Protein AF-A0A2J7ZSU5-F1 (afdb_monomer_lite)

Foldseek 3Di:
DFQAQLCLLVPPVSLVVLCPAFLHHPVLSVLLSVLCVVVVSADQALVCSPPVSVSADPVSCQRRQLRHAYDDDPPDVVRPPGDHQPCSLASDGPVCLVVLQVLLCVQQVDPDRRVSLVPLVSSVPDDVVVVCVVVVQPDPPVGDDPVSSVSSSVCSNPGPDDPDDPDDDDDPVRVVCVVLVHDCVGDPPPDDDDDDDPDDDDPPPVVPPDDDDPDDDDDPPDPDDDDHDPDPVDDDDDPDDDDDDDDDDDDDDDDDDDDDDDDDDPPPPPPQAEEEDADDPVVQQVVLFDPPHDFLRWYWHQDPPPDRQKIKIWGFAQDAADDSGTDIDIWIKGFDDQDDDPCSVVQPGGWIWTAPVVVVPGIDIGSDVVRCSVVPRVVVRVVRVVLCPDPQEDRHDPVVQVVVQVVVCVVPVVDRDDHDHDHPDPPDPPD

Secondary structure (DSSP, 8-state):
--EEHHHHHH-HHHHTTGGGSTT--HHHHHHHHHHHHHTTT----HHIIIIIS--S-HHHHHHHGGGEE----TT-GGGTT----GGGGSS--GGGHHHHHHHHHHHH--S-HHHHHH-HHHHHTS-HHHHHHHTT--SSTTS--HHHHHHHHHHHHSTT---SPPP-PPPHHHHHHHHHT--TTTS-TT--------SPPP--GGGGG-----S-PPP------PPP---TT---S---S----------------------------PPP-EEE----HHHHHHHHTSTTSPTT-EEEEE-SSS-TTEEEEEEEES--SSSSPPEEEEEEEEEPPPPPSTTTTT-SSPPEEEEEGGGT-EEEEESSHHHHIIIIIHHHHHHHHHHHTSTTB--S-HHHHHHHHHHHHHH-TTS----B-----------

Structure (mmCIF, N/CA/C/O backbone):
data_AF-A0A2J7ZSU5-F1
#
_entry.id   AF-A0A2J7ZSU5-F1
#
loop_
_atom_site.group_PDB
_atom_site.id
_atom_site.type_symbol
_atom_site.label_atom_id
_atom_site.label_alt_id
_atom_site.label_comp_id
_atom_site.label_asym_id
_atom_site.label_entity_id
_atom_site.label_seq_id
_atom_site.pdbx_PDB_ins_code
_atom_site.Cartn_x
_atom_site.Cartn_y
_atom_site.Cartn_z
_atom_site.occupancy
_atom_site.B_iso_or_equiv
_atom_site.auth_seq_id
_atom_site.auth_comp_id
_atom_site.auth_asym_id
_atom_site.auth_atom_id
_atom_site.pdbx_PDB_model_num
ATOM 1 N N . VAL A 1 1 ? 1.299 -4.659 -10.626 1.00 80.62 1 VAL A N 1
ATOM 2 C CA . VAL A 1 1 ? 0.592 -3.403 -10.990 1.00 80.62 1 VAL A CA 1
ATOM 3 C C . VAL A 1 1 ? 1.531 -2.199 -10.951 1.00 80.62 1 VAL A C 1
ATOM 5 O O . VAL A 1 1 ? 1.907 -1.733 -12.019 1.00 80.62 1 VAL A O 1
ATOM 8 N N . GLY A 1 2 ? 1.963 -1.721 -9.772 1.00 88.12 2 GLY A N 1
ATOM 9 C CA . GLY A 1 2 ? 2.806 -0.517 -9.654 1.00 88.12 2 GLY A CA 1
ATOM 10 C C . GLY A 1 2 ? 2.103 0.762 -10.137 1.00 88.12 2 GLY A C 1
ATOM 11 O O . GLY A 1 2 ? 1.136 0.704 -10.897 1.00 88.12 2 GLY A O 1
ATOM 12 N N . VAL A 1 3 ? 2.580 1.927 -9.708 1.00 94.00 3 VAL A N 1
ATOM 13 C CA . VAL A 1 3 ? 2.006 3.220 -10.099 1.00 94.00 3 VAL A CA 1
ATOM 14 C C . VAL A 1 3 ? 2.944 3.910 -11.074 1.00 94.00 3 VAL A C 1
ATOM 16 O O . VAL A 1 3 ? 4.122 4.103 -10.791 1.00 94.00 3 VAL A O 1
ATOM 19 N N . ASP A 1 4 ? 2.415 4.269 -12.238 1.00 94.56 4 ASP A N 1
ATOM 20 C CA . ASP A 1 4 ? 3.114 5.109 -13.204 1.00 94.56 4 ASP A CA 1
ATOM 21 C C . ASP A 1 4 ? 2.977 6.572 -12.781 1.00 94.56 4 ASP A C 1
ATOM 23 O O . ASP A 1 4 ? 1.875 7.125 -12.784 1.00 94.56 4 ASP A O 1
ATOM 27 N N . VAL A 1 5 ? 4.095 7.182 -12.393 1.00 95.50 5 VAL A N 1
ATOM 28 C CA . VAL A 1 5 ? 4.128 8.529 -11.814 1.00 95.50 5 VAL A CA 1
ATOM 29 C C . VAL A 1 5 ? 3.743 9.591 -12.840 1.00 95.50 5 VAL A C 1
ATOM 31 O O . VAL A 1 5 ? 3.007 10.518 -12.508 1.00 95.50 5 VAL A O 1
ATOM 34 N N . ASN A 1 6 ? 4.188 9.435 -14.089 1.00 95.44 6 ASN A N 1
ATOM 35 C CA . ASN A 1 6 ? 3.895 10.381 -15.163 1.00 95.44 6 ASN A CA 1
ATOM 36 C C . ASN A 1 6 ? 2.419 10.322 -15.567 1.00 95.44 6 ASN A C 1
ATOM 38 O O . ASN A 1 6 ? 1.806 11.354 -15.833 1.00 95.44 6 ASN A O 1
ATOM 42 N N . LEU A 1 7 ? 1.804 9.137 -15.542 1.00 94.94 7 LEU A N 1
ATOM 43 C CA . LEU A 1 7 ? 0.351 9.034 -15.694 1.00 94.94 7 LEU A CA 1
ATOM 44 C C . LEU A 1 7 ? -0.403 9.581 -14.480 1.00 94.94 7 LEU A C 1
ATOM 46 O O . LEU A 1 7 ? -1.417 10.249 -14.658 1.00 94.94 7 LEU A O 1
ATOM 50 N N . ALA A 1 8 ? 0.080 9.330 -13.265 1.00 95.00 8 ALA A N 1
ATOM 51 C CA . ALA A 1 8 ? -0.574 9.782 -12.041 1.00 95.00 8 ALA A CA 1
ATOM 52 C C . ALA A 1 8 ? -0.614 11.314 -11.907 1.00 95.00 8 ALA A C 1
ATOM 54 O O . ALA A 1 8 ? -1.587 11.838 -11.379 1.00 95.00 8 ALA A O 1
ATOM 55 N N . CYS A 1 9 ? 0.394 12.047 -12.393 1.00 94.44 9 CYS A N 1
ATOM 56 C CA . CYS A 1 9 ? 0.386 13.515 -12.340 1.00 94.44 9 CYS A CA 1
ATOM 57 C C . CYS A 1 9 ? -0.360 14.187 -13.505 1.00 94.44 9 CYS A C 1
ATOM 59 O O . CYS A 1 9 ? -0.729 15.352 -13.387 1.00 94.44 9 CYS A O 1
ATOM 61 N N . ASN A 1 10 ? -0.607 13.476 -14.612 1.00 94.44 10 ASN A N 1
ATOM 62 C CA . ASN A 1 10 ? -1.305 14.025 -15.783 1.00 94.44 10 ASN A CA 1
ATOM 63 C C . ASN A 1 10 ? -2.765 13.555 -15.908 1.00 94.44 10 ASN A C 1
ATOM 65 O O . ASN A 1 10 ? -3.542 14.169 -16.635 1.00 94.44 10 ASN A O 1
ATOM 69 N N . VAL A 1 11 ? -3.162 12.488 -15.206 1.00 93.62 11 VAL A N 1
ATOM 70 C CA . VAL A 1 11 ? -4.513 11.915 -15.259 1.00 93.62 11 VAL A CA 1
ATOM 71 C C . VAL A 1 11 ? -5.113 11.851 -13.856 1.00 93.62 11 VAL A C 1
ATOM 73 O O . VAL A 1 11 ? -4.690 11.044 -13.030 1.00 93.62 11 VAL A O 1
ATOM 76 N N . ALA A 1 12 ? -6.152 12.655 -13.610 1.00 90.69 12 ALA A N 1
ATOM 77 C CA . ALA A 1 12 ? -6.741 12.842 -12.280 1.00 90.69 12 ALA A CA 1
ATOM 78 C C . ALA A 1 12 ? -7.189 11.532 -11.608 1.00 90.69 12 ALA A C 1
ATOM 80 O O . ALA A 1 12 ? -6.857 11.274 -10.464 1.00 90.69 12 ALA A O 1
ATOM 81 N N . TRP A 1 13 ? -7.875 10.631 -12.312 1.00 92.81 13 TRP A N 1
ATOM 82 C CA . TRP A 1 13 ? -8.321 9.374 -11.692 1.00 92.81 13 TRP A CA 1
ATOM 83 C C . TRP A 1 13 ? -7.170 8.397 -11.384 1.00 92.81 13 TRP A C 1
ATOM 85 O O . TRP A 1 13 ? -7.351 7.458 -10.612 1.00 92.81 13 TRP A O 1
ATOM 95 N N . ARG A 1 14 ? -5.977 8.598 -11.964 1.00 93.19 14 ARG A N 1
ATOM 96 C CA . ARG A 1 14 ? -4.783 7.792 -11.665 1.00 93.19 14 ARG A CA 1
ATOM 97 C C . ARG A 1 14 ? -3.973 8.341 -10.495 1.00 93.19 14 ARG A C 1
ATOM 99 O O . ARG A 1 14 ? -3.196 7.578 -9.921 1.00 93.19 14 ARG A O 1
ATOM 106 N N . SER A 1 15 ? -4.146 9.612 -10.123 1.00 92.88 15 SER A N 1
ATOM 107 C CA . SER A 1 15 ? -3.423 10.219 -8.998 1.00 92.88 15 SER A CA 1
ATOM 108 C C . SER A 1 15 ? -3.761 9.544 -7.670 1.00 92.88 15 SER A C 1
ATOM 110 O O . SER A 1 15 ? -2.875 9.323 -6.845 1.00 92.88 15 SER A O 1
ATOM 112 N N . GLU A 1 16 ? -5.016 9.120 -7.510 1.00 92.81 16 GLU A N 1
ATOM 113 C CA . GLU A 1 16 ? -5.531 8.451 -6.309 1.00 92.81 16 GLU A CA 1
ATOM 114 C C . GLU A 1 16 ? -4.860 7.104 -6.015 1.00 92.81 16 GLU A C 1
ATOM 116 O O . GLU A 1 16 ? -4.910 6.614 -4.890 1.00 92.81 16 GLU A O 1
ATOM 121 N N . LEU A 1 17 ? -4.186 6.498 -6.998 1.00 93.88 17 LEU A N 1
ATOM 122 C CA . LEU A 1 17 ? -3.478 5.231 -6.808 1.00 93.88 17 LEU A CA 1
ATOM 123 C C . LEU A 1 17 ? -2.169 5.402 -6.022 1.00 93.88 17 LEU A C 1
ATOM 125 O O . LEU A 1 17 ? -1.712 4.454 -5.384 1.00 93.88 17 LEU A O 1
ATOM 129 N N . LEU A 1 18 ? -1.566 6.600 -6.033 1.00 94.31 18 LEU A N 1
ATOM 130 C CA . LEU A 1 18 ? -0.285 6.857 -5.360 1.00 94.31 18 LEU A CA 1
ATOM 131 C C . LEU A 1 18 ? -0.362 6.657 -3.846 1.00 94.31 18 LEU A C 1
ATOM 133 O O . LEU A 1 18 ? 0.626 6.248 -3.239 1.00 94.31 18 LEU A O 1
ATOM 137 N N . GLN A 1 19 ? -1.514 6.925 -3.228 1.00 95.38 19 GLN A N 1
ATOM 138 C CA . GLN A 1 19 ? -1.665 6.809 -1.775 1.00 95.38 19 GLN A CA 1
ATOM 139 C C . GLN A 1 19 ? -1.553 5.370 -1.262 1.00 95.38 19 GLN A C 1
ATOM 141 O O . GLN A 1 19 ? -1.309 5.178 -0.076 1.00 95.38 19 GLN A O 1
ATOM 146 N N . PHE A 1 20 ? -1.711 4.380 -2.143 1.00 95.56 20 PHE A N 1
ATOM 147 C CA . PHE A 1 20 ? -1.633 2.961 -1.802 1.00 95.56 20 PHE A CA 1
ATOM 148 C C . PHE A 1 20 ? -0.245 2.358 -2.053 1.00 95.56 20 PHE A C 1
ATOM 150 O O . PHE A 1 20 ? -0.030 1.179 -1.777 1.00 95.56 20 PHE A O 1
ATOM 157 N N . ALA A 1 21 ? 0.711 3.136 -2.573 1.00 94.31 21 ALA A N 1
ATOM 158 C CA . ALA A 1 21 ? 2.085 2.665 -2.697 1.00 94.31 21 ALA A CA 1
ATOM 159 C C . ALA A 1 21 ? 2.738 2.556 -1.302 1.00 94.31 21 ALA A C 1
ATOM 161 O O . ALA A 1 21 ? 2.590 3.475 -0.491 1.00 94.31 21 ALA A O 1
ATOM 162 N N . PRO A 1 22 ? 3.499 1.486 -1.006 1.00 94.56 22 PRO A N 1
ATOM 163 C CA . PRO A 1 22 ? 4.118 1.298 0.304 1.00 94.56 22 PRO A CA 1
ATOM 164 C C . PRO A 1 22 ? 4.960 2.497 0.750 1.00 94.56 22 PRO A C 1
ATOM 166 O O . PRO A 1 22 ? 5.841 2.965 0.037 1.00 94.56 22 PRO A O 1
ATOM 169 N N . GLY A 1 23 ? 4.690 3.009 1.951 1.00 92.94 23 GLY A N 1
ATOM 170 C CA . GLY A 1 23 ? 5.365 4.188 2.507 1.00 92.94 23 GLY A CA 1
ATOM 171 C C . GLY A 1 23 ? 4.744 5.532 2.109 1.00 92.94 23 GLY A C 1
ATOM 172 O O . GLY A 1 23 ? 5.005 6.536 2.790 1.00 92.94 23 GLY A O 1
ATOM 173 N N . LEU A 1 24 ? 3.892 5.554 1.080 1.00 94.75 24 LEU A N 1
ATOM 174 C CA . LEU A 1 24 ? 2.989 6.661 0.786 1.00 94.75 24 LEU A CA 1
ATOM 175 C C . LEU A 1 24 ? 1.657 6.468 1.524 1.00 94.75 24 LEU A C 1
ATOM 177 O O . LEU A 1 24 ? 1.330 5.407 2.039 1.00 94.75 24 LEU A O 1
ATOM 181 N N . GLY A 1 25 ? 0.932 7.568 1.639 1.00 95.44 25 GLY A N 1
ATOM 182 C CA . GLY A 1 25 ? -0.414 7.657 2.191 1.00 95.44 25 GLY A CA 1
ATOM 183 C C . GLY A 1 25 ? -1.038 8.955 1.680 1.00 95.44 25 GLY A C 1
ATOM 184 O O . GLY A 1 25 ? -0.329 9.719 1.015 1.00 95.44 25 GLY A O 1
ATOM 185 N N . PRO A 1 26 ? -2.300 9.272 2.012 1.00 96.19 26 PRO A N 1
ATOM 186 C CA . PRO A 1 26 ? -3.022 10.391 1.397 1.00 96.19 26 PRO A CA 1
ATOM 187 C C . PRO A 1 26 ? -2.248 11.717 1.466 1.00 96.19 26 PRO A C 1
ATOM 189 O O . PRO A 1 26 ? -2.059 12.404 0.465 1.00 96.19 26 PRO A O 1
ATOM 192 N N . ARG A 1 27 ? -1.674 12.022 2.640 1.00 94.94 27 ARG A N 1
ATOM 193 C CA . ARG A 1 27 ? -0.854 13.227 2.857 1.00 94.94 27 ARG A CA 1
ATOM 194 C C . ARG A 1 27 ? 0.425 13.234 2.011 1.00 94.94 27 ARG A C 1
ATOM 196 O O . ARG A 1 27 ? 0.695 14.206 1.316 1.00 94.94 27 ARG A O 1
ATOM 203 N N . LYS A 1 28 ? 1.205 12.148 2.045 1.00 95.25 28 LYS A N 1
ATOM 204 C CA . LYS A 1 28 ? 2.496 12.051 1.336 1.00 95.25 28 LYS A CA 1
ATOM 205 C C . LYS A 1 28 ? 2.319 12.007 -0.183 1.00 95.25 28 LYS A C 1
ATOM 207 O O . LYS A 1 28 ? 3.092 12.636 -0.898 1.00 95.25 28 LYS A O 1
ATOM 212 N N . ALA A 1 29 ? 1.299 11.298 -0.663 1.00 95.75 29 ALA A N 1
ATOM 213 C CA . ALA A 1 29 ? 0.937 11.253 -2.074 1.00 95.75 29 ALA A CA 1
ATOM 214 C C . ALA A 1 29 ? 0.492 12.636 -2.568 1.00 95.75 29 ALA A C 1
ATOM 216 O O . ALA A 1 29 ? 0.994 13.100 -3.588 1.00 95.75 29 ALA A O 1
ATOM 217 N N . GLY A 1 30 ? -0.347 13.339 -1.797 1.00 95.06 30 GLY A N 1
ATOM 218 C CA . GLY A 1 30 ? -0.732 14.720 -2.091 1.00 95.06 30 GLY A CA 1
ATOM 219 C C . GLY A 1 30 ? 0.467 15.674 -2.151 1.00 95.06 30 GLY A C 1
ATOM 220 O O . GLY A 1 30 ? 0.589 16.452 -3.094 1.00 95.06 30 GLY A O 1
ATOM 221 N N . SER A 1 31 ? 1.406 15.583 -1.201 1.00 95.19 31 SER A N 1
ATOM 222 C CA . SER A 1 31 ? 2.637 16.388 -1.234 1.00 95.19 31 SER A CA 1
ATOM 223 C C . SER A 1 31 ? 3.524 16.075 -2.443 1.00 95.19 31 SER A C 1
ATOM 225 O O . SER A 1 31 ? 4.082 16.995 -3.043 1.00 95.19 31 SER A O 1
ATOM 227 N N . LEU A 1 32 ? 3.647 14.798 -2.821 1.00 95.50 32 LEU A N 1
ATOM 228 C CA . LEU A 1 32 ? 4.405 14.377 -4.000 1.00 95.50 32 LEU A CA 1
ATOM 229 C C . LEU A 1 32 ? 3.771 14.917 -5.289 1.00 95.50 32 LEU A C 1
ATOM 231 O O . LEU A 1 32 ? 4.472 15.495 -6.117 1.00 95.50 32 LEU A O 1
ATOM 235 N N . LEU A 1 33 ? 2.450 14.790 -5.431 1.00 95.69 33 LEU A N 1
ATOM 236 C CA . LEU A 1 33 ? 1.694 15.328 -6.564 1.00 95.69 33 LEU A CA 1
ATOM 237 C C . LEU A 1 33 ? 1.818 16.850 -6.658 1.00 95.69 33 LEU A C 1
ATOM 239 O O . LEU A 1 33 ? 2.078 17.373 -7.737 1.00 95.69 33 LEU A O 1
ATOM 243 N N . ALA A 1 34 ? 1.720 17.564 -5.535 1.00 95.12 34 ALA A N 1
ATOM 244 C CA . ALA A 1 34 ? 1.905 19.013 -5.503 1.00 95.12 34 ALA A CA 1
ATOM 245 C C . ALA A 1 34 ? 3.321 19.431 -5.941 1.00 95.12 34 ALA A C 1
ATOM 247 O O . ALA A 1 34 ? 3.493 20.431 -6.639 1.00 95.12 34 ALA A O 1
ATOM 248 N N . ALA A 1 35 ? 4.352 18.667 -5.569 1.00 95.25 35 ALA A N 1
ATOM 249 C CA . ALA A 1 35 ? 5.712 18.932 -6.028 1.00 95.25 35 ALA A CA 1
ATOM 250 C C . ALA A 1 35 ? 5.911 18.616 -7.514 1.00 95.25 35 ALA A C 1
ATOM 252 O O . ALA A 1 35 ? 6.543 19.408 -8.211 1.00 95.25 35 ALA A O 1
ATOM 253 N N . LEU A 1 36 ? 5.322 17.528 -8.015 1.00 94.62 36 LEU A N 1
ATOM 254 C CA . LEU A 1 36 ? 5.309 17.213 -9.446 1.00 94.62 36 LEU A CA 1
ATOM 255 C C . LEU A 1 36 ? 4.573 18.288 -10.254 1.00 94.62 36 LEU A C 1
ATOM 257 O O . LEU A 1 36 ? 5.049 18.670 -11.319 1.00 94.62 36 LEU A O 1
ATOM 261 N N . ALA A 1 37 ? 3.485 18.845 -9.720 1.00 94.50 37 ALA A N 1
ATOM 262 C CA . ALA A 1 37 ? 2.763 19.957 -10.334 1.00 94.50 37 ALA A CA 1
ATOM 263 C C . ALA A 1 37 ? 3.623 21.219 -10.451 1.00 94.50 37 ALA A C 1
ATOM 265 O O . ALA A 1 37 ? 3.684 21.829 -11.520 1.00 94.50 37 ALA A O 1
ATOM 266 N N . ARG A 1 38 ? 4.379 21.567 -9.399 1.00 94.19 38 ARG A N 1
ATOM 267 C CA . ARG A 1 38 ? 5.383 22.648 -9.469 1.00 94.19 38 ARG A CA 1
ATOM 268 C C . ARG A 1 38 ? 6.484 22.351 -10.487 1.00 94.19 38 ARG A C 1
ATOM 270 O O . ARG A 1 38 ? 7.008 23.268 -11.110 1.00 94.19 38 ARG A O 1
ATOM 277 N N . ASN A 1 39 ? 6.790 21.075 -10.699 1.00 92.31 39 ASN A N 1
ATOM 278 C CA . ASN A 1 39 ? 7.756 20.599 -11.678 1.00 92.31 39 ASN A CA 1
ATOM 279 C C . ASN A 1 39 ? 7.122 20.249 -13.042 1.00 92.31 39 ASN A C 1
ATOM 281 O O . ASN A 1 39 ? 7.506 19.280 -13.695 1.00 92.31 39 ASN A O 1
ATOM 285 N N . ARG A 1 40 ? 6.133 21.036 -13.488 1.00 92.62 40 ARG A N 1
ATOM 286 C CA . ARG A 1 40 ? 5.493 20.911 -14.814 1.00 92.62 40 ARG A CA 1
ATOM 287 C C . ARG A 1 40 ? 4.891 19.524 -15.101 1.00 92.62 40 ARG A C 1
ATOM 289 O O . ARG A 1 40 ? 4.901 19.086 -16.246 1.00 92.62 40 ARG A O 1
ATOM 296 N N . ASN A 1 41 ? 4.383 18.829 -14.081 1.00 93.56 41 ASN A N 1
ATOM 297 C CA . ASN A 1 41 ? 3.769 17.499 -14.196 1.00 93.56 41 ASN A CA 1
ATOM 298 C C . ASN A 1 41 ? 4.648 16.477 -14.939 1.00 93.56 41 ASN A C 1
ATOM 300 O O . ASN A 1 41 ? 4.157 15.712 -15.776 1.00 93.56 41 ASN A O 1
ATOM 304 N N . LYS A 1 42 ? 5.951 16.462 -14.638 1.00 93.62 42 LYS A N 1
ATOM 305 C CA . LYS A 1 42 ? 6.887 15.452 -15.144 1.00 93.62 42 LYS A CA 1
ATOM 306 C C . LYS A 1 42 ? 7.796 14.893 -14.057 1.00 93.62 42 LYS A C 1
ATOM 308 O O . LYS A 1 42 ? 8.255 15.616 -13.172 1.00 93.62 42 LYS A O 1
ATOM 313 N N . ALA A 1 43 ? 8.082 13.605 -14.181 1.00 94.06 43 ALA A N 1
ATOM 314 C CA . ALA A 1 43 ? 9.162 12.910 -13.505 1.00 94.06 43 ALA A CA 1
ATOM 315 C C . ALA A 1 43 ? 10.105 12.335 -14.570 1.00 94.06 43 ALA A C 1
ATOM 317 O O . ALA A 1 43 ? 9.673 11.570 -15.430 1.00 94.06 43 ALA A O 1
ATOM 318 N N . GLU A 1 44 ? 11.381 12.718 -14.516 1.00 93.00 44 GLU A N 1
ATOM 319 C CA . GLU A 1 44 ? 12.408 12.290 -15.484 1.00 93.00 44 GLU A CA 1
ATOM 320 C C . GLU A 1 44 ? 13.105 10.998 -15.043 1.00 93.00 44 GLU A C 1
ATOM 322 O O . GLU A 1 44 ? 13.461 10.154 -15.857 1.00 93.00 44 GLU A O 1
ATOM 327 N N . SER A 1 45 ? 13.267 10.818 -13.732 1.00 94.12 45 SER A N 1
ATOM 328 C CA . SER A 1 45 ? 13.857 9.618 -13.142 1.00 94.12 45 SER A CA 1
ATOM 329 C C . SER A 1 45 ? 13.301 9.363 -11.747 1.00 94.12 45 SER A C 1
ATOM 331 O O . SER A 1 45 ? 12.775 10.267 -11.091 1.00 94.12 45 SER A O 1
ATOM 333 N N . ARG A 1 46 ? 13.486 8.149 -11.223 1.00 93.75 46 ARG A N 1
ATOM 334 C CA . ARG A 1 46 ? 13.194 7.870 -9.805 1.00 93.75 46 ARG A CA 1
ATOM 335 C C . ARG A 1 46 ? 14.072 8.678 -8.859 1.00 93.75 46 ARG A C 1
ATOM 337 O O . ARG A 1 46 ? 13.626 9.051 -7.777 1.00 93.75 46 ARG A O 1
ATOM 344 N N . SER A 1 47 ? 15.306 8.973 -9.271 1.00 91.88 47 SER A N 1
ATOM 345 C CA . SER A 1 47 ? 16.225 9.798 -8.481 1.00 91.88 47 SER A CA 1
ATOM 346 C C . SER A 1 47 ? 15.686 11.213 -8.286 1.00 91.88 47 SER A C 1
ATOM 348 O O . SER A 1 47 ? 15.829 11.746 -7.190 1.00 91.88 47 SER A O 1
ATOM 350 N N . MET A 1 48 ? 14.998 11.769 -9.289 1.00 93.19 48 MET A N 1
ATOM 351 C CA . MET A 1 48 ? 14.341 13.076 -9.201 1.00 93.19 48 MET A CA 1
ATOM 352 C C . MET A 1 48 ? 13.305 13.124 -8.072 1.00 93.19 48 MET A C 1
ATOM 354 O O . MET A 1 48 ? 13.242 14.094 -7.318 1.00 93.19 48 MET A O 1
ATOM 358 N N . LEU A 1 49 ? 12.524 12.050 -7.910 1.00 91.88 49 LEU A N 1
ATOM 359 C CA . LEU A 1 49 ? 11.481 11.961 -6.881 1.00 91.88 49 LEU A CA 1
ATOM 360 C C . LEU A 1 49 ? 12.050 12.044 -5.458 1.00 91.88 49 LEU A C 1
ATOM 362 O O . LEU A 1 49 ? 11.378 12.533 -4.550 1.00 91.88 49 LEU A O 1
ATOM 366 N N . TYR A 1 50 ? 13.280 11.561 -5.272 1.00 90.81 50 TYR A N 1
ATOM 367 C CA . TYR A 1 50 ? 13.974 11.557 -3.988 1.00 90.81 50 TYR A CA 1
ATOM 368 C C . TYR A 1 50 ? 14.851 12.796 -3.779 1.00 90.81 50 TYR A C 1
ATOM 370 O O . TYR A 1 50 ? 14.721 13.474 -2.763 1.00 90.81 50 TYR A O 1
ATOM 378 N N . LYS A 1 51 ? 15.751 13.087 -4.723 1.00 89.00 51 LYS A N 1
ATOM 379 C CA . LYS A 1 51 ? 16.799 14.105 -4.574 1.00 89.00 51 LYS A CA 1
ATOM 380 C C . LYS A 1 51 ? 16.319 15.505 -4.936 1.00 89.00 51 LYS A C 1
ATOM 382 O O . LYS A 1 51 ? 16.587 16.437 -4.187 1.00 89.00 51 LYS A O 1
ATOM 387 N N . ASP A 1 52 ? 15.597 15.637 -6.045 1.00 91.06 52 ASP A N 1
ATOM 388 C CA . ASP A 1 52 ? 15.345 16.949 -6.654 1.00 91.06 52 ASP A CA 1
ATOM 389 C C . ASP A 1 52 ? 14.048 17.570 -6.130 1.00 91.06 52 ASP A C 1
ATOM 391 O O . ASP A 1 52 ? 13.990 18.765 -5.854 1.00 91.06 52 ASP A O 1
ATOM 395 N N . LEU A 1 53 ? 13.002 16.757 -5.939 1.00 90.00 53 LEU A N 1
ATOM 396 C CA . LEU A 1 53 ? 11.732 17.243 -5.391 1.00 90.00 53 LEU A CA 1
ATOM 397 C C . LEU A 1 53 ? 11.801 17.512 -3.881 1.00 90.00 53 LEU A C 1
ATOM 399 O O . LEU A 1 53 ? 10.991 18.282 -3.367 1.00 90.00 53 LEU A O 1
ATOM 403 N N . GLY A 1 54 ? 12.715 16.853 -3.159 1.00 84.88 54 GLY A N 1
ATOM 404 C CA . GLY A 1 54 ? 12.906 17.029 -1.713 1.00 84.88 54 GLY A CA 1
ATOM 405 C C . GLY A 1 54 ? 11.700 16.648 -0.840 1.00 84.88 54 GLY A C 1
ATOM 406 O O . GLY A 1 54 ? 11.667 16.998 0.337 1.00 84.88 54 GLY A O 1
ATOM 407 N N . VAL A 1 55 ? 10.696 15.953 -1.393 1.00 89.31 55 VAL A N 1
ATOM 408 C CA . VAL A 1 55 ? 9.457 15.592 -0.671 1.00 89.31 55 VAL A CA 1
ATOM 409 C C . VAL A 1 55 ? 9.547 14.218 -0.012 1.00 89.31 55 VAL A C 1
ATOM 411 O O . VAL A 1 55 ? 8.953 13.986 1.041 1.00 89.31 55 VAL A O 1
ATOM 414 N N . LEU A 1 56 ? 10.265 13.279 -0.629 1.00 91.50 56 LEU A N 1
ATOM 415 C CA . LEU A 1 56 ? 10.366 11.911 -0.132 1.00 91.50 56 LEU A CA 1
ATOM 416 C C . LEU A 1 56 ? 11.612 11.757 0.742 1.00 91.50 56 LEU A C 1
ATOM 418 O O . LEU A 1 56 ? 12.735 11.929 0.282 1.00 91.50 56 LEU A O 1
ATOM 422 N N . GLY A 1 57 ? 11.423 11.378 2.006 1.00 91.25 57 GLY A N 1
ATOM 423 C CA . GLY A 1 57 ? 12.536 10.992 2.877 1.00 91.25 57 GLY A CA 1
ATOM 424 C C . GLY A 1 57 ? 13.154 9.649 2.467 1.00 91.25 57 GLY A C 1
ATOM 425 O O . GLY A 1 57 ? 12.490 8.821 1.843 1.00 91.25 57 GLY A O 1
ATOM 426 N N . LYS A 1 58 ? 14.402 9.386 2.885 1.00 92.50 58 LYS A N 1
ATOM 427 C CA . LYS A 1 58 ? 15.167 8.170 2.527 1.00 92.50 58 LYS A CA 1
ATOM 428 C C . LYS A 1 58 ? 14.388 6.871 2.759 1.00 92.50 58 LYS A C 1
ATOM 430 O O . LYS A 1 58 ? 14.328 6.022 1.879 1.00 92.50 58 LYS A O 1
ATOM 435 N N . VAL A 1 59 ? 13.767 6.727 3.931 1.00 92.69 59 VAL A N 1
ATOM 436 C CA . VAL A 1 59 ? 12.998 5.522 4.297 1.00 92.69 59 VAL A CA 1
ATOM 437 C C . VAL A 1 59 ? 11.741 5.382 3.438 1.00 92.69 59 VAL A C 1
ATOM 439 O O . VAL A 1 59 ? 11.416 4.288 2.988 1.00 92.69 59 VAL A O 1
ATOM 442 N N . VAL A 1 60 ? 11.058 6.498 3.167 1.00 94.31 60 VAL A N 1
ATOM 443 C CA . VAL A 1 60 ? 9.856 6.511 2.324 1.00 94.31 60 VAL A CA 1
ATOM 444 C C . VAL A 1 60 ? 10.215 6.119 0.897 1.00 94.31 60 VAL A C 1
ATOM 446 O O . VAL A 1 60 ? 9.546 5.271 0.321 1.00 94.31 60 VAL A O 1
ATOM 449 N N . PHE A 1 61 ? 11.290 6.683 0.349 1.00 94.75 61 PHE A N 1
ATOM 450 C CA . PHE A 1 61 ? 11.749 6.351 -0.993 1.00 94.75 61 PHE A CA 1
ATOM 451 C C . PHE A 1 61 ? 12.236 4.904 -1.104 1.00 94.75 61 PHE A C 1
ATOM 453 O O . PHE A 1 61 ? 11.925 4.248 -2.090 1.00 94.75 61 PHE A O 1
ATOM 460 N N . ARG A 1 62 ? 12.924 4.370 -0.088 1.00 93.62 62 ARG A N 1
ATOM 461 C CA . ARG A 1 62 ? 13.319 2.953 -0.059 1.00 93.62 62 ARG A CA 1
ATOM 462 C C . ARG A 1 62 ? 12.111 2.017 -0.155 1.00 93.62 62 ARG A C 1
ATOM 464 O O . ARG A 1 62 ? 12.161 1.034 -0.884 1.00 93.62 62 ARG A O 1
ATOM 471 N N . ASN A 1 63 ? 11.021 2.345 0.538 1.00 93.44 63 ASN A N 1
ATOM 472 C CA . ASN A 1 63 ? 9.807 1.527 0.538 1.00 93.44 63 ASN A CA 1
ATOM 473 C C . ASN A 1 63 ? 8.963 1.725 -0.736 1.00 93.44 63 ASN A C 1
ATOM 475 O O . ASN A 1 63 ? 8.455 0.755 -1.292 1.00 93.44 63 ASN A O 1
ATOM 479 N N . ALA A 1 64 ? 8.819 2.970 -1.203 1.00 94.88 64 ALA A N 1
ATOM 480 C CA . ALA A 1 64 ? 7.934 3.322 -2.315 1.00 94.88 64 ALA A CA 1
ATOM 481 C C . ALA A 1 64 ? 8.597 3.177 -3.691 1.00 94.88 64 ALA A C 1
ATOM 483 O O . ALA A 1 64 ? 7.927 2.844 -4.664 1.00 94.88 64 ALA A O 1
ATOM 484 N N . GLY A 1 65 ? 9.904 3.424 -3.787 1.00 93.56 65 GLY A N 1
ATOM 485 C CA . GLY A 1 65 ? 10.671 3.511 -5.033 1.00 93.56 65 GLY A CA 1
ATOM 486 C C . GLY A 1 65 ? 10.433 2.366 -6.024 1.00 93.56 65 GLY A C 1
ATOM 487 O O . GLY A 1 65 ? 10.134 2.667 -7.179 1.00 93.56 65 GLY A O 1
ATOM 488 N N . PRO A 1 66 ? 10.471 1.084 -5.602 1.00 93.25 66 PRO A N 1
ATOM 489 C CA . PRO A 1 66 ? 10.203 -0.057 -6.487 1.00 93.25 66 PRO A CA 1
ATOM 490 C C . PRO A 1 66 ? 8.807 -0.027 -7.138 1.00 93.25 66 PRO A C 1
ATOM 492 O O . PRO A 1 66 ? 8.602 -0.556 -8.228 1.00 93.25 66 PRO A O 1
ATOM 495 N N . TYR A 1 67 ? 7.834 0.609 -6.483 1.00 94.44 67 TYR A N 1
ATOM 496 C CA . TYR A 1 67 ? 6.441 0.683 -6.928 1.00 94.44 67 TYR A CA 1
ATOM 497 C C . TYR A 1 67 ? 6.143 1.926 -7.772 1.00 94.44 67 TYR A C 1
ATOM 499 O O . TYR A 1 67 ? 5.086 1.986 -8.400 1.00 94.44 67 TYR A O 1
ATOM 507 N N . LEU A 1 68 ? 7.053 2.905 -7.797 1.00 94.94 68 LEU A N 1
ATOM 508 C CA . LEU A 1 68 ? 6.927 4.155 -8.544 1.00 94.94 68 LEU A CA 1
ATOM 509 C C . LEU A 1 68 ? 7.645 4.019 -9.886 1.00 94.94 68 LEU A C 1
ATOM 511 O O . LEU A 1 68 ? 8.855 4.208 -9.987 1.00 94.94 68 LEU A O 1
ATOM 515 N N . ARG A 1 69 ? 6.910 3.663 -10.938 1.00 94.38 69 ARG A N 1
ATOM 516 C CA . ARG A 1 69 ? 7.465 3.544 -12.290 1.00 94.38 69 ARG A CA 1
ATOM 517 C C . ARG A 1 69 ? 7.538 4.909 -12.956 1.00 94.38 69 ARG A C 1
ATOM 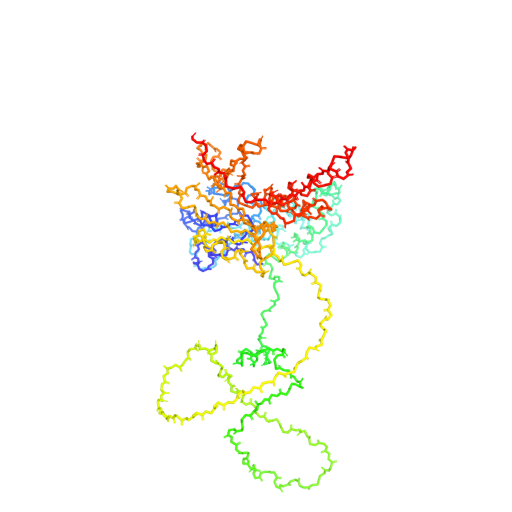519 O O . ARG A 1 69 ? 6.566 5.666 -12.937 1.00 94.38 69 ARG A O 1
ATOM 526 N N . VAL A 1 70 ? 8.685 5.200 -13.558 1.00 95.00 70 VAL A N 1
ATOM 527 C CA . VAL A 1 70 ? 8.918 6.419 -14.334 1.00 95.00 70 VAL A CA 1
ATOM 528 C C . VAL A 1 70 ? 9.274 5.990 -15.746 1.00 95.00 70 VAL A C 1
ATOM 530 O O . VAL A 1 70 ? 10.286 5.333 -15.969 1.00 95.00 70 VAL A O 1
ATOM 533 N N . ARG A 1 71 ? 8.396 6.309 -16.693 1.00 92.69 71 ARG A N 1
ATOM 534 C CA . ARG A 1 71 ? 8.531 5.908 -18.093 1.00 92.69 71 ARG A CA 1
ATOM 535 C C . ARG A 1 71 ? 7.943 6.961 -19.017 1.00 92.69 71 ARG A C 1
ATOM 537 O O . ARG A 1 71 ? 7.176 7.827 -18.581 1.00 92.69 71 ARG A O 1
ATOM 544 N N . HIS A 1 72 ? 8.243 6.810 -20.300 1.00 92.00 72 HIS A N 1
ATOM 545 C CA . HIS A 1 72 ? 7.566 7.540 -21.355 1.00 92.00 72 HIS A CA 1
ATOM 546 C C . HIS A 1 72 ? 6.084 7.141 -21.434 1.00 92.00 72 HIS A C 1
ATOM 548 O O . HIS A 1 72 ? 5.724 5.958 -21.370 1.00 92.00 72 HIS A O 1
ATOM 554 N N . VAL A 1 73 ? 5.224 8.144 -21.598 1.00 91.38 73 VAL A N 1
ATOM 555 C CA . VAL A 1 73 ? 3.779 7.982 -21.752 1.00 91.38 73 VAL A CA 1
ATOM 556 C C . VAL A 1 73 ? 3.376 8.639 -23.073 1.00 91.38 73 VAL A C 1
ATOM 558 O O . VAL A 1 73 ? 3.424 9.867 -23.167 1.00 91.38 73 VAL A O 1
ATOM 561 N N . PRO A 1 74 ? 2.975 7.851 -24.088 1.00 90.25 74 PRO A N 1
ATOM 562 C CA . PRO A 1 74 ? 2.549 8.396 -25.371 1.00 90.25 74 PRO A CA 1
ATOM 563 C C . PRO A 1 74 ? 1.392 9.391 -25.216 1.00 90.25 74 PRO A C 1
ATOM 565 O O . PRO A 1 74 ? 0.459 9.147 -24.449 1.00 90.25 74 PRO A O 1
ATOM 568 N N . GLY A 1 75 ? 1.446 10.498 -25.960 1.00 88.62 75 GLY A N 1
ATOM 569 C CA . GLY A 1 75 ? 0.397 11.525 -25.981 1.00 88.62 75 GLY A CA 1
ATOM 570 C C . GLY A 1 75 ? 0.571 12.664 -24.971 1.00 88.62 75 GLY A C 1
ATOM 571 O O . GLY A 1 75 ? -0.245 13.586 -24.957 1.00 88.62 75 GLY A O 1
ATOM 572 N N . ILE A 1 76 ? 1.625 12.648 -24.149 1.00 91.25 76 ILE A N 1
ATOM 573 C CA . ILE A 1 76 ? 1.946 13.734 -23.213 1.00 91.25 76 ILE A CA 1
ATOM 574 C C . ILE A 1 76 ? 3.133 14.547 -23.753 1.00 91.25 76 ILE A C 1
ATOM 576 O O . ILE A 1 76 ? 4.289 14.167 -23.585 1.00 91.25 76 ILE A O 1
ATOM 580 N N . ARG A 1 77 ? 2.841 15.707 -24.359 1.00 89.06 77 ARG A N 1
ATOM 581 C CA . ARG A 1 77 ? 3.809 16.531 -25.119 1.00 89.06 77 ARG A CA 1
ATOM 582 C C . ARG A 1 77 ? 5.091 16.876 -24.360 1.00 89.06 77 ARG A C 1
ATOM 584 O O . ARG A 1 77 ? 6.181 16.829 -24.913 1.00 89.06 77 ARG A O 1
ATOM 591 N N . HIS A 1 78 ? 4.988 17.243 -23.084 1.00 88.88 78 HIS A N 1
ATOM 592 C CA . HIS A 1 78 ? 6.149 17.664 -22.289 1.00 88.88 78 HIS A CA 1
ATOM 593 C C . HIS A 1 78 ? 7.032 16.502 -21.810 1.00 88.88 78 HIS A C 1
ATOM 595 O O . HIS A 1 78 ? 8.043 16.759 -21.155 1.00 88.88 78 HIS A O 1
ATOM 601 N N . LEU A 1 79 ? 6.670 15.253 -22.134 1.00 91.06 79 LEU A N 1
ATOM 602 C CA . LEU A 1 79 ? 7.478 14.059 -21.877 1.00 91.06 79 LEU A CA 1
ATOM 603 C C . LEU A 1 79 ? 8.190 13.516 -23.128 1.00 91.06 79 LEU A C 1
ATOM 605 O O . LEU A 1 79 ? 9.091 12.699 -22.974 1.00 91.06 79 LEU A O 1
ATOM 609 N N . GLU A 1 80 ? 7.822 13.959 -24.335 1.00 87.50 80 GLU A N 1
ATOM 610 C CA . GLU A 1 80 ? 8.320 13.392 -25.606 1.00 87.50 80 GLU A CA 1
ATOM 611 C C . GLU A 1 80 ? 9.836 13.559 -25.789 1.00 87.50 80 GLU A C 1
ATOM 613 O O . GLU A 1 80 ? 10.500 12.681 -26.326 1.00 87.50 80 GLU A O 1
ATOM 618 N N . ASN A 1 81 ? 10.400 14.660 -25.285 1.00 87.31 81 ASN A N 1
ATOM 619 C CA . ASN A 1 81 ? 11.829 14.971 -25.415 1.00 87.31 81 ASN A CA 1
ATOM 620 C C . ASN A 1 81 ? 12.684 14.439 -24.251 1.00 87.31 81 ASN A C 1
ATOM 622 O O . ASN A 1 81 ? 13.843 14.829 -24.114 1.00 87.31 81 ASN A O 1
ATOM 626 N N . LEU A 1 82 ? 12.115 13.621 -23.362 1.00 90.25 82 LEU A N 1
ATOM 627 C CA . LEU A 1 82 ? 12.826 13.090 -22.202 1.00 90.25 82 LEU A CA 1
ATOM 628 C C . LEU A 1 82 ? 13.350 11.683 -22.481 1.00 90.25 82 LEU A C 1
ATOM 630 O O . LEU A 1 82 ? 12.613 10.804 -22.923 1.00 90.25 82 LEU A O 1
ATOM 634 N N . SER A 1 83 ? 14.616 11.456 -22.141 1.00 89.00 83 SER A N 1
ATOM 635 C CA . SER A 1 83 ? 15.197 10.118 -22.066 1.00 89.00 83 SER A CA 1
ATOM 636 C C . SER A 1 83 ? 14.921 9.510 -20.694 1.00 89.00 83 SER A C 1
ATOM 638 O O . SER A 1 83 ? 15.245 10.117 -19.670 1.00 89.00 83 SER A O 1
ATOM 640 N N . PHE A 1 84 ? 14.376 8.299 -20.668 1.00 92.06 84 PHE A N 1
ATOM 641 C CA . PHE A 1 84 ? 14.095 7.566 -19.436 1.00 92.06 84 PHE A CA 1
ATOM 642 C C . PHE A 1 84 ? 15.082 6.415 -19.280 1.00 92.06 84 PHE A C 1
ATOM 644 O O . PHE A 1 84 ? 15.403 5.744 -20.255 1.00 92.06 84 PHE A O 1
ATOM 651 N N . ARG A 1 85 ? 15.534 6.162 -18.048 1.00 91.56 85 ARG A N 1
ATOM 652 C CA . ARG A 1 85 ? 16.347 4.977 -17.750 1.00 91.56 85 ARG A CA 1
ATOM 653 C C . ARG A 1 85 ? 15.510 3.714 -17.870 1.00 91.56 85 ARG A C 1
ATOM 655 O O . ARG A 1 85 ? 14.407 3.661 -17.323 1.00 91.56 85 ARG A O 1
ATOM 662 N N . THR A 1 86 ? 16.082 2.670 -18.458 1.00 91.69 86 THR A N 1
ATOM 663 C CA . THR A 1 86 ? 15.402 1.383 -18.656 1.00 91.69 86 THR A CA 1
ATOM 664 C C . THR A 1 86 ? 14.912 0.783 -17.331 1.00 91.69 86 THR A C 1
ATOM 666 O O . THR A 1 86 ? 13.753 0.382 -17.203 1.00 91.69 86 THR A O 1
ATOM 669 N N . LEU A 1 87 ? 15.750 0.831 -16.287 1.00 94.19 87 LEU A N 1
ATOM 670 C CA . LEU A 1 87 ? 15.434 0.276 -14.964 1.00 94.19 87 LEU A CA 1
ATOM 671 C C . LEU A 1 87 ? 14.310 1.014 -14.219 1.00 94.19 87 LEU A C 1
ATOM 673 O O . LEU A 1 87 ? 13.638 0.406 -13.385 1.00 94.19 87 LEU A O 1
ATOM 677 N N . ASP A 1 88 ? 14.056 2.292 -14.514 1.00 94.31 88 ASP A N 1
ATOM 678 C CA . ASP A 1 88 ? 13.025 3.075 -13.813 1.00 94.31 88 ASP A CA 1
ATOM 679 C C . ASP A 1 88 ? 11.591 2.649 -14.189 1.00 94.31 88 ASP A C 1
ATOM 681 O O . ASP A 1 88 ? 10.635 2.955 -13.465 1.00 94.31 88 ASP A O 1
ATOM 685 N N . ASN A 1 89 ? 11.443 1.873 -15.268 1.00 93.12 89 ASN A N 1
ATOM 686 C CA . ASN A 1 89 ? 10.193 1.226 -15.661 1.00 93.12 89 ASN A CA 1
ATOM 687 C C . ASN A 1 89 ? 10.007 -0.192 -15.064 1.00 93.12 89 ASN A C 1
ATOM 689 O O . ASN A 1 89 ? 8.967 -0.817 -15.270 1.00 93.12 89 ASN A O 1
ATOM 693 N N . SER A 1 90 ? 10.977 -0.705 -14.305 1.00 93.38 90 SER A N 1
ATOM 694 C CA . SER A 1 90 ? 10.913 -2.035 -13.674 1.00 93.38 90 SER A CA 1
ATOM 695 C C . SER A 1 90 ? 10.398 -1.973 -12.231 1.00 93.38 90 SER A C 1
ATOM 697 O O . SER A 1 90 ? 10.262 -0.898 -11.657 1.00 93.38 90 SER A O 1
ATOM 699 N N . ARG A 1 91 ? 10.150 -3.114 -11.588 1.00 92.62 91 ARG A N 1
ATOM 700 C CA . ARG A 1 91 ? 9.910 -3.211 -10.133 1.00 92.62 91 ARG A CA 1
ATOM 701 C C . ARG A 1 91 ? 11.189 -3.405 -9.316 1.00 92.62 91 ARG A C 1
ATOM 703 O O . ARG A 1 91 ? 11.118 -3.583 -8.103 1.00 92.62 91 ARG A O 1
ATOM 710 N N . ILE A 1 92 ? 12.357 -3.338 -9.952 1.00 94.56 92 ILE A N 1
ATOM 711 C CA . ILE A 1 92 ? 13.644 -3.472 -9.271 1.00 94.56 92 ILE A CA 1
ATOM 712 C C . ILE A 1 92 ? 13.843 -2.260 -8.358 1.00 94.56 92 ILE A C 1
ATOM 714 O O . ILE A 1 92 ? 13.586 -1.115 -8.742 1.00 94.56 92 ILE A O 1
ATOM 718 N N . SER A 1 93 ? 14.292 -2.504 -7.127 1.00 92.50 93 SER A N 1
ATOM 719 C CA . SER A 1 93 ? 14.599 -1.431 -6.180 1.00 92.50 93 SER A CA 1
ATOM 720 C C . SER A 1 93 ? 15.804 -0.604 -6.646 1.00 92.50 93 SER A C 1
ATOM 722 O O . SER A 1 93 ? 16.794 -1.197 -7.079 1.00 92.50 93 SER A O 1
ATOM 724 N N . PRO A 1 94 ? 15.803 0.737 -6.482 1.00 92.50 94 PRO A N 1
ATOM 725 C CA . PRO A 1 94 ? 16.969 1.575 -6.777 1.00 92.50 94 PRO A CA 1
ATOM 726 C C . PRO A 1 94 ? 18.259 1.142 -6.061 1.00 92.50 94 PRO A C 1
ATOM 728 O O . PRO A 1 94 ? 19.353 1.364 -6.574 1.00 92.50 94 PRO A O 1
ATOM 731 N N . GLU A 1 95 ? 18.148 0.505 -4.889 1.00 90.31 95 GLU A N 1
ATOM 732 C CA . GLU A 1 95 ? 19.298 -0.045 -4.153 1.00 90.31 95 GLU A CA 1
ATOM 733 C C . GLU A 1 95 ? 19.943 -1.235 -4.888 1.00 90.31 95 GLU A C 1
ATOM 735 O O . GLU A 1 95 ? 21.151 -1.440 -4.785 1.00 90.31 95 GLU A O 1
ATOM 740 N N . MET A 1 96 ? 19.159 -1.958 -5.696 1.00 92.44 96 MET A N 1
ATOM 741 C CA . MET A 1 96 ? 19.575 -3.144 -6.453 1.00 92.44 96 MET A CA 1
ATOM 742 C C . MET A 1 96 ? 19.971 -2.848 -7.903 1.00 92.44 96 MET A C 1
ATOM 744 O O . MET A 1 96 ? 20.372 -3.757 -8.624 1.00 92.44 96 MET A O 1
ATOM 748 N N . TYR A 1 97 ? 19.923 -1.589 -8.350 1.00 94.06 97 TYR A N 1
ATOM 749 C CA . TYR A 1 97 ? 20.284 -1.231 -9.729 1.00 94.06 97 TYR A CA 1
ATOM 750 C C . TYR A 1 97 ? 21.714 -1.615 -10.088 1.00 94.06 97 TYR A C 1
ATOM 752 O O . TYR A 1 97 ? 21.960 -2.090 -11.190 1.00 94.06 97 TYR A O 1
ATOM 760 N N . ARG A 1 98 ? 22.659 -1.441 -9.155 1.00 92.69 98 ARG A N 1
ATOM 761 C CA . ARG A 1 98 ? 24.057 -1.830 -9.391 1.00 92.69 98 ARG A CA 1
ATOM 762 C C . ARG A 1 98 ? 24.177 -3.319 -9.692 1.00 92.69 98 ARG A C 1
ATOM 764 O O . ARG A 1 98 ? 24.898 -3.682 -10.610 1.00 92.69 98 ARG A O 1
ATOM 771 N N . LEU A 1 99 ? 23.437 -4.140 -8.952 1.00 92.44 99 LEU A N 1
ATOM 772 C CA . LEU A 1 99 ? 23.454 -5.584 -9.119 1.00 92.44 99 LEU A CA 1
ATOM 773 C C . LEU A 1 99 ? 22.802 -6.008 -10.438 1.00 92.44 99 LEU A C 1
ATOM 775 O O . LEU A 1 99 ? 23.365 -6.820 -11.161 1.00 92.44 99 LEU A O 1
ATOM 779 N N . ALA A 1 100 ? 21.657 -5.411 -10.780 1.00 94.62 100 ALA A N 1
ATOM 780 C CA . ALA A 1 100 ? 20.970 -5.674 -12.044 1.00 94.62 100 ALA A CA 1
ATOM 781 C C . ALA A 1 100 ? 21.838 -5.311 -13.262 1.00 94.62 100 ALA A C 1
ATOM 783 O O . ALA A 1 100 ? 21.898 -6.075 -14.220 1.00 94.62 100 ALA A O 1
ATOM 784 N N . ILE A 1 101 ? 22.552 -4.179 -13.204 1.00 94.62 101 ILE A N 1
ATOM 785 C CA . ILE A 1 101 ? 23.487 -3.769 -14.262 1.00 94.62 101 ILE A CA 1
ATOM 786 C C . ILE A 1 101 ? 24.646 -4.762 -14.364 1.00 94.62 101 ILE A C 1
ATOM 788 O O . ILE A 1 101 ? 24.958 -5.200 -15.460 1.00 94.62 101 ILE A O 1
ATOM 792 N N . GLN A 1 102 ? 25.258 -5.150 -13.241 1.00 92.94 102 GLN A N 1
ATOM 793 C CA . GLN A 1 102 ? 26.350 -6.131 -13.241 1.00 92.94 102 GLN A CA 1
ATOM 794 C C . GLN A 1 102 ? 25.926 -7.465 -13.861 1.00 92.94 102 GLN A C 1
ATOM 796 O O . GLN A 1 102 ? 26.660 -8.004 -14.686 1.00 92.94 102 GLN A O 1
ATOM 801 N N . LEU A 1 103 ? 24.736 -7.958 -13.507 1.00 93.31 103 LEU A N 1
ATOM 802 C CA . LEU A 1 103 ? 24.166 -9.176 -14.078 1.00 93.31 103 LEU A CA 1
ATOM 803 C C . LEU A 1 103 ? 23.969 -9.039 -15.592 1.00 93.31 103 LEU A C 1
ATOM 805 O O . LEU A 1 103 ? 24.427 -9.893 -16.344 1.00 93.31 103 LEU A O 1
ATOM 809 N N . ALA A 1 104 ? 23.356 -7.944 -16.048 1.00 95.06 104 ALA A N 1
ATOM 810 C CA . ALA A 1 104 ? 23.128 -7.702 -17.471 1.00 95.06 104 ALA A CA 1
ATOM 811 C C . ALA A 1 104 ? 24.440 -7.563 -18.264 1.00 95.06 104 ALA A C 1
ATOM 813 O O . ALA A 1 104 ? 24.584 -8.135 -19.343 1.00 95.06 104 ALA A O 1
ATOM 814 N N . THR A 1 105 ? 25.428 -6.841 -17.731 1.00 94.56 105 THR A N 1
ATOM 815 C CA . THR A 1 105 ? 26.762 -6.671 -18.333 1.00 94.56 105 THR A CA 1
ATOM 816 C C . THR A 1 105 ? 27.486 -8.011 -18.470 1.00 94.56 105 THR A C 1
ATOM 818 O O . THR A 1 105 ? 28.048 -8.293 -19.524 1.00 94.56 105 THR A O 1
ATOM 821 N N . GLN A 1 106 ? 27.449 -8.865 -17.443 1.00 92.88 106 GLN A N 1
ATOM 822 C CA . GLN A 1 106 ? 28.080 -10.186 -17.509 1.00 92.88 106 GLN A CA 1
ATOM 823 C C . GLN A 1 106 ? 27.352 -11.135 -18.466 1.00 92.88 106 GLN A C 1
ATOM 825 O O . GLN A 1 106 ? 28.007 -11.797 -19.266 1.00 92.88 106 GLN A O 1
ATOM 830 N N . ALA A 1 107 ? 26.017 -11.148 -18.445 1.00 93.75 107 ALA A N 1
ATOM 831 C CA . ALA A 1 107 ? 25.218 -11.983 -19.338 1.00 93.75 107 ALA A CA 1
ATOM 832 C C . ALA A 1 107 ? 25.366 -11.578 -20.817 1.00 93.75 107 ALA A C 1
ATOM 834 O O . ALA A 1 107 ? 25.454 -12.429 -21.699 1.00 93.75 107 ALA A O 1
ATOM 835 N N . SER A 1 108 ? 25.409 -10.274 -21.104 1.00 92.44 108 SER A N 1
ATOM 836 C CA . SER A 1 108 ? 25.533 -9.753 -22.473 1.00 92.44 108 SER A CA 1
ATOM 837 C C . SER A 1 108 ? 26.968 -9.759 -23.009 1.00 92.44 108 SER A C 1
ATOM 839 O O . SER A 1 108 ? 27.158 -9.774 -24.228 1.00 92.44 108 SER A O 1
ATOM 841 N N . GLY A 1 109 ? 27.970 -9.713 -22.122 1.00 90.50 109 GLY A N 1
ATOM 842 C CA . GLY A 1 109 ? 29.378 -9.498 -22.468 1.00 90.50 109 GLY A CA 1
ATOM 843 C C . GLY A 1 109 ? 29.696 -8.067 -22.926 1.00 90.50 109 GLY A C 1
ATOM 844 O O . GLY A 1 109 ? 30.812 -7.799 -23.372 1.00 90.50 109 GLY A O 1
ATOM 845 N N . LEU A 1 110 ? 28.731 -7.145 -22.839 1.00 88.50 110 LEU A N 1
ATOM 846 C CA . LEU A 1 110 ? 28.880 -5.753 -23.258 1.00 88.50 110 LEU A CA 1
ATOM 847 C C . LEU A 1 110 ? 29.349 -4.885 -22.089 1.00 88.50 110 LEU A C 1
ATOM 849 O O . LEU A 1 110 ? 28.853 -5.009 -20.975 1.00 88.50 110 LEU A O 1
ATOM 853 N N . GLY A 1 111 ? 30.266 -3.949 -22.351 1.00 85.00 111 GLY A N 1
ATOM 854 C CA . GLY A 1 111 ? 30.725 -2.980 -21.345 1.00 85.00 111 GLY A CA 1
ATOM 855 C C . GLY A 1 111 ? 29.752 -1.820 -21.090 1.00 85.00 111 GLY A C 1
ATOM 856 O O . GLY A 1 111 ? 29.889 -1.111 -20.094 1.00 85.00 111 GLY A O 1
ATOM 857 N N . GLU A 1 112 ? 28.776 -1.610 -21.975 1.00 91.94 112 GLU A N 1
ATOM 858 C CA . GLU A 1 112 ? 27.799 -0.524 -21.879 1.00 91.94 112 GLU A CA 1
ATOM 859 C C . GLU A 1 112 ? 26.504 -0.994 -21.200 1.00 91.94 112 GLU A C 1
ATOM 861 O O . GLU A 1 112 ? 25.855 -1.932 -21.655 1.00 91.94 112 GLU A O 1
ATOM 866 N N . ALA A 1 113 ? 26.115 -0.324 -20.110 1.00 90.31 113 ALA A N 1
ATOM 867 C CA . ALA A 1 113 ? 25.028 -0.770 -19.237 1.00 90.31 113 ALA A CA 1
ATOM 868 C C . ALA A 1 113 ? 23.635 -0.751 -19.893 1.00 90.31 113 ALA A C 1
ATOM 870 O O . ALA A 1 113 ? 22.881 -1.698 -19.709 1.00 90.31 113 ALA A O 1
ATOM 871 N N . GLU A 1 114 ? 23.271 0.306 -20.628 1.00 90.25 114 GLU A N 1
ATOM 872 C CA . GLU A 1 114 ? 21.939 0.387 -21.257 1.00 90.25 114 GLU A CA 1
ATOM 873 C C . GLU A 1 114 ? 21.816 -0.616 -22.413 1.00 90.25 114 GLU A C 1
ATOM 875 O O . GLU A 1 114 ? 20.824 -1.332 -22.474 1.00 90.25 114 GLU A O 1
ATOM 880 N N . ALA A 1 115 ? 22.859 -0.776 -23.238 1.00 91.62 115 ALA A N 1
ATOM 881 C CA . ALA A 1 115 ? 22.892 -1.803 -24.284 1.00 91.62 115 ALA A CA 1
ATOM 882 C C . ALA A 1 115 ? 22.809 -3.225 -23.698 1.00 91.62 115 ALA A C 1
ATOM 884 O O . ALA A 1 115 ? 22.068 -4.070 -24.193 1.00 91.62 115 ALA A O 1
ATOM 885 N N . ALA A 1 116 ? 23.513 -3.486 -22.592 1.00 92.94 116 ALA A N 1
ATOM 886 C CA . ALA A 1 116 ? 23.445 -4.766 -21.892 1.00 92.94 116 ALA A CA 1
ATOM 887 C C . ALA A 1 116 ? 22.033 -5.094 -21.373 1.00 92.94 116 ALA A C 1
ATOM 889 O O . ALA A 1 116 ? 21.633 -6.254 -21.380 1.00 92.94 116 ALA A O 1
ATOM 890 N N . LEU A 1 117 ? 21.273 -4.088 -20.928 1.00 93.19 117 LEU A N 1
ATOM 891 C CA . LEU A 1 117 ? 19.904 -4.251 -20.424 1.00 93.19 117 LEU A CA 1
ATOM 892 C C . LEU A 1 117 ? 18.878 -4.546 -21.534 1.00 93.19 117 LEU A C 1
ATOM 894 O O . LEU A 1 117 ? 17.783 -5.022 -21.232 1.00 93.19 117 LEU A O 1
ATOM 898 N N . GLU A 1 118 ? 19.211 -4.280 -22.798 1.00 91.69 118 GLU A N 1
ATOM 899 C CA . GLU A 1 118 ? 18.355 -4.594 -23.949 1.00 91.69 118 GLU A CA 1
ATOM 900 C C . GLU A 1 118 ? 18.461 -6.067 -24.387 1.00 91.69 118 GLU A C 1
ATOM 902 O O . GLU A 1 118 ? 17.521 -6.605 -24.976 1.00 91.69 118 GLU A O 1
ATOM 907 N N . GLU A 1 119 ? 19.551 -6.753 -24.031 1.00 92.75 119 GLU A N 1
ATOM 908 C CA . GLU A 1 119 ? 19.862 -8.145 -24.396 1.00 92.75 119 GLU A CA 1
ATOM 909 C C . GLU A 1 119 ? 19.097 -9.174 -23.533 1.00 92.75 119 GLU A C 1
ATOM 911 O O . GLU A 1 119 ? 19.674 -9.979 -22.797 1.00 92.75 119 GLU A O 1
ATOM 916 N N . ARG A 1 120 ? 17.763 -9.156 -23.624 1.00 92.88 120 ARG A N 1
ATOM 917 C CA . ARG A 1 120 ? 16.852 -9.942 -22.765 1.00 92.88 120 ARG A CA 1
ATOM 918 C C . ARG A 1 120 ? 17.064 -11.454 -22.846 1.00 92.88 120 ARG A C 1
ATOM 920 O O . ARG A 1 120 ? 17.044 -12.112 -21.813 1.00 92.88 120 ARG A O 1
ATOM 927 N N . GLU A 1 121 ? 17.290 -11.991 -24.043 1.00 93.19 121 GLU A N 1
ATOM 928 C CA . GLU A 1 121 ? 17.469 -13.436 -24.263 1.00 93.19 121 GLU A CA 1
ATOM 929 C C . GLU A 1 121 ? 18.710 -13.967 -23.534 1.00 93.19 121 GLU A C 1
ATOM 931 O O . GLU A 1 121 ? 18.673 -15.005 -22.872 1.00 93.19 121 GLU A O 1
ATOM 936 N N . LYS A 1 122 ? 19.812 -13.208 -23.593 1.00 93.62 122 LYS A N 1
ATOM 937 C CA . LYS A 1 122 ? 21.055 -13.564 -22.902 1.00 93.62 122 LYS A CA 1
ATOM 938 C C . LYS A 1 122 ? 20.874 -13.520 -21.391 1.00 93.62 122 LYS A C 1
ATOM 940 O O . LYS A 1 122 ? 21.331 -14.432 -20.712 1.00 93.62 122 LYS A O 1
ATOM 945 N N . ILE A 1 123 ? 20.168 -12.508 -20.881 1.00 93.31 123 ILE A N 1
ATOM 946 C CA . ILE A 1 123 ? 19.855 -12.369 -19.451 1.00 93.31 123 ILE A CA 1
ATOM 947 C C . ILE A 1 123 ? 18.999 -13.542 -18.949 1.00 93.31 123 ILE A C 1
ATOM 949 O O . ILE A 1 123 ? 19.275 -14.068 -17.876 1.00 93.31 123 ILE A O 1
ATOM 953 N N . GLU A 1 124 ? 17.988 -13.966 -19.712 1.00 93.88 124 GLU A N 1
ATOM 954 C CA . GLU A 1 124 ? 17.108 -15.087 -19.348 1.00 93.88 124 GLU A CA 1
ATOM 955 C C . GLU A 1 124 ? 17.860 -16.424 -19.288 1.00 93.88 124 GLU A C 1
ATOM 957 O O . GLU A 1 124 ? 17.632 -17.228 -18.387 1.00 93.88 124 GLU A O 1
ATOM 962 N N . SER A 1 125 ? 18.781 -16.647 -20.228 1.00 93.44 125 SER A N 1
ATOM 963 C CA . SER A 1 125 ? 19.569 -17.884 -20.312 1.00 93.44 125 SER A CA 1
ATOM 964 C C . SER A 1 125 ? 20.776 -17.948 -19.364 1.00 93.44 125 SER A C 1
ATOM 966 O O . SER A 1 125 ? 21.462 -18.971 -19.321 1.00 93.44 125 SER A O 1
ATOM 968 N N . TYR A 1 126 ? 21.072 -16.870 -18.632 1.00 93.88 126 TYR A N 1
ATOM 969 C CA . TYR A 1 126 ? 22.288 -16.764 -17.831 1.00 93.88 126 TYR A CA 1
ATOM 970 C C . TYR A 1 126 ? 22.223 -17.592 -16.541 1.00 93.88 126 TYR A C 1
ATOM 972 O O . TYR A 1 126 ? 21.217 -17.602 -15.831 1.00 93.88 126 TYR A O 1
ATOM 980 N N . ASP A 1 127 ? 23.331 -18.253 -16.202 1.00 93.00 127 ASP A N 1
ATOM 981 C CA . ASP A 1 127 ? 23.431 -19.065 -14.991 1.00 93.00 127 ASP A CA 1
ATOM 982 C C . ASP A 1 127 ? 23.590 -18.181 -13.739 1.00 93.00 127 ASP A C 1
ATOM 984 O O . ASP A 1 127 ? 24.640 -17.584 -13.471 1.00 93.00 127 ASP A O 1
ATOM 988 N N . LEU A 1 128 ? 22.520 -18.117 -12.946 1.00 90.38 128 LEU A N 1
ATOM 989 C CA . LEU A 1 128 ? 22.458 -17.314 -11.727 1.00 90.38 128 LEU A CA 1
ATOM 990 C C . LEU A 1 128 ? 23.318 -17.864 -10.588 1.00 90.38 128 LEU A C 1
ATOM 992 O O . LEU A 1 128 ? 23.765 -17.085 -9.745 1.00 90.38 128 LEU A O 1
ATOM 996 N N . GLU A 1 129 ? 23.580 -19.169 -10.539 1.00 87.69 129 GLU A N 1
ATOM 997 C CA . GLU A 1 129 ? 24.427 -19.747 -9.493 1.00 87.69 129 GLU A CA 1
ATOM 998 C C . GLU A 1 129 ? 25.894 -19.369 -9.718 1.00 87.69 129 GLU A C 1
ATOM 1000 O O . GLU A 1 129 ? 26.606 -19.004 -8.773 1.00 87.69 129 GLU A O 1
ATOM 1005 N N . VAL A 1 130 ? 26.328 -19.367 -10.984 1.00 89.06 130 VAL A N 1
ATOM 1006 C CA . VAL A 1 130 ? 27.653 -18.869 -11.382 1.00 89.06 130 VAL A CA 1
ATOM 1007 C C . VAL A 1 130 ? 27.789 -17.393 -11.020 1.00 89.06 130 VAL A C 1
ATOM 1009 O O . VAL A 1 130 ? 28.757 -17.021 -10.349 1.00 89.06 130 VAL A O 1
ATOM 1012 N N . PHE A 1 131 ? 26.782 -16.580 -11.355 1.00 89.94 131 PHE A N 1
ATOM 1013 C CA . PHE A 1 131 ? 26.744 -15.163 -10.993 1.00 89.94 131 PHE A CA 1
ATOM 1014 C C . PHE A 1 131 ? 26.884 -14.934 -9.485 1.00 89.94 131 PHE A C 1
ATOM 1016 O O . PHE A 1 131 ? 27.693 -14.117 -9.047 1.00 89.94 131 PHE A O 1
ATOM 1023 N N . MET A 1 132 ? 26.116 -15.664 -8.671 1.00 88.12 132 MET A N 1
ATOM 1024 C CA . MET A 1 132 ? 26.139 -15.520 -7.212 1.00 88.12 132 MET A CA 1
ATOM 1025 C C . MET A 1 132 ? 27.523 -15.780 -6.621 1.00 88.12 132 MET A C 1
ATOM 1027 O O . MET A 1 132 ? 27.950 -15.069 -5.704 1.00 88.12 132 MET A O 1
ATOM 1031 N N . ARG A 1 133 ? 28.224 -16.791 -7.147 1.00 85.56 133 ARG A N 1
ATOM 1032 C CA . ARG A 1 133 ? 29.577 -17.146 -6.716 1.00 85.56 133 ARG A CA 1
ATOM 1033 C C . ARG A 1 133 ? 30.588 -16.063 -7.091 1.00 85.56 133 ARG A C 1
ATOM 1035 O O . ARG A 1 133 ? 31.414 -15.703 -6.257 1.00 85.56 133 ARG A O 1
ATOM 1042 N N . GLU A 1 134 ? 30.516 -15.535 -8.309 1.00 84.75 134 GLU A N 1
ATOM 1043 C CA . GLU A 1 134 ? 31.452 -14.519 -8.812 1.00 84.75 134 GLU A CA 1
ATOM 1044 C C . GLU A 1 134 ? 31.226 -13.137 -8.194 1.00 84.75 134 GLU A C 1
ATOM 1046 O O . GLU A 1 134 ? 32.182 -12.442 -7.853 1.00 84.75 134 GLU A O 1
ATOM 1051 N N . ALA A 1 135 ? 29.967 -12.755 -7.980 1.00 81.31 135 ALA A N 1
ATOM 1052 C CA . ALA A 1 135 ? 29.600 -11.492 -7.349 1.00 81.31 135 ALA A CA 1
ATOM 1053 C C . ALA A 1 135 ? 29.857 -11.474 -5.827 1.00 81.31 135 ALA A C 1
ATOM 1055 O O . ALA A 1 135 ? 29.633 -10.450 -5.178 1.00 81.31 135 ALA A O 1
ATOM 1056 N N . GLY A 1 136 ? 30.311 -12.589 -5.238 1.00 74.38 136 GLY A N 1
ATOM 1057 C CA . GLY A 1 136 ? 30.573 -12.693 -3.801 1.00 74.38 136 GLY A CA 1
ATOM 1058 C C . GLY A 1 136 ? 29.308 -12.556 -2.947 1.00 74.38 136 GLY A C 1
ATOM 1059 O O . GLY A 1 136 ? 29.382 -12.114 -1.802 1.00 74.38 136 GLY A O 1
ATOM 1060 N N . LEU A 1 137 ? 28.143 -12.921 -3.496 1.00 70.38 137 LEU A N 1
ATOM 1061 C CA . LEU A 1 137 ? 26.846 -12.844 -2.811 1.00 70.38 137 LEU A CA 1
ATOM 1062 C C . LEU A 1 137 ? 26.607 -14.007 -1.839 1.00 70.38 137 LEU A C 1
ATOM 1064 O O . LEU A 1 137 ? 25.609 -14.017 -1.124 1.00 70.38 137 LEU A O 1
ATOM 1068 N N . ALA A 1 138 ? 27.524 -14.975 -1.781 1.00 57.81 138 ALA A N 1
ATOM 1069 C CA . ALA A 1 138 ? 27.550 -16.029 -0.772 1.00 57.81 138 ALA A CA 1
ATOM 1070 C C . ALA A 1 138 ? 28.014 -15.460 0.587 1.00 57.81 138 ALA A C 1
ATOM 1072 O O . ALA A 1 138 ? 29.132 -15.703 1.038 1.00 57.81 138 ALA A O 1
ATOM 1073 N N . GLY A 1 139 ? 27.167 -14.643 1.217 1.00 57.91 139 GLY A N 1
ATOM 1074 C CA . GLY A 1 139 ? 27.427 -13.982 2.497 1.00 57.91 139 GLY A CA 1
ATOM 1075 C C . GLY A 1 139 ? 26.260 -14.107 3.492 1.00 57.91 139 GLY A C 1
ATOM 1076 O O . GLY A 1 139 ? 25.258 -14.753 3.194 1.00 57.91 139 GLY A O 1
ATOM 1077 N N . PRO A 1 140 ? 26.368 -13.507 4.697 1.00 54.44 140 PRO A N 1
ATOM 1078 C CA . PRO A 1 140 ? 25.320 -13.529 5.730 1.00 54.44 140 PRO A CA 1
ATOM 1079 C C . PRO A 1 140 ? 23.950 -13.024 5.213 1.00 54.44 140 PRO A C 1
ATOM 1081 O O . PRO A 1 140 ? 23.902 -12.344 4.184 1.00 54.44 140 PRO A O 1
ATOM 1084 N N . PRO A 1 141 ? 22.832 -13.273 5.938 1.00 57.03 141 PRO A N 1
ATOM 1085 C CA . PRO A 1 141 ? 21.441 -13.137 5.452 1.00 57.03 141 PRO A CA 1
ATOM 1086 C C . PRO A 1 141 ? 21.000 -11.738 4.974 1.00 57.03 141 PRO A C 1
ATOM 1088 O O . PRO A 1 141 ? 19.866 -11.569 4.539 1.00 57.03 141 PRO A O 1
ATOM 1091 N N . ALA A 1 142 ? 21.869 -10.728 5.053 1.00 59.41 142 ALA A N 1
ATOM 1092 C CA . ALA A 1 142 ? 21.633 -9.382 4.535 1.00 59.41 142 ALA A CA 1
ATOM 1093 C C . ALA A 1 142 ? 21.973 -9.220 3.037 1.00 59.41 142 ALA A C 1
ATOM 1095 O O . ALA A 1 142 ? 21.737 -8.151 2.474 1.00 59.41 142 ALA A O 1
ATOM 1096 N N . THR A 1 143 ? 22.546 -10.243 2.396 1.00 69.81 143 THR A N 1
ATOM 1097 C CA . THR A 1 143 ? 22.845 -10.241 0.956 1.00 69.81 143 THR A CA 1
ATOM 1098 C C . THR A 1 143 ? 21.655 -10.761 0.137 1.00 69.81 143 THR A C 1
ATOM 1100 O O . THR A 1 143 ? 20.908 -11.616 0.615 1.00 69.81 143 THR A O 1
ATOM 1103 N N . PRO A 1 144 ? 21.417 -10.231 -1.079 1.00 76.62 144 PRO A N 1
ATOM 1104 C CA . PRO A 1 144 ? 20.355 -10.728 -1.947 1.00 76.62 144 PRO A CA 1
ATOM 1105 C C . PRO A 1 144 ? 20.624 -12.183 -2.340 1.00 76.62 144 PRO A C 1
ATOM 1107 O O . PRO A 1 144 ? 21.650 -12.487 -2.943 1.00 76.62 144 PRO A O 1
ATOM 1110 N N . GLY A 1 145 ? 19.695 -13.072 -1.986 1.00 84.56 145 GLY A N 1
ATOM 1111 C CA . GLY A 1 145 ? 19.754 -14.485 -2.353 1.00 84.56 145 GLY A CA 1
ATOM 1112 C C . GLY A 1 145 ? 19.259 -14.759 -3.777 1.00 84.56 145 GLY A C 1
ATOM 1113 O O . GLY A 1 145 ? 18.834 -13.853 -4.496 1.00 84.56 145 GLY A O 1
ATOM 1114 N N . LEU A 1 146 ? 19.249 -16.042 -4.150 1.00 87.50 146 LEU A N 1
ATOM 1115 C CA . LEU A 1 146 ? 18.834 -16.514 -5.476 1.00 87.50 146 LEU A CA 1
ATOM 1116 C C . LEU A 1 146 ? 17.414 -16.066 -5.858 1.00 87.50 146 LEU A C 1
ATOM 1118 O O . LEU A 1 146 ? 17.193 -15.636 -6.984 1.00 87.50 146 LEU A O 1
ATOM 1122 N N . ALA A 1 147 ? 16.467 -16.091 -4.914 1.00 89.31 147 ALA A N 1
ATOM 1123 C CA . ALA A 1 147 ? 15.089 -15.652 -5.155 1.00 89.31 147 ALA A CA 1
ATOM 1124 C C . ALA A 1 147 ? 15.018 -14.198 -5.656 1.00 89.31 147 ALA A C 1
ATOM 1126 O O . ALA A 1 147 ? 14.337 -13.906 -6.633 1.00 89.31 147 ALA A O 1
ATOM 1127 N N . THR A 1 148 ? 15.793 -13.298 -5.046 1.00 90.38 148 THR A N 1
ATOM 1128 C CA . THR A 1 148 ? 15.855 -11.892 -5.462 1.00 90.38 148 THR A CA 1
ATOM 1129 C C . THR A 1 148 ? 16.448 -11.741 -6.862 1.00 90.38 148 THR A C 1
ATOM 1131 O O . THR A 1 148 ? 16.020 -10.871 -7.613 1.00 90.38 148 THR A O 1
ATOM 1134 N N . LEU A 1 149 ? 17.433 -12.568 -7.226 1.00 92.00 149 LEU A N 1
ATOM 1135 C CA . LEU A 1 149 ? 18.019 -12.555 -8.568 1.00 92.00 149 LEU A CA 1
ATOM 1136 C C . LEU A 1 149 ? 17.035 -13.056 -9.625 1.00 92.00 149 LEU A C 1
ATOM 1138 O O . LEU A 1 149 ? 16.950 -12.448 -10.687 1.00 92.00 149 LEU A O 1
ATOM 1142 N N . ILE A 1 150 ? 16.254 -14.094 -9.314 1.00 93.44 150 ILE A N 1
ATOM 1143 C CA . ILE A 1 150 ? 15.172 -14.579 -10.182 1.00 93.44 150 ILE A CA 1
ATOM 1144 C C . ILE A 1 150 ? 14.158 -13.458 -10.432 1.00 93.44 150 ILE A C 1
ATOM 1146 O O . ILE A 1 150 ? 13.815 -13.187 -11.582 1.00 93.44 150 ILE A O 1
ATOM 1150 N N . ASP A 1 151 ? 13.736 -12.750 -9.380 1.00 93.31 151 ASP A N 1
ATOM 1151 C CA . ASP A 1 151 ? 12.814 -11.617 -9.510 1.00 93.31 151 ASP A CA 1
ATOM 1152 C C . ASP A 1 151 ? 13.417 -10.466 -10.334 1.00 93.31 151 ASP A C 1
ATOM 1154 O O . ASP A 1 151 ? 12.721 -9.837 -11.136 1.00 93.31 151 ASP A O 1
ATOM 1158 N N . ILE A 1 152 ? 14.716 -10.188 -10.165 1.00 94.44 152 ILE A N 1
ATOM 1159 C CA . ILE A 1 152 ? 15.436 -9.188 -10.966 1.00 94.44 152 ILE A CA 1
ATOM 1160 C C . ILE A 1 152 ? 15.448 -9.598 -12.441 1.00 94.44 152 ILE A C 1
ATOM 1162 O O . ILE A 1 152 ? 15.102 -8.774 -13.283 1.00 94.44 152 ILE A O 1
ATOM 1166 N N . VAL A 1 153 ? 15.796 -10.845 -12.764 1.00 94.75 153 VAL A N 1
ATOM 1167 C CA . VAL A 1 153 ? 15.798 -11.347 -14.147 1.00 94.75 153 VAL A CA 1
ATOM 1168 C C . VAL A 1 153 ? 14.404 -11.276 -14.756 1.00 94.75 153 VAL A C 1
ATOM 1170 O O . VAL A 1 153 ? 14.252 -10.736 -15.850 1.00 94.75 153 VAL A O 1
ATOM 1173 N N . ALA A 1 154 ? 13.375 -11.725 -14.033 1.00 93.94 154 ALA A N 1
ATOM 1174 C CA . ALA A 1 154 ? 11.993 -11.656 -14.498 1.00 93.94 154 ALA A CA 1
ATOM 1175 C C . ALA A 1 154 ? 11.578 -10.215 -14.855 1.00 93.94 154 ALA A C 1
ATOM 1177 O O . ALA A 1 154 ? 10.920 -9.986 -15.872 1.00 93.94 154 ALA A O 1
ATOM 1178 N N . GLU A 1 155 ? 12.005 -9.231 -14.059 1.00 94.31 155 GLU A N 1
ATOM 1179 C CA . GLU A 1 155 ? 11.768 -7.813 -14.339 1.00 94.31 155 GLU A CA 1
ATOM 1180 C C . GLU A 1 155 ? 12.611 -7.237 -15.478 1.00 94.31 155 GLU A C 1
ATOM 1182 O O . GLU A 1 155 ? 12.133 -6.340 -16.170 1.00 94.31 155 GLU A O 1
ATOM 1187 N N . LEU A 1 156 ? 13.845 -7.704 -15.678 1.00 94.62 156 LEU A N 1
ATOM 1188 C CA . LEU A 1 156 ? 14.684 -7.278 -16.802 1.00 94.62 156 LEU A CA 1
ATOM 1189 C C . LEU A 1 156 ? 14.125 -7.791 -18.135 1.00 94.62 156 LEU A C 1
ATOM 1191 O O . LEU A 1 156 ? 14.043 -7.036 -19.104 1.00 94.62 156 LEU A O 1
ATOM 1195 N N . VAL A 1 157 ? 13.677 -9.048 -18.167 1.00 93.75 157 VAL A N 1
ATOM 1196 C CA . VAL A 1 157 ? 13.088 -9.677 -19.357 1.00 93.75 157 VAL A CA 1
ATOM 1197 C C . VAL A 1 157 ? 11.719 -9.066 -19.672 1.00 93.75 157 VAL A C 1
ATOM 1199 O O . VAL A 1 157 ? 11.462 -8.659 -20.809 1.00 93.75 157 VAL A O 1
ATOM 1202 N N . CYS A 1 158 ? 10.854 -8.923 -18.661 1.00 91.38 158 CYS A N 1
ATOM 1203 C CA . CYS A 1 158 ? 9.484 -8.421 -18.808 1.00 91.38 158 CYS A CA 1
ATOM 1204 C C . CYS A 1 158 ? 9.158 -7.303 -17.792 1.00 91.38 158 CYS A C 1
ATOM 1206 O O . CYS A 1 158 ? 8.442 -7.544 -16.812 1.00 91.38 158 CYS A O 1
ATOM 1208 N N . PRO A 1 159 ? 9.605 -6.052 -18.035 1.00 90.81 159 PRO A N 1
ATOM 1209 C CA . PRO A 1 159 ? 9.409 -4.952 -17.094 1.00 90.81 159 PRO A CA 1
ATOM 1210 C C . PRO A 1 159 ? 7.937 -4.686 -16.775 1.00 90.81 159 PRO A C 1
ATOM 1212 O O . PRO A 1 159 ? 7.133 -4.372 -17.658 1.00 90.81 159 PRO A O 1
ATOM 1215 N N . GLY A 1 160 ? 7.582 -4.755 -15.489 1.00 86.00 160 GLY A N 1
ATOM 1216 C CA . GLY A 1 160 ? 6.233 -4.434 -15.026 1.00 86.00 160 GLY A CA 1
ATOM 1217 C C . GLY A 1 160 ? 5.144 -5.389 -15.524 1.00 86.00 160 GLY A C 1
ATOM 1218 O O . GLY A 1 160 ? 4.003 -4.943 -15.688 1.00 86.00 160 GLY A O 1
ATOM 1219 N N . LEU A 1 161 ? 5.490 -6.664 -15.739 1.00 90.38 161 LEU A N 1
ATOM 1220 C CA . LEU A 1 161 ? 4.566 -7.735 -16.117 1.00 90.38 161 LEU A CA 1
ATOM 1221 C C . LEU A 1 161 ? 3.279 -7.721 -15.267 1.00 90.38 161 LEU A C 1
ATOM 1223 O O . LEU A 1 161 ? 3.306 -7.523 -14.044 1.00 90.38 161 LEU A O 1
ATOM 1227 N N . GLU A 1 162 ? 2.134 -7.940 -15.920 1.00 89.69 162 GLU A N 1
ATOM 1228 C CA . GLU A 1 162 ? 0.846 -8.066 -15.240 1.00 89.69 162 GLU A CA 1
ATOM 1229 C C . GLU A 1 162 ? 0.778 -9.406 -14.504 1.00 89.69 162 GLU A C 1
ATOM 1231 O O . GLU A 1 162 ? 0.719 -10.462 -15.121 1.00 89.69 162 GLU A O 1
ATOM 1236 N N . LEU A 1 163 ? 0.803 -9.348 -13.170 1.00 88.56 163 LEU A N 1
ATOM 1237 C CA . LEU A 1 163 ? 0.729 -10.535 -12.314 1.00 88.56 163 LEU A CA 1
ATOM 1238 C C . LEU A 1 163 ? -0.705 -10.905 -11.921 1.00 88.56 163 LEU A C 1
ATOM 1240 O O . LEU A 1 163 ? -0.920 -11.951 -11.315 1.00 88.56 163 LEU A O 1
ATOM 1244 N N . ARG A 1 164 ? -1.686 -10.030 -12.176 1.00 91.75 164 ARG A N 1
ATOM 1245 C CA . ARG A 1 164 ? -3.087 -10.338 -11.872 1.00 91.75 164 ARG A CA 1
ATOM 1246 C C . ARG A 1 164 ? -3.619 -11.375 -12.862 1.00 91.75 164 ARG A C 1
ATOM 1248 O O . ARG A 1 164 ? -3.196 -11.371 -14.018 1.00 91.75 164 ARG A O 1
ATOM 1255 N N . PRO A 1 165 ? -4.578 -12.216 -12.440 1.00 91.00 165 PRO A N 1
ATOM 1256 C CA . PRO A 1 165 ? -5.287 -13.066 -13.382 1.00 91.00 165 PRO A CA 1
ATOM 1257 C C . PRO A 1 165 ? -5.949 -12.204 -14.468 1.00 91.00 165 PRO A C 1
ATOM 1259 O O . PRO A 1 165 ? -6.325 -11.053 -14.195 1.00 91.00 165 PRO A O 1
ATOM 1262 N N . PRO A 1 166 ? -6.096 -12.738 -15.692 1.00 91.56 166 PRO A N 1
ATOM 1263 C CA . PRO A 1 166 ? -6.824 -12.044 -16.740 1.00 91.56 166 PRO A CA 1
ATOM 1264 C C . PRO A 1 166 ? -8.247 -11.741 -16.270 1.00 91.56 166 PRO A C 1
ATOM 1266 O O . PRO A 1 166 ? -8.810 -12.444 -15.427 1.00 91.56 166 PRO A O 1
ATOM 1269 N N . TRP A 1 167 ? -8.826 -10.679 -16.823 1.00 93.31 167 TRP A N 1
ATOM 1270 C CA . TRP A 1 167 ? -10.222 -10.355 -16.570 1.00 93.31 167 TRP A CA 1
ATOM 1271 C C . TRP A 1 167 ? -11.108 -11.555 -16.924 1.00 93.31 167 TRP A C 1
ATOM 1273 O O . TRP A 1 167 ? -11.021 -12.083 -18.033 1.00 93.31 167 TRP A O 1
ATOM 1283 N N . ALA A 1 168 ? -11.946 -11.972 -15.977 1.00 93.44 168 ALA A N 1
ATOM 1284 C CA . ALA A 1 168 ? -12.896 -13.056 -16.154 1.00 93.44 168 ALA A CA 1
ATOM 1285 C C . ALA A 1 168 ? -14.311 -12.478 -16.189 1.00 93.44 168 ALA A C 1
ATOM 1287 O O . ALA A 1 168 ? -14.707 -11.736 -15.287 1.00 93.44 168 ALA A O 1
ATOM 1288 N N . GLU A 1 169 ? -15.069 -12.813 -17.231 1.00 94.06 169 GLU A N 1
ATOM 1289 C CA . GLU A 1 169 ? -16.485 -12.461 -17.293 1.00 94.06 169 GLU A CA 1
ATOM 1290 C C . GLU A 1 169 ? -17.286 -13.240 -16.246 1.00 94.06 169 GLU A C 1
ATOM 1292 O O . GLU A 1 169 ? -16.954 -14.373 -15.886 1.00 94.06 169 GLU A O 1
ATOM 1297 N N . LEU A 1 170 ? -18.358 -12.617 -15.753 1.00 94.62 170 LEU A N 1
ATOM 1298 C CA . LEU A 1 170 ? -19.264 -13.261 -14.812 1.00 94.62 170 LEU A CA 1
ATOM 1299 C C . LEU A 1 170 ? -19.954 -14.446 -15.487 1.00 94.62 170 LEU A C 1
ATOM 1301 O O . LEU A 1 170 ? -20.483 -14.336 -16.593 1.00 94.62 170 LEU A O 1
ATOM 1305 N N . THR A 1 171 ? -19.996 -15.576 -14.790 1.00 93.81 171 THR A N 1
ATOM 1306 C CA . THR A 1 171 ? -20.721 -16.755 -15.274 1.00 93.81 171 THR A CA 1
ATOM 1307 C C . THR A 1 171 ? -22.232 -16.484 -15.315 1.00 93.81 171 THR A C 1
ATOM 1309 O O . THR A 1 171 ? -22.731 -15.695 -14.506 1.00 93.81 171 THR A O 1
ATOM 1312 N N . PRO A 1 172 ? -23.010 -17.167 -16.180 1.00 93.69 172 PRO A N 1
ATOM 1313 C CA . PRO A 1 172 ? -24.466 -16.998 -16.226 1.00 93.69 172 PRO A CA 1
ATOM 1314 C C . PRO A 1 172 ? -25.149 -17.199 -14.868 1.00 93.69 172 PRO A C 1
ATOM 1316 O O . PRO A 1 172 ? -26.105 -16.496 -14.546 1.00 93.69 172 PRO A O 1
ATOM 1319 N N . LEU A 1 173 ? -24.625 -18.116 -14.046 1.00 88.62 173 LEU A N 1
ATOM 1320 C CA . LEU A 1 173 ? -25.099 -18.327 -12.682 1.00 88.62 173 LEU A CA 1
ATOM 1321 C C . LEU A 1 173 ? -24.833 -17.099 -11.805 1.00 88.62 173 LEU A C 1
ATOM 1323 O O . LEU A 1 173 ? -25.753 -16.607 -11.168 1.00 88.62 173 LEU A O 1
ATOM 1327 N N . GLN A 1 174 ? -23.614 -16.556 -11.802 1.00 90.75 174 GLN A N 1
ATOM 1328 C CA . GLN A 1 174 ? -23.295 -15.345 -11.036 1.00 90.75 174 GLN A CA 1
ATOM 1329 C C . GLN A 1 174 ? -24.147 -14.150 -11.473 1.00 90.75 174 GLN A C 1
ATOM 1331 O O . GLN A 1 174 ? -24.630 -13.410 -10.621 1.00 90.75 174 GLN A O 1
ATOM 1336 N N . VAL A 1 175 ? -24.381 -13.986 -12.780 1.00 93.56 175 VAL A N 1
ATOM 1337 C CA . VAL A 1 175 ? -25.283 -12.950 -13.306 1.00 93.56 175 VAL A CA 1
ATOM 1338 C C . VAL A 1 175 ? -26.698 -13.154 -12.774 1.00 93.56 175 VAL A C 1
ATOM 1340 O O . VAL A 1 175 ? -27.293 -12.217 -12.252 1.00 93.56 175 VAL A O 1
ATOM 1343 N N . PHE A 1 176 ? -27.224 -14.377 -12.849 1.00 88.62 176 PHE A N 1
ATOM 1344 C CA . PHE A 1 176 ? -28.546 -14.708 -12.323 1.00 88.62 176 PHE A CA 1
ATOM 1345 C C . PHE A 1 176 ? -28.665 -14.400 -10.824 1.00 88.62 176 PHE A C 1
ATOM 1347 O O . PHE A 1 176 ? -29.621 -13.742 -10.413 1.00 88.62 176 PHE A O 1
ATOM 1354 N N . MET A 1 177 ? -27.678 -14.812 -10.028 1.00 90.19 177 MET A N 1
ATOM 1355 C CA . MET A 1 177 ? -27.643 -14.587 -8.583 1.00 90.19 177 MET A CA 1
ATOM 1356 C C . MET A 1 177 ? -27.582 -13.093 -8.241 1.00 90.19 177 MET A C 1
ATOM 1358 O O . MET A 1 177 ? -28.372 -12.620 -7.426 1.00 90.19 177 MET A O 1
ATOM 1362 N N . LEU A 1 178 ? -26.745 -12.317 -8.939 1.00 90.75 178 LEU A N 1
ATOM 1363 C CA . LEU A 1 178 ? -26.671 -10.859 -8.785 1.00 90.75 178 LEU A CA 1
ATOM 1364 C C . LEU A 1 178 ? -27.979 -10.162 -9.187 1.00 90.75 178 LEU A C 1
ATOM 1366 O O . LEU A 1 178 ? -28.452 -9.287 -8.467 1.00 90.75 178 LEU A O 1
ATOM 1370 N N . CYS A 1 179 ? -28.589 -10.555 -10.310 1.00 92.81 179 CYS A N 1
ATOM 1371 C CA . CYS A 1 179 ? -29.851 -9.978 -10.780 1.00 92.81 179 CYS A CA 1
ATOM 1372 C C . CYS A 1 179 ? -31.032 -10.308 -9.860 1.00 92.81 179 CYS A C 1
ATOM 1374 O O . CYS A 1 179 ? -31.943 -9.492 -9.718 1.00 92.81 179 CYS A O 1
ATOM 1376 N N . CYS A 1 180 ? -31.028 -11.491 -9.245 1.00 87.88 180 CYS A N 1
ATOM 1377 C CA . CYS A 1 180 ? -32.056 -11.900 -8.290 1.00 87.88 180 CYS A CA 1
ATOM 1378 C C . CYS A 1 180 ? -31.759 -11.422 -6.861 1.00 87.88 180 CYS A C 1
ATOM 1380 O O . CYS A 1 180 ? -32.642 -11.505 -6.011 1.00 87.88 180 CYS A O 1
ATOM 1382 N N . ASN A 1 181 ? -30.551 -10.896 -6.612 1.00 89.12 181 ASN A N 1
ATOM 1383 C CA . ASN A 1 181 ? -30.019 -10.602 -5.283 1.00 89.12 181 ASN A CA 1
ATOM 1384 C C . ASN A 1 181 ? -30.123 -11.819 -4.338 1.00 89.12 181 ASN A C 1
ATOM 1386 O O . ASN A 1 181 ? -30.497 -11.693 -3.172 1.00 89.12 181 ASN A O 1
ATOM 1390 N N . GLU A 1 182 ? -29.824 -13.000 -4.880 1.00 88.94 182 GLU A N 1
ATOM 1391 C CA . GLU A 1 182 ? -29.823 -14.281 -4.176 1.00 88.94 182 GLU A CA 1
ATOM 1392 C C . GLU A 1 182 ? -28.391 -14.803 -4.037 1.00 88.94 182 GLU A C 1
ATOM 1394 O O . GLU A 1 182 ? -27.535 -14.519 -4.873 1.00 88.94 182 GLU A O 1
ATOM 1399 N N . ASN A 1 183 ? -28.142 -15.615 -3.008 1.00 89.12 183 ASN A N 1
ATOM 1400 C CA . ASN A 1 183 ? -26.848 -16.260 -2.758 1.00 89.12 183 ASN A CA 1
ATOM 1401 C C . ASN A 1 183 ? -26.984 -17.788 -2.815 1.00 89.12 183 ASN A C 1
ATOM 1403 O O . ASN A 1 183 ? -28.091 -18.316 -2.715 1.00 89.12 183 ASN A O 1
ATOM 1407 N N . GLU A 1 184 ? -25.871 -18.516 -2.949 1.00 85.25 184 GLU A N 1
ATOM 1408 C CA . GLU A 1 184 ? -25.882 -19.990 -3.041 1.00 85.25 184 GLU A CA 1
ATOM 1409 C C . GLU A 1 184 ? -26.512 -20.671 -1.811 1.00 85.25 184 GLU A C 1
ATOM 1411 O O . GLU A 1 184 ? -27.046 -21.779 -1.896 1.00 85.25 184 GLU A O 1
ATOM 1416 N N . ASP A 1 185 ? -26.502 -20.004 -0.659 1.00 83.75 185 ASP A N 1
ATOM 1417 C CA . ASP A 1 185 ? -27.173 -20.490 0.546 1.00 83.75 185 ASP A CA 1
ATOM 1418 C C . ASP A 1 185 ? -28.701 -20.429 0.431 1.00 83.75 185 ASP A C 1
ATOM 1420 O O . ASP A 1 185 ? -29.397 -21.354 0.884 1.00 83.75 185 ASP A O 1
ATOM 1424 N N . SER A 1 186 ? -29.202 -19.362 -0.197 1.00 84.12 186 SER A N 1
ATOM 1425 C CA . SER A 1 186 ? -30.620 -19.073 -0.414 1.00 84.12 186 SER A CA 1
ATOM 1426 C C . SER A 1 186 ? -31.187 -19.904 -1.563 1.00 84.12 186 SER A C 1
ATOM 1428 O O . SER A 1 186 ? -32.195 -20.596 -1.404 1.00 84.12 186 SER A O 1
ATOM 1430 N N . LEU A 1 187 ? -30.506 -19.884 -2.711 1.00 82.75 187 LEU A N 1
ATOM 1431 C CA . LEU A 1 187 ? -30.978 -20.452 -3.964 1.00 82.75 187 LEU A CA 1
ATOM 1432 C C . LEU A 1 187 ? -29.894 -21.337 -4.580 1.00 82.75 187 LEU A C 1
ATOM 1434 O O . LEU A 1 187 ? -28.933 -20.871 -5.186 1.00 82.75 187 LEU A O 1
ATOM 1438 N N . ARG A 1 188 ? -30.085 -22.648 -4.430 1.00 83.62 188 ARG A N 1
ATOM 1439 C CA . ARG A 1 188 ? -29.240 -23.691 -5.021 1.00 83.62 188 ARG A CA 1
ATOM 1440 C C . ARG A 1 188 ? -30.076 -24.891 -5.455 1.00 83.62 188 ARG A C 1
ATOM 1442 O O . ARG A 1 188 ? -31.188 -25.068 -4.941 1.00 83.62 188 ARG A O 1
ATOM 1449 N N . PRO A 1 189 ? -29.560 -25.746 -6.354 1.00 83.19 189 PRO A N 1
ATOM 1450 C CA . PRO A 1 189 ? -30.238 -26.978 -6.736 1.00 83.19 189 PRO A CA 1
ATOM 1451 C C . PRO A 1 189 ? -30.680 -27.787 -5.506 1.00 83.19 189 PRO A C 1
ATOM 1453 O O . PRO A 1 189 ? -29.902 -28.011 -4.581 1.00 83.19 189 PRO A O 1
ATOM 1456 N N . GLY A 1 190 ? -31.952 -28.192 -5.482 1.00 84.75 190 GLY A N 1
ATOM 1457 C CA . GLY A 1 190 ? -32.546 -28.954 -4.377 1.00 84.75 190 GLY A CA 1
ATOM 1458 C C . GLY A 1 190 ? -33.183 -28.123 -3.255 1.00 84.75 190 GLY A C 1
ATOM 1459 O O . GLY A 1 190 ? -33.809 -28.706 -2.372 1.00 84.75 190 GLY A O 1
ATOM 1460 N N . ARG A 1 191 ? -33.089 -26.785 -3.276 1.00 80.88 191 ARG A N 1
ATOM 1461 C CA . ARG A 1 191 ? -33.879 -25.925 -2.376 1.00 80.88 191 ARG A CA 1
ATOM 1462 C C . ARG A 1 191 ? -35.347 -25.883 -2.807 1.00 80.88 191 ARG A C 1
ATOM 1464 O O . ARG A 1 191 ? -35.654 -25.780 -3.992 1.00 80.88 191 ARG A O 1
ATOM 1471 N N . VAL A 1 192 ? -36.247 -25.940 -1.827 1.00 85.44 192 VAL A N 1
ATOM 1472 C CA . VAL A 1 192 ? -37.685 -25.730 -2.033 1.00 85.44 192 VAL A CA 1
ATOM 1473 C C . VAL A 1 192 ? -37.954 -24.230 -1.992 1.00 85.44 192 VAL A C 1
ATOM 1475 O O . VAL A 1 192 ? -37.518 -23.559 -1.059 1.00 85.44 192 VAL A O 1
ATOM 1478 N N . VAL A 1 193 ? -38.646 -23.715 -3.006 1.00 80.00 193 VAL A N 1
ATOM 1479 C CA . VAL A 1 193 ? -38.998 -22.296 -3.128 1.00 80.00 193 VAL A CA 1
ATOM 1480 C C . VAL A 1 193 ? -40.481 -22.149 -3.438 1.00 80.00 193 VAL A C 1
ATOM 1482 O O . VAL A 1 193 ? -41.030 -22.898 -4.250 1.00 80.00 193 VAL A O 1
ATOM 1485 N N . ASP A 1 194 ? -41.117 -21.161 -2.816 1.00 79.06 194 ASP A N 1
ATOM 1486 C CA . ASP A 1 194 ? -42.508 -20.824 -3.098 1.00 79.06 194 ASP A CA 1
ATOM 1487 C C . ASP A 1 194 ? -42.607 -20.028 -4.401 1.00 79.06 194 ASP A C 1
ATOM 1489 O O . ASP A 1 194 ? -41.887 -19.055 -4.634 1.00 79.06 194 ASP A O 1
ATOM 1493 N N . ARG A 1 195 ? -43.525 -20.445 -5.276 1.00 66.75 195 ARG A N 1
ATOM 1494 C CA . ARG A 1 195 ? -43.713 -19.863 -6.607 1.00 66.75 195 ARG A CA 1
ATOM 1495 C C . ARG A 1 195 ? -45.177 -19.526 -6.848 1.00 66.75 195 ARG A C 1
ATOM 1497 O O . ARG A 1 195 ? -46.045 -20.389 -6.764 1.00 66.75 195 ARG A O 1
ATOM 1504 N N . TRP A 1 196 ? -45.417 -18.305 -7.317 1.00 70.38 196 TRP A N 1
ATOM 1505 C CA . TRP A 1 196 ? -46.702 -17.899 -7.881 1.00 70.38 196 TRP A CA 1
ATOM 1506 C C . TRP A 1 196 ? -46.716 -18.152 -9.392 1.00 70.38 196 TRP A C 1
ATOM 1508 O O . TRP A 1 196 ? -45.842 -17.684 -10.123 1.00 70.38 196 TRP A O 1
ATOM 1518 N N . MET A 1 197 ? -47.697 -18.911 -9.881 1.00 71.69 197 MET A N 1
ATOM 1519 C CA . MET A 1 197 ? -47.899 -19.109 -11.318 1.00 71.69 197 MET A CA 1
ATOM 1520 C C . MET A 1 197 ? -48.575 -17.874 -11.923 1.00 71.69 197 MET A C 1
ATOM 1522 O O . MET A 1 197 ? -49.714 -17.567 -11.590 1.00 71.69 197 MET A O 1
ATOM 1526 N N . SER A 1 198 ? -47.876 -17.168 -12.815 1.00 63.75 198 SER A N 1
ATOM 1527 C CA . SER A 1 198 ? -48.397 -15.968 -13.486 1.00 63.75 198 SER A CA 1
ATOM 1528 C C . SER A 1 198 ? -49.263 -16.274 -14.709 1.00 63.75 198 SER A C 1
ATOM 1530 O O . SER A 1 198 ? -50.211 -15.544 -14.975 1.00 63.75 198 SER A O 1
ATOM 1532 N N . PHE A 1 199 ? -48.965 -17.350 -15.440 1.00 65.06 199 PHE A N 1
ATOM 1533 C CA . PHE A 1 199 ? -49.746 -17.786 -16.595 1.00 65.06 199 PHE A CA 1
ATOM 1534 C C . PHE A 1 199 ? -49.907 -19.309 -16.582 1.00 65.06 199 PHE A C 1
ATOM 1536 O O . PHE A 1 199 ? -48.917 -20.015 -16.356 1.00 65.06 199 PHE A O 1
ATOM 1543 N N . PRO A 1 200 ? -51.118 -19.837 -16.840 1.00 67.44 200 PRO A N 1
ATOM 1544 C CA . PRO A 1 200 ? -51.284 -21.257 -17.089 1.00 67.44 200 PRO A CA 1
ATOM 1545 C C . PRO A 1 200 ? -50.555 -21.613 -18.395 1.00 67.44 200 PRO A C 1
ATOM 1547 O O . PRO A 1 200 ? -50.647 -20.856 -19.369 1.00 67.44 200 PRO A O 1
ATOM 1550 N N . PRO A 1 201 ? -49.808 -22.728 -18.444 1.00 58.75 201 PRO A N 1
ATOM 1551 C CA . PRO A 1 201 ? -49.182 -23.164 -19.681 1.00 58.75 201 PRO A CA 1
ATOM 1552 C C . PRO A 1 201 ? -50.281 -23.408 -20.720 1.00 58.75 201 PRO A C 1
ATOM 1554 O O . PRO A 1 201 ? -51.147 -24.256 -20.527 1.00 58.75 201 PRO A O 1
ATOM 1557 N N . ARG A 1 202 ? -50.270 -22.645 -21.819 1.00 57.50 202 ARG A N 1
ATOM 1558 C CA . ARG A 1 202 ? -51.020 -23.036 -23.015 1.00 57.50 202 ARG A CA 1
ATOM 1559 C C . ARG A 1 202 ? -50.297 -24.232 -23.612 1.00 57.50 202 ARG A C 1
ATOM 1561 O O . ARG A 1 202 ? -49.099 -24.134 -23.885 1.00 57.50 202 ARG A O 1
ATOM 1568 N N . ASP A 1 203 ? -51.019 -25.330 -23.802 1.00 50.88 203 ASP A N 1
ATOM 1569 C CA . ASP A 1 203 ? -50.533 -26.473 -24.565 1.00 50.88 203 ASP A CA 1
ATOM 1570 C C . ASP A 1 203 ? -50.027 -25.963 -25.916 1.00 50.88 203 ASP A C 1
ATOM 1572 O O . ASP A 1 203 ? -50.795 -25.452 -26.734 1.00 50.88 203 ASP A O 1
ATOM 1576 N N . ARG A 1 204 ? -48.711 -26.040 -26.145 1.00 43.25 204 ARG A N 1
ATOM 1577 C CA . ARG A 1 204 ? -48.194 -25.854 -27.499 1.00 43.25 204 ARG A CA 1
ATOM 1578 C C . ARG A 1 204 ? -48.774 -26.996 -28.342 1.00 43.25 204 ARG A C 1
ATOM 1580 O O . ARG A 1 204 ? -48.604 -28.155 -27.952 1.00 43.25 204 ARG A O 1
ATOM 1587 N N . PRO A 1 205 ? -49.425 -26.708 -29.481 1.00 46.53 205 PRO A N 1
ATOM 1588 C CA . PRO A 1 205 ? -50.081 -27.732 -30.295 1.00 46.53 205 PRO A CA 1
ATOM 1589 C C . PRO A 1 205 ? -49.105 -28.770 -30.880 1.00 46.53 205 PRO A C 1
ATOM 1591 O O . PRO A 1 205 ? -49.532 -29.842 -31.298 1.00 46.53 205 PRO A O 1
ATOM 1594 N N . ASP A 1 206 ? -47.793 -28.532 -30.812 1.00 43.81 206 ASP A N 1
ATOM 1595 C CA . ASP A 1 206 ? -46.774 -29.475 -31.290 1.00 43.81 206 ASP A CA 1
ATOM 1596 C C . ASP A 1 206 ? -46.576 -30.697 -30.367 1.00 43.81 206 ASP A C 1
ATOM 1598 O O . ASP A 1 206 ? -45.873 -31.645 -30.720 1.00 43.81 206 ASP A O 1
ATOM 1602 N N . ALA A 1 207 ? -47.209 -30.723 -29.187 1.00 44.97 207 ALA A N 1
ATOM 1603 C CA . ALA A 1 207 ? -47.117 -31.845 -28.248 1.00 44.97 207 ALA A CA 1
ATOM 1604 C C . ALA A 1 207 ? -48.024 -33.043 -28.606 1.00 44.97 207 ALA A C 1
ATOM 1606 O O . ALA A 1 207 ? -47.870 -34.119 -28.025 1.00 44.97 207 ALA A O 1
ATOM 1607 N N . ALA A 1 208 ? -48.951 -32.894 -29.560 1.00 41.19 208 ALA A N 1
ATOM 1608 C CA . ALA A 1 208 ? -49.930 -33.934 -29.889 1.00 41.19 208 ALA A CA 1
ATOM 1609 C C . ALA A 1 208 ? -49.417 -35.023 -30.860 1.00 41.19 208 ALA A C 1
ATOM 1611 O O . ALA A 1 208 ? -50.077 -36.049 -31.018 1.00 41.19 208 ALA A O 1
ATOM 1612 N N . ALA A 1 209 ? -48.244 -34.852 -31.486 1.00 42.28 209 ALA A N 1
ATOM 1613 C CA . ALA A 1 209 ? -47.795 -35.723 -32.583 1.00 42.28 209 ALA A CA 1
ATOM 1614 C C . ALA A 1 209 ? -46.742 -36.792 -32.221 1.00 42.28 209 ALA A C 1
ATOM 1616 O O . ALA A 1 209 ? -46.296 -37.524 -33.102 1.00 42.28 209 ALA A O 1
ATOM 1617 N N . ARG A 1 210 ? -46.331 -36.944 -30.955 1.00 42.25 210 ARG A N 1
ATOM 1618 C CA . ARG A 1 210 ? -45.355 -37.983 -30.561 1.00 42.25 210 ARG A CA 1
ATOM 1619 C C . ARG A 1 210 ? -45.893 -38.859 -29.433 1.00 42.25 210 ARG A C 1
ATOM 1621 O O . ARG A 1 210 ? -45.505 -38.732 -28.277 1.00 42.25 210 ARG A O 1
ATOM 1628 N N . LYS A 1 211 ? -46.814 -39.760 -29.788 1.00 45.31 211 LYS A N 1
ATOM 1629 C CA . LYS A 1 211 ? -47.154 -40.937 -28.976 1.00 45.31 211 LYS A CA 1
ATOM 1630 C C . LYS A 1 211 ? -46.256 -42.105 -29.390 1.00 45.31 211 LYS A C 1
ATOM 1632 O O . LYS A 1 211 ? -46.248 -42.460 -30.564 1.00 45.31 211 LYS A O 1
ATOM 1637 N N . ARG A 1 212 ? -45.658 -42.738 -28.373 1.00 39.31 212 ARG A N 1
ATOM 1638 C CA . ARG A 1 212 ? -44.864 -43.984 -28.357 1.00 39.31 212 ARG A CA 1
ATOM 1639 C C . ARG A 1 212 ? -43.358 -43.822 -28.573 1.00 39.31 212 ARG A C 1
ATOM 1641 O O . ARG A 1 212 ? -42.880 -43.990 -29.682 1.00 39.31 212 ARG A O 1
ATOM 1648 N N . THR A 1 213 ? -42.657 -43.601 -27.464 1.00 32.38 213 THR A N 1
ATOM 1649 C CA . THR A 1 213 ? -41.558 -44.454 -26.975 1.00 32.38 213 THR A CA 1
ATOM 1650 C C . THR A 1 213 ? -41.359 -44.153 -25.485 1.00 32.38 213 THR A C 1
ATOM 1652 O O . THR A 1 213 ? -41.280 -42.990 -25.090 1.00 32.38 213 THR A O 1
ATOM 1655 N N . ASP A 1 214 ? -41.362 -45.198 -24.657 1.00 36.94 214 ASP A N 1
ATOM 1656 C CA . ASP A 1 214 ? -41.029 -45.143 -23.231 1.00 36.94 214 ASP A CA 1
ATOM 1657 C C . ASP A 1 214 ? -39.517 -44.954 -23.075 1.00 36.94 214 ASP A C 1
ATOM 1659 O O . ASP A 1 214 ? -38.782 -45.910 -22.866 1.00 36.94 214 ASP A O 1
ATOM 1663 N N . GLU A 1 215 ? -39.040 -43.719 -23.189 1.00 35.75 215 GLU A N 1
ATOM 1664 C CA . GLU A 1 215 ? -37.706 -43.340 -22.722 1.00 35.75 215 GLU A CA 1
ATOM 1665 C C . GLU A 1 215 ? -37.786 -41.994 -21.998 1.00 35.75 215 GLU A C 1
ATOM 1667 O O . GLU A 1 215 ? -38.544 -41.094 -22.370 1.00 35.75 215 GLU A O 1
ATOM 1672 N N . ALA A 1 216 ? -37.047 -41.905 -20.892 1.00 37.97 216 ALA A N 1
ATOM 1673 C CA . ALA A 1 216 ? -37.065 -40.828 -19.914 1.00 37.97 216 ALA A CA 1
ATOM 1674 C C . ALA A 1 216 ? -37.133 -39.428 -20.555 1.00 37.97 216 ALA A C 1
ATOM 1676 O O . ALA A 1 216 ? -36.173 -38.932 -21.141 1.00 37.97 216 ALA A O 1
ATOM 1677 N N . ARG A 1 217 ? -38.281 -38.760 -20.387 1.00 32.53 217 ARG A N 1
ATOM 1678 C CA . ARG A 1 217 ? -38.468 -37.342 -20.724 1.00 32.53 217 ARG A CA 1
ATOM 1679 C C . ARG A 1 217 ? -37.395 -36.504 -20.007 1.00 32.53 217 ARG A C 1
ATOM 1681 O O . ARG A 1 217 ? -37.388 -36.516 -18.772 1.00 32.53 217 ARG A O 1
ATOM 1688 N N . PRO A 1 218 ? -36.570 -35.692 -20.695 1.00 34.47 218 PRO A N 1
ATOM 1689 C CA . PRO A 1 218 ? -35.918 -34.581 -20.020 1.00 34.47 218 PRO A CA 1
ATOM 1690 C C . PRO A 1 218 ? -37.034 -33.629 -19.576 1.00 34.47 218 PRO A C 1
ATOM 1692 O O . PRO A 1 218 ? -37.918 -33.270 -20.362 1.00 34.47 218 PRO A O 1
ATOM 1695 N N . LYS A 1 219 ? -37.068 -33.288 -18.283 1.00 35.72 219 LYS A N 1
ATOM 1696 C CA . LYS A 1 219 ? -38.021 -32.302 -17.760 1.00 35.72 219 LYS A CA 1
ATOM 1697 C C . LYS A 1 219 ? -37.830 -31.022 -18.567 1.00 35.72 219 LYS A C 1
ATOM 1699 O O . LYS A 1 219 ? -36.728 -30.489 -18.594 1.00 35.72 219 LYS A O 1
ATOM 1704 N N . ALA A 1 220 ? -38.895 -30.586 -19.241 1.00 38.34 220 ALA A N 1
ATOM 1705 C CA . ALA A 1 220 ? -38.907 -29.360 -20.024 1.00 38.34 220 ALA A CA 1
ATOM 1706 C C . ALA A 1 220 ? -38.251 -28.233 -19.217 1.00 38.34 220 ALA A C 1
ATOM 1708 O O . ALA A 1 220 ? -38.668 -27.993 -18.080 1.00 38.34 220 ALA A O 1
ATOM 1709 N N . GLU A 1 221 ? -37.236 -27.579 -19.789 1.00 36.78 221 GLU A N 1
ATOM 1710 C CA . GLU A 1 221 ? -36.656 -26.357 -19.237 1.00 36.78 221 GLU A CA 1
ATOM 1711 C C . GLU A 1 221 ? -37.780 -25.331 -19.096 1.00 36.78 221 GLU A C 1
ATOM 1713 O O . GLU A 1 221 ? -38.210 -24.676 -20.048 1.00 36.78 221 GLU A O 1
ATOM 1718 N N . GLN A 1 222 ? -38.335 -25.247 -17.889 1.00 42.81 222 GLN A N 1
ATOM 1719 C CA . GLN A 1 222 ? -39.210 -24.155 -17.528 1.00 42.81 222 GLN A CA 1
ATOM 1720 C C . GLN A 1 222 ? -38.331 -22.918 -17.459 1.00 42.81 222 GLN A C 1
ATOM 1722 O O . GLN A 1 222 ? -37.455 -22.825 -16.605 1.00 42.81 222 GLN A O 1
ATOM 1727 N N . VAL A 1 223 ? -38.582 -21.959 -18.344 1.00 35.34 223 VAL A N 1
ATOM 1728 C CA . VAL A 1 223 ? -38.035 -20.612 -18.207 1.00 35.34 223 VAL A CA 1
ATOM 1729 C C . VAL A 1 223 ? -38.647 -20.016 -16.938 1.00 35.34 223 VAL A C 1
ATOM 1731 O O . VAL A 1 223 ? -39.812 -19.611 -16.917 1.00 35.34 223 VAL A O 1
ATOM 1734 N N . VAL A 1 224 ? -37.890 -20.057 -15.841 1.00 42.94 224 VAL A N 1
ATOM 1735 C CA . VAL A 1 224 ? -38.301 -19.517 -14.545 1.00 42.94 224 VAL A CA 1
ATOM 1736 C C . VAL A 1 224 ? -37.913 -18.045 -14.505 1.00 42.94 224 VAL A C 1
ATOM 1738 O O . VAL A 1 224 ? -36.750 -17.703 -14.331 1.00 42.94 224 VAL A O 1
ATOM 1741 N N . MET A 1 225 ? -38.900 -17.162 -14.639 1.00 35.25 225 MET A N 1
ATOM 1742 C CA . MET A 1 225 ? -38.735 -15.756 -14.270 1.00 35.25 225 MET A CA 1
ATOM 1743 C C . MET A 1 225 ? -38.961 -15.632 -12.762 1.00 35.25 225 MET A C 1
ATOM 1745 O O . MET A 1 225 ? -40.106 -15.613 -12.303 1.00 35.25 225 MET A O 1
ATOM 1749 N N . VAL A 1 226 ? -37.876 -15.586 -11.989 1.00 42.41 226 VAL A N 1
ATOM 1750 C CA . VAL A 1 226 ? -37.935 -15.291 -10.551 1.00 42.41 226 VAL A CA 1
ATOM 1751 C C . VAL A 1 226 ? -38.285 -13.812 -10.397 1.00 42.41 226 VAL A C 1
ATOM 1753 O O . VAL A 1 226 ? -37.591 -12.942 -10.919 1.00 42.41 226 VAL A O 1
ATOM 1756 N N . ARG A 1 227 ? -39.406 -13.506 -9.734 1.00 37.38 227 ARG A N 1
ATOM 1757 C CA . ARG A 1 227 ? -39.738 -12.120 -9.379 1.00 37.38 227 ARG A CA 1
ATOM 1758 C C . ARG A 1 227 ? -38.995 -11.742 -8.094 1.00 37.38 227 ARG A C 1
ATOM 1760 O O . ARG A 1 227 ? -39.001 -12.550 -7.169 1.00 37.38 227 ARG A O 1
ATOM 1767 N N . PRO A 1 228 ? -38.421 -10.529 -8.004 1.00 39.91 228 PRO A N 1
ATOM 1768 C CA . PRO A 1 228 ? -37.730 -10.088 -6.799 1.00 39.91 228 PRO A CA 1
ATOM 1769 C C . PRO A 1 228 ? -38.682 -10.064 -5.597 1.00 39.91 228 PRO A C 1
ATOM 1771 O O . PRO A 1 228 ? -39.831 -9.615 -5.696 1.00 39.91 228 PRO A O 1
ATOM 1774 N N . ILE A 1 229 ? -38.191 -10.560 -4.460 1.00 44.75 229 ILE A N 1
ATOM 1775 C CA . ILE A 1 229 ? -38.922 -10.645 -3.195 1.00 44.75 229 ILE A CA 1
ATOM 1776 C C . ILE A 1 229 ? -39.201 -9.223 -2.689 1.00 44.75 229 ILE A C 1
ATOM 1778 O O . ILE A 1 229 ? -38.294 -8.486 -2.308 1.00 44.75 229 ILE A O 1
ATOM 1782 N N . ARG A 1 230 ? -40.476 -8.818 -2.659 1.00 40.44 230 ARG A N 1
ATOM 1783 C CA . ARG A 1 230 ? -40.900 -7.538 -2.070 1.00 40.44 230 ARG A CA 1
ATOM 1784 C C . ARG A 1 230 ? -41.097 -7.708 -0.561 1.00 40.44 230 ARG A C 1
ATOM 1786 O O . ARG A 1 230 ? -42.215 -7.920 -0.106 1.00 40.44 230 ARG A O 1
ATOM 1793 N N . HIS A 1 231 ? -40.015 -7.639 0.213 1.00 42.59 231 HIS A N 1
ATOM 1794 C CA . HIS A 1 231 ? -40.068 -7.671 1.679 1.00 42.59 231 HIS A CA 1
ATOM 1795 C C . HIS A 1 231 ? -39.986 -6.241 2.263 1.00 42.59 231 HIS A C 1
ATOM 1797 O O . HIS A 1 231 ? -39.179 -5.439 1.791 1.00 42.59 231 HIS A O 1
ATOM 1803 N N . PRO A 1 232 ? -40.782 -5.878 3.291 1.00 43.75 232 PRO A N 1
ATOM 1804 C CA . PRO A 1 232 ? -40.899 -4.498 3.788 1.00 43.75 232 PRO A CA 1
ATOM 1805 C C . PRO A 1 232 ? -39.623 -3.902 4.410 1.00 43.75 232 PRO A C 1
ATOM 1807 O O . PRO A 1 232 ? -39.537 -2.681 4.523 1.00 43.75 232 PRO A O 1
ATOM 1810 N N . MET A 1 233 ? -38.619 -4.718 4.761 1.00 41.09 233 MET A N 1
ATOM 1811 C CA . MET A 1 233 ? -37.279 -4.224 5.143 1.00 41.09 233 MET A CA 1
ATOM 1812 C C . MET A 1 233 ? -36.389 -3.825 3.952 1.00 41.09 233 MET A C 1
ATOM 1814 O O . MET A 1 233 ? -35.353 -3.205 4.155 1.00 41.09 233 MET A O 1
ATOM 1818 N N . PHE A 1 234 ? -36.799 -4.121 2.717 1.00 46.44 234 PHE A N 1
ATOM 1819 C CA . PHE A 1 234 ? -36.090 -3.754 1.491 1.00 46.44 234 PHE A CA 1
ATOM 1820 C C . PHE A 1 234 ? -36.905 -2.717 0.713 1.00 46.44 234 PHE A C 1
ATOM 1822 O O . PHE A 1 234 ? -37.356 -2.940 -0.408 1.00 46.44 234 PHE A O 1
ATOM 1829 N N . LYS A 1 235 ? -37.133 -1.553 1.328 1.00 41.59 235 LYS A N 1
ATOM 1830 C CA . LYS A 1 235 ? -37.537 -0.360 0.581 1.00 41.59 235 LYS A CA 1
ATOM 1831 C C . LYS A 1 235 ? -36.276 0.314 0.065 1.00 41.59 235 LYS A C 1
ATOM 1833 O O . LYS A 1 235 ? -35.630 1.016 0.826 1.00 41.59 235 LYS A O 1
ATOM 1838 N N . ASN A 1 236 ? -35.973 0.141 -1.217 1.00 38.97 236 ASN A N 1
ATOM 1839 C CA . ASN A 1 236 ? -35.394 1.219 -2.008 1.00 38.97 236 ASN A CA 1
ATOM 1840 C C . ASN A 1 236 ? -35.840 1.112 -3.470 1.00 38.97 236 ASN A C 1
ATOM 1842 O O . ASN A 1 236 ? -35.659 0.094 -4.127 1.00 38.97 236 ASN A O 1
ATOM 1846 N N . MET A 1 237 ? -36.427 2.224 -3.921 1.00 36.16 237 MET A N 1
ATOM 1847 C CA . MET A 1 237 ? -36.762 2.607 -5.294 1.00 36.16 237 MET A CA 1
ATOM 1848 C C . MET A 1 237 ? -37.844 1.811 -6.038 1.00 36.16 237 MET A C 1
ATOM 1850 O O . MET A 1 237 ? -37.576 0.995 -6.910 1.00 36.16 237 MET A O 1
ATOM 1854 N N . SER A 1 238 ? -39.104 2.144 -5.753 1.00 35.94 238 SER A N 1
ATOM 1855 C CA . SER A 1 238 ? -40.149 2.396 -6.770 1.00 35.94 238 SER A CA 1
ATOM 1856 C C . SER A 1 238 ? -41.470 2.701 -6.061 1.00 35.94 238 SER A C 1
ATOM 1858 O O . SER A 1 238 ? -42.353 1.861 -5.934 1.00 35.94 238 SER A O 1
ATOM 1860 N N . GLN A 1 239 ? -41.587 3.921 -5.533 1.00 34.75 239 GLN A N 1
ATOM 1861 C CA . GLN A 1 239 ? -42.894 4.510 -5.254 1.00 34.75 239 GLN A CA 1
ATOM 1862 C C . GLN A 1 239 ? -43.219 5.465 -6.396 1.00 34.75 239 GLN A C 1
ATOM 1864 O O . GLN A 1 239 ? -42.927 6.653 -6.329 1.00 34.75 239 GLN A O 1
ATOM 1869 N N . ALA A 1 240 ? -43.790 4.907 -7.452 1.00 33.69 240 ALA A N 1
ATOM 1870 C CA . ALA A 1 240 ? -44.720 5.614 -8.303 1.00 33.69 240 ALA A CA 1
ATOM 1871 C C . ALA A 1 240 ? -45.790 4.595 -8.694 1.00 33.69 240 ALA A C 1
ATOM 1873 O O . ALA A 1 240 ? -45.477 3.487 -9.125 1.00 33.69 240 ALA A O 1
ATOM 1874 N N . ASP A 1 241 ? -47.020 5.020 -8.466 1.00 30.83 241 ASP A N 1
ATOM 1875 C CA . ASP A 1 241 ? -48.255 4.507 -9.031 1.00 30.83 241 ASP A CA 1
ATOM 1876 C C . ASP A 1 241 ? -49.036 3.420 -8.271 1.00 30.83 241 ASP A C 1
ATOM 1878 O O . ASP A 1 241 ? -48.609 2.297 -8.001 1.00 30.83 241 ASP A O 1
ATOM 1882 N N . ASP A 1 242 ? -50.260 3.868 -7.992 1.00 30.88 242 ASP A N 1
ATOM 1883 C CA . ASP A 1 242 ? -51.514 3.143 -7.879 1.00 30.88 242 ASP A CA 1
ATOM 1884 C C . ASP A 1 242 ? -52.019 2.728 -6.494 1.00 30.88 242 ASP A C 1
ATOM 1886 O O . ASP A 1 242 ? -51.955 1.600 -6.008 1.00 30.88 242 ASP A O 1
ATOM 1890 N N . ALA A 1 243 ? -52.652 3.743 -5.905 1.00 32.19 243 ALA A N 1
ATOM 1891 C CA . ALA A 1 243 ? -53.729 3.682 -4.940 1.00 32.19 243 ALA A CA 1
ATOM 1892 C C . ALA A 1 243 ? -54.904 2.775 -5.369 1.00 32.19 243 ALA A C 1
ATOM 1894 O O . ALA A 1 243 ? -55.405 2.896 -6.484 1.00 32.19 243 ALA A O 1
ATOM 1895 N N . ARG A 1 244 ? -55.434 1.990 -4.414 1.00 30.88 244 ARG A N 1
ATOM 1896 C CA . ARG A 1 244 ? -56.866 1.910 -4.013 1.00 30.88 244 ARG A CA 1
ATOM 1897 C C . ARG A 1 244 ? -57.094 0.790 -2.970 1.00 30.88 244 ARG A C 1
ATOM 1899 O O . ARG A 1 244 ? -57.036 -0.379 -3.309 1.00 30.88 244 ARG A O 1
ATOM 1906 N N . ALA A 1 245 ? -57.289 1.219 -1.712 1.00 28.31 245 ALA A N 1
ATOM 1907 C CA . ALA A 1 245 ? -58.259 0.836 -0.650 1.00 28.31 245 ALA A CA 1
ATOM 1908 C C . ALA A 1 245 ? -58.928 -0.583 -0.589 1.00 28.31 245 ALA A C 1
ATOM 1910 O O . ALA A 1 245 ? -59.104 -1.209 -1.623 1.00 28.31 245 ALA A O 1
ATOM 1911 N N . PRO A 1 246 ? -59.600 -0.980 0.528 1.00 39.88 246 PRO A N 1
ATOM 1912 C CA . PRO A 1 246 ? -59.172 -1.017 1.940 1.00 39.88 246 PRO A CA 1
ATOM 1913 C C . PRO A 1 246 ? -59.702 -2.263 2.746 1.00 39.88 246 PRO A C 1
ATOM 1915 O O . PRO A 1 246 ? -60.463 -3.068 2.229 1.00 39.88 246 PRO A O 1
ATOM 1918 N N . VAL A 1 247 ? -59.329 -2.342 4.040 1.00 28.77 247 VAL A N 1
ATOM 1919 C CA . VAL A 1 247 ? -59.952 -3.024 5.221 1.00 28.77 247 VAL A CA 1
ATOM 1920 C C . VAL A 1 247 ? -60.309 -4.530 5.152 1.00 28.77 247 VAL A C 1
ATOM 1922 O O . VAL A 1 247 ? -61.202 -4.926 4.418 1.00 28.77 247 VAL A O 1
ATOM 1925 N N . LEU A 1 248 ? -59.740 -5.351 6.055 1.00 23.70 248 LEU A N 1
ATOM 1926 C CA . LEU A 1 248 ? -60.482 -6.021 7.148 1.00 23.70 248 LEU A CA 1
ATOM 1927 C C . LEU A 1 248 ? -59.573 -6.823 8.096 1.00 23.70 248 LEU A C 1
ATOM 1929 O O . LEU A 1 248 ? -58.575 -7.429 7.727 1.00 23.70 248 LEU A O 1
ATOM 1933 N N . SER A 1 249 ? -59.968 -6.724 9.358 1.00 27.83 249 SER A N 1
ATOM 1934 C CA . SER A 1 249 ? -59.407 -7.206 10.615 1.00 27.83 249 SER A CA 1
ATOM 1935 C C . SER A 1 249 ? -59.396 -8.725 10.788 1.00 27.83 249 SER A C 1
ATOM 1937 O O . SER A 1 249 ? -60.288 -9.409 10.296 1.00 27.83 249 SER A O 1
ATOM 1939 N N . GLY A 1 250 ? -58.508 -9.217 11.655 1.00 24.52 250 GLY A N 1
ATOM 1940 C CA . GLY A 1 250 ? -58.634 -10.545 12.256 1.00 24.52 250 GLY A CA 1
ATOM 1941 C C . GLY A 1 250 ? -57.478 -10.865 13.194 1.00 24.52 250 GLY A C 1
ATOM 1942 O O . GLY A 1 250 ? -56.421 -11.298 12.752 1.00 24.52 250 GLY A O 1
ATOM 1943 N N . SER A 1 251 ? -57.674 -10.618 14.488 1.00 32.19 251 SER A N 1
ATOM 1944 C CA . SER A 1 251 ? -56.819 -11.112 15.569 1.00 32.19 251 SER A CA 1
ATOM 1945 C C . SER A 1 251 ? -56.912 -12.637 15.672 1.00 32.19 251 SER A C 1
ATOM 1947 O O . SER A 1 251 ? -57.973 -13.182 15.394 1.00 32.19 251 SER A O 1
ATOM 1949 N N . CYS A 1 252 ? -55.836 -13.300 16.115 1.00 22.56 252 CYS A N 1
ATOM 1950 C CA . CYS A 1 252 ? -55.853 -14.495 16.976 1.00 22.56 252 CYS A CA 1
ATOM 1951 C C . CYS A 1 252 ? -54.411 -14.891 17.355 1.00 22.56 252 CYS A C 1
ATOM 1953 O O . CYS A 1 252 ? -53.651 -15.410 16.547 1.00 22.56 252 CYS A O 1
ATOM 1955 N N . ASN A 1 253 ? -54.064 -14.646 18.613 1.00 27.89 253 ASN A N 1
ATOM 1956 C CA . ASN A 1 253 ? -53.096 -15.399 19.427 1.00 27.89 253 ASN A CA 1
ATOM 1957 C C . ASN A 1 253 ? -53.960 -16.100 20.514 1.00 27.89 253 ASN A C 1
ATOM 1959 O O . ASN A 1 253 ? -55.060 -15.576 20.735 1.00 27.89 253 ASN A O 1
ATOM 1963 N N . PRO A 1 254 ? -53.551 -17.158 21.268 1.00 40.72 254 PRO A N 1
ATOM 1964 C CA . PRO A 1 254 ? -52.179 -17.419 21.747 1.00 40.72 254 PRO A CA 1
ATOM 1965 C C . PRO A 1 254 ? -51.798 -18.914 22.032 1.00 40.72 254 PRO A C 1
ATOM 1967 O O . PRO A 1 254 ? -52.587 -19.830 21.824 1.00 40.72 254 PRO A O 1
ATOM 1970 N N . ARG A 1 255 ? -50.622 -19.077 22.683 1.00 26.09 255 ARG A N 1
ATOM 1971 C CA . ARG A 1 255 ? -50.105 -20.164 23.576 1.00 26.09 255 ARG A CA 1
ATOM 1972 C C . ARG A 1 255 ? -49.158 -21.181 22.923 1.00 26.09 255 ARG A C 1
ATOM 1974 O O . ARG A 1 255 ? -49.552 -21.899 22.022 1.00 26.09 255 ARG A O 1
ATOM 1981 N N . VAL A 1 256 ? -47.851 -21.169 23.224 1.00 30.20 256 VAL A N 1
ATOM 1982 C CA . VAL A 1 256 ? -47.097 -21.485 24.474 1.00 30.20 256 VAL A CA 1
ATOM 1983 C C . VAL A 1 256 ? -47.143 -22.969 24.856 1.00 30.20 256 VAL A C 1
ATOM 1985 O O . VAL A 1 256 ? -48.081 -23.407 25.509 1.00 30.20 256 VAL A O 1
ATOM 1988 N N . LEU A 1 257 ? -46.055 -23.664 24.512 1.00 26.86 257 LEU A N 1
ATOM 1989 C CA . LEU A 1 257 ? -45.405 -24.840 25.121 1.00 26.86 257 LEU A CA 1
ATOM 1990 C C . LEU A 1 257 ? -43.934 -24.694 24.663 1.00 26.86 257 LEU A C 1
ATOM 1992 O O . LEU A 1 257 ? -43.719 -24.366 23.503 1.00 26.86 257 LEU A O 1
ATOM 1996 N N . GLY A 1 258 ? -42.858 -24.806 25.431 1.00 26.34 258 GLY A N 1
ATOM 1997 C CA . GLY A 1 258 ? -42.559 -25.488 26.683 1.00 26.34 258 GLY A CA 1
ATOM 1998 C C . GLY A 1 258 ? -41.114 -25.998 26.517 1.00 26.34 258 GLY A C 1
ATOM 1999 O O . GLY A 1 258 ? -40.815 -26.642 25.519 1.00 26.34 258 GLY A O 1
ATOM 2000 N N . ASN A 1 259 ? -40.224 -25.619 27.436 1.00 29.52 259 ASN A N 1
ATOM 2001 C CA . ASN A 1 259 ? -38.759 -25.743 27.378 1.00 29.52 259 ASN A CA 1
ATOM 2002 C C . ASN A 1 259 ? -38.195 -27.134 27.021 1.00 29.52 259 ASN A C 1
ATOM 2004 O O . ASN A 1 259 ? -38.642 -28.143 27.564 1.00 29.52 259 ASN A O 1
ATOM 2008 N N . SER A 1 260 ? -37.070 -27.152 26.294 1.00 28.55 260 SER A N 1
ATOM 2009 C CA . SER A 1 260 ? -36.054 -28.209 26.396 1.00 28.55 260 SER A CA 1
ATOM 2010 C C . SER A 1 260 ? -34.647 -27.660 26.115 1.00 28.55 260 SER A C 1
ATOM 2012 O O . SER A 1 260 ? -34.382 -27.170 25.024 1.00 28.55 260 SER A O 1
ATOM 2014 N N . MET A 1 261 ? -33.804 -27.748 27.150 1.00 26.62 261 MET A N 1
ATOM 2015 C CA . MET A 1 261 ? -32.335 -27.675 27.219 1.00 26.62 261 MET A CA 1
ATOM 2016 C C . MET A 1 261 ? -31.560 -27.327 25.935 1.00 26.62 261 MET A C 1
ATOM 2018 O O . MET A 1 261 ? -31.401 -28.162 25.047 1.00 26.62 261 MET A O 1
ATOM 2022 N N . GLU A 1 262 ? -30.954 -26.137 25.924 1.00 28.48 262 GLU A N 1
ATOM 2023 C CA . GLU A 1 262 ? -29.834 -25.818 25.037 1.00 28.48 262 GLU A CA 1
ATOM 2024 C C . GLU A 1 262 ? -28.523 -26.414 25.591 1.00 28.48 262 GLU A C 1
ATOM 2026 O O . GLU A 1 262 ? -28.245 -26.277 26.788 1.00 28.48 262 GLU A O 1
ATOM 2031 N N . PRO A 1 263 ? -27.694 -27.072 24.762 1.00 30.23 263 PRO A N 1
ATOM 2032 C CA . PRO A 1 263 ? -26.337 -27.435 25.142 1.00 30.23 263 PRO A CA 1
ATOM 2033 C C . PRO A 1 263 ? -25.441 -26.189 25.195 1.00 30.23 263 PRO A C 1
ATOM 2035 O O . PRO A 1 263 ? -25.590 -25.259 24.403 1.00 30.23 263 PRO A O 1
ATOM 2038 N N . ALA A 1 264 ? -24.498 -26.198 26.138 1.00 31.75 264 ALA A N 1
ATOM 2039 C CA . ALA A 1 264 ? -23.552 -25.122 26.411 1.00 31.75 264 ALA A CA 1
ATOM 2040 C C . ALA A 1 264 ? -22.867 -24.603 25.135 1.00 31.75 264 ALA A C 1
ATOM 2042 O O . ALA A 1 264 ? -22.088 -25.314 24.495 1.00 31.75 264 ALA A O 1
ATOM 2043 N N . GLN A 1 265 ? -23.148 -23.346 24.791 1.00 27.03 265 GLN A N 1
ATOM 2044 C CA . GLN A 1 265 ? -22.439 -22.637 23.735 1.00 27.03 265 GLN A CA 1
ATOM 2045 C C . GLN A 1 265 ? -21.018 -22.281 24.207 1.00 27.03 265 GLN A C 1
ATOM 2047 O O . GLN A 1 265 ? -20.833 -21.877 25.359 1.00 27.03 265 GLN A O 1
ATOM 2052 N N . PRO A 1 266 ? -19.999 -22.416 23.342 1.00 27.58 266 PRO A N 1
ATOM 2053 C CA . PRO A 1 266 ? -18.647 -21.983 23.656 1.00 27.58 266 PRO A CA 1
ATOM 2054 C C . PRO A 1 266 ? -18.621 -20.459 23.818 1.00 27.58 266 PRO A C 1
ATOM 2056 O O . PRO A 1 266 ? -19.201 -19.725 23.019 1.00 27.58 266 PRO A O 1
ATOM 2059 N N . VAL A 1 267 ? -17.935 -19.980 24.857 1.00 32.62 267 VAL A N 1
ATOM 2060 C CA . VAL A 1 267 ? -17.762 -18.552 25.142 1.00 32.62 267 VAL A CA 1
ATOM 2061 C C . VAL A 1 267 ? -16.945 -17.925 24.009 1.00 32.62 267 VAL A C 1
ATOM 2063 O O . VAL A 1 267 ? -15.712 -17.978 23.996 1.00 32.62 267 VAL A O 1
ATOM 2066 N N . HIS A 1 268 ? -17.637 -17.351 23.025 1.00 31.09 268 HIS A N 1
ATOM 2067 C CA . HIS A 1 268 ? -17.030 -16.507 22.009 1.00 31.09 268 HIS A CA 1
ATOM 2068 C C . HIS A 1 268 ? -16.317 -15.348 22.712 1.00 31.09 268 HIS A C 1
ATOM 2070 O O . HIS A 1 268 ? -16.953 -14.494 23.327 1.00 31.09 268 HIS A O 1
ATOM 2076 N N . HIS A 1 269 ? -14.988 -15.302 22.615 1.00 38.25 269 HIS A N 1
ATOM 2077 C CA . HIS A 1 269 ? -14.238 -14.080 22.887 1.00 38.25 269 HIS A CA 1
ATOM 2078 C C . HIS A 1 269 ? -14.602 -13.087 21.778 1.00 38.25 269 HIS A C 1
ATOM 2080 O O . HIS A 1 269 ? -13.988 -13.079 20.712 1.00 38.25 269 HIS A O 1
ATOM 2086 N N . GLY A 1 270 ? -15.677 -12.324 21.985 1.00 45.28 270 GLY A N 1
ATOM 2087 C CA . GLY A 1 270 ? -16.084 -11.259 21.077 1.00 45.28 270 GLY A CA 1
ATOM 2088 C C . GLY A 1 270 ? -14.928 -10.279 20.893 1.00 45.28 270 GLY A C 1
ATOM 2089 O O . GLY A 1 270 ? -14.284 -9.893 21.868 1.00 45.28 270 GLY A O 1
ATOM 2090 N N . ALA A 1 271 ? -14.636 -9.910 19.646 1.00 57.72 271 ALA A N 1
ATOM 2091 C CA . ALA A 1 271 ? -13.594 -8.939 19.339 1.00 57.72 271 ALA A CA 1
ATOM 2092 C C . ALA A 1 271 ? -13.817 -7.652 20.154 1.00 57.72 271 ALA A C 1
ATOM 2094 O O . ALA A 1 271 ? -14.921 -7.105 20.159 1.00 57.72 271 ALA A O 1
ATOM 2095 N N . LEU A 1 272 ? -12.776 -7.179 20.849 1.00 68.38 272 LEU A N 1
ATOM 2096 C CA . LEU A 1 272 ? -12.825 -5.928 21.607 1.00 68.38 272 LEU A CA 1
ATOM 2097 C C . LEU A 1 272 ? -13.227 -4.785 20.672 1.00 68.38 272 LEU A C 1
ATOM 2099 O O . LEU A 1 272 ? -12.542 -4.507 19.685 1.00 68.38 272 LEU A O 1
ATOM 2103 N N . VAL A 1 273 ? -14.337 -4.111 20.974 1.00 75.19 273 VAL A N 1
ATOM 2104 C CA . VAL A 1 273 ? -14.825 -3.022 20.126 1.00 75.19 273 VAL A CA 1
ATOM 2105 C C . VAL A 1 273 ? -14.140 -1.726 20.538 1.00 75.19 273 VAL A C 1
ATOM 2107 O O . VAL A 1 273 ? -14.355 -1.218 21.639 1.00 75.19 273 VAL A O 1
ATOM 2110 N N . ARG A 1 274 ? -13.335 -1.176 19.625 1.00 82.31 274 ARG A N 1
ATOM 2111 C CA . ARG A 1 274 ? -12.716 0.151 19.732 1.00 82.31 274 ARG A CA 1
ATOM 2112 C C . ARG A 1 274 ? -13.544 1.129 18.903 1.00 82.31 274 ARG A C 1
ATOM 2114 O O . ARG A 1 274 ? -13.630 0.977 17.685 1.00 82.31 274 ARG A O 1
ATOM 2121 N N . ARG A 1 275 ? -14.194 2.110 19.538 1.00 83.56 275 ARG A N 1
ATOM 2122 C CA . ARG A 1 275 ? -15.092 3.046 18.839 1.00 83.56 275 ARG A CA 1
ATOM 2123 C C . ARG A 1 275 ? -14.686 4.499 19.045 1.00 83.56 275 ARG A C 1
ATOM 212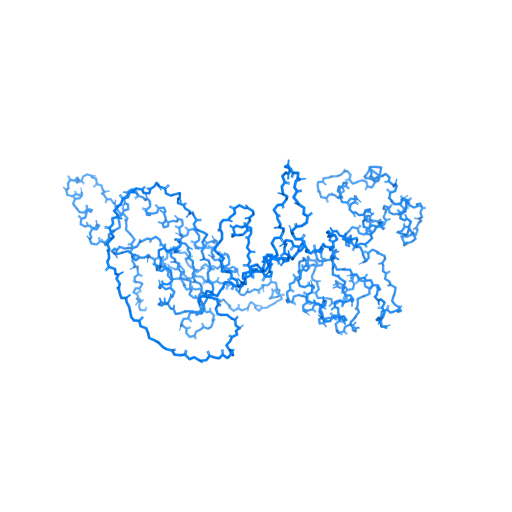5 O O . ARG A 1 275 ? -14.634 4.983 20.169 1.00 83.56 275 ARG A O 1
ATOM 2132 N N . PHE A 1 276 ? -14.513 5.210 17.936 1.00 85.38 276 PHE A N 1
ATOM 2133 C CA . PHE A 1 276 ? -14.400 6.665 17.904 1.00 85.38 276 PHE A CA 1
ATOM 2134 C C . PHE A 1 276 ? -15.756 7.260 17.552 1.00 85.38 276 PHE A C 1
ATOM 2136 O O . PHE A 1 276 ? -16.319 6.940 16.503 1.00 85.38 276 PHE A O 1
ATOM 2143 N N . ALA A 1 277 ? -16.315 8.085 18.434 1.00 84.12 277 ALA A N 1
ATOM 2144 C CA . ALA A 1 277 ? -17.616 8.689 18.185 1.00 84.12 277 ALA A CA 1
ATOM 2145 C C . ALA A 1 277 ? -17.818 9.989 18.959 1.00 84.12 277 ALA A C 1
ATOM 2147 O O . ALA A 1 277 ? -17.498 10.094 20.142 1.00 84.12 277 ALA A O 1
ATOM 2148 N N . THR A 1 278 ? -18.456 10.952 18.302 1.00 84.00 278 THR A N 1
ATOM 2149 C CA . THR A 1 278 ? -18.993 12.146 18.953 1.00 84.00 278 THR A CA 1
ATOM 2150 C C . THR A 1 278 ? -20.314 11.781 19.624 1.00 84.00 278 THR A C 1
ATOM 2152 O O . THR A 1 278 ? -21.363 11.781 18.986 1.00 84.00 278 THR A O 1
ATOM 2155 N N . MET A 1 279 ? -20.254 11.402 20.899 1.00 85.62 279 MET A N 1
ATOM 2156 C CA . MET A 1 279 ? -21.420 11.031 21.705 1.00 85.62 279 MET A CA 1
ATOM 2157 C C . MET A 1 279 ? -21.282 11.547 23.137 1.00 85.62 279 MET A C 1
ATOM 2159 O O . MET A 1 279 ? -20.169 11.800 23.605 1.00 85.62 279 MET A O 1
ATOM 2163 N N . THR A 1 280 ? -22.406 11.721 23.834 1.00 87.38 280 THR A N 1
ATOM 2164 C CA . THR A 1 280 ? -22.392 12.197 25.223 1.00 87.38 280 THR A CA 1
ATOM 2165 C C . THR A 1 280 ? -21.885 11.111 26.178 1.00 87.38 280 THR A C 1
ATOM 2167 O O . THR A 1 280 ? -21.845 9.926 25.841 1.00 87.38 280 THR A O 1
ATOM 2170 N N . LEU A 1 281 ? -21.514 11.501 27.405 1.00 84.94 281 LEU A N 1
ATOM 2171 C CA . LEU A 1 281 ? -21.162 10.551 28.468 1.00 84.94 281 LEU A CA 1
ATOM 2172 C C . LEU A 1 281 ? -22.285 9.524 28.687 1.00 84.94 281 LEU A C 1
ATOM 2174 O O . LEU A 1 281 ? -22.002 8.336 28.812 1.00 84.94 281 LEU A O 1
ATOM 2178 N N . VAL A 1 282 ? -23.540 9.981 28.704 1.00 88.38 282 VAL A N 1
ATOM 2179 C CA . VAL A 1 282 ? -24.723 9.144 28.951 1.00 88.38 282 VAL A CA 1
ATOM 2180 C C . VAL A 1 282 ? -24.906 8.120 27.832 1.00 88.38 282 VAL A C 1
ATOM 2182 O O . VAL A 1 282 ? -25.087 6.938 28.115 1.00 88.38 282 VAL A O 1
ATOM 2185 N N . ASP A 1 283 ? -24.763 8.541 26.575 1.00 88.50 283 ASP A N 1
ATOM 2186 C CA . ASP A 1 283 ? -24.884 7.644 25.420 1.00 88.50 283 ASP A CA 1
ATOM 2187 C C . ASP A 1 283 ? -23.756 6.608 25.385 1.00 88.50 283 ASP A C 1
ATOM 2189 O O . ASP A 1 283 ? -23.994 5.430 25.115 1.00 88.50 283 ASP A O 1
ATOM 2193 N N . ALA A 1 284 ? -22.527 7.024 25.712 1.00 86.94 284 ALA A N 1
ATOM 2194 C CA . ALA A 1 284 ? -21.389 6.115 25.820 1.00 86.94 284 ALA A CA 1
ATOM 2195 C C . ALA A 1 284 ? -21.605 5.072 26.929 1.00 86.94 284 ALA A C 1
ATOM 2197 O O . ALA A 1 284 ? -21.295 3.895 26.735 1.00 86.94 284 ALA A O 1
ATOM 2198 N N . HIS A 1 285 ? -22.191 5.480 28.061 1.00 87.38 285 HIS A N 1
ATOM 2199 C CA . HIS A 1 285 ? -22.556 4.567 29.144 1.00 87.38 285 HIS A CA 1
ATOM 2200 C C . HIS A 1 285 ? -23.663 3.599 28.728 1.00 87.38 285 HIS A C 1
ATOM 2202 O O . HIS A 1 285 ? -23.564 2.411 29.015 1.00 87.38 285 HIS A O 1
ATOM 2208 N N . ALA A 1 286 ? -24.684 4.077 28.016 1.00 87.62 286 ALA A N 1
ATOM 2209 C CA . ALA A 1 286 ? -25.761 3.235 27.508 1.00 87.62 286 ALA A CA 1
ATOM 2210 C C . ALA A 1 286 ? -25.262 2.223 26.464 1.00 87.62 286 ALA A C 1
ATOM 2212 O O . ALA A 1 286 ? -25.735 1.091 26.433 1.00 87.62 286 ALA A O 1
ATOM 2213 N N . TYR A 1 287 ? -24.296 2.608 25.623 1.00 87.62 287 TYR A N 1
ATOM 2214 C CA . TYR A 1 287 ? -23.689 1.725 24.627 1.00 87.62 287 TYR A CA 1
ATOM 2215 C C . TYR A 1 287 ? -22.823 0.636 25.268 1.00 87.62 287 TYR A C 1
ATOM 2217 O O . TYR A 1 287 ? -23.061 -0.546 25.036 1.00 87.62 287 TYR A O 1
ATOM 2225 N N . LEU A 1 288 ? -21.850 1.017 26.103 1.00 87.38 288 LEU A N 1
ATOM 2226 C CA . LEU A 1 288 ? -20.995 0.061 26.822 1.00 87.38 288 LEU A CA 1
ATOM 2227 C C . LEU A 1 288 ? -21.795 -0.766 27.847 1.00 87.38 288 LEU A C 1
ATOM 2229 O O . LEU A 1 288 ? -21.407 -1.880 28.195 1.00 87.38 288 LEU A O 1
ATOM 2233 N N . GLY A 1 289 ? -22.932 -0.226 28.287 1.00 83.38 289 GLY A N 1
ATOM 2234 C CA . GLY A 1 289 ? -23.913 -0.825 29.185 1.00 83.38 289 GLY A CA 1
ATOM 2235 C C . GLY A 1 289 ? -24.523 -2.138 28.703 1.00 83.38 289 GLY A C 1
ATOM 2236 O O . GLY A 1 289 ? -24.956 -2.943 29.521 1.00 83.38 289 GLY A O 1
ATOM 2237 N N . ARG A 1 290 ? -24.566 -2.357 27.387 1.00 83.69 290 ARG A N 1
ATOM 2238 C CA . ARG A 1 290 ? -25.271 -3.491 26.786 1.00 83.69 290 ARG A CA 1
ATOM 2239 C C . ARG A 1 290 ? -24.539 -4.815 27.011 1.00 83.69 290 ARG A C 1
ATOM 2241 O O . ARG A 1 290 ? -23.310 -4.845 27.075 1.00 83.69 290 ARG A O 1
ATOM 2248 N N . GLU A 1 291 ? -25.291 -5.909 27.117 1.00 77.44 291 GLU A N 1
ATOM 2249 C CA . GLU A 1 291 ? -24.749 -7.256 27.361 1.00 77.44 291 GLU A CA 1
ATOM 2250 C C . GLU A 1 291 ? -23.954 -7.815 26.168 1.00 77.44 291 GLU A C 1
ATOM 2252 O O . GLU A 1 291 ? -23.013 -8.576 26.368 1.00 77.44 291 GLU A O 1
ATOM 2257 N N . ASP A 1 292 ? -24.267 -7.381 24.944 1.00 80.31 292 ASP A N 1
ATOM 2258 C CA . ASP A 1 292 ? -23.585 -7.774 23.701 1.00 80.31 292 ASP A CA 1
ATOM 2259 C C . ASP A 1 292 ? -22.157 -7.210 23.576 1.00 80.31 292 ASP A C 1
ATOM 2261 O O . ASP A 1 292 ? -21.353 -7.703 22.783 1.00 80.31 292 ASP A O 1
ATOM 2265 N N . VAL A 1 293 ? -21.812 -6.184 24.359 1.00 83.12 293 VAL A N 1
ATOM 2266 C CA . VAL A 1 293 ? -20.491 -5.549 24.320 1.00 83.12 293 VAL A CA 1
ATOM 2267 C C . VAL A 1 293 ? -19.521 -6.267 25.262 1.00 83.12 293 VAL A C 1
ATOM 2269 O O . VAL A 1 293 ? -19.723 -6.291 26.476 1.00 83.12 293 VAL A O 1
ATOM 2272 N N . ALA A 1 294 ? -18.413 -6.785 24.731 1.00 83.94 294 ALA A N 1
ATOM 2273 C CA . ALA A 1 294 ? -17.388 -7.460 25.528 1.00 83.94 294 ALA A CA 1
ATOM 2274 C C . ALA A 1 294 ? -16.684 -6.514 26.524 1.00 83.94 294 ALA A C 1
ATOM 2276 O O . ALA A 1 294 ? -16.460 -5.331 26.235 1.00 83.94 294 ALA A O 1
ATOM 2277 N N . VAL A 1 295 ? -16.294 -7.044 27.688 1.00 83.62 295 VAL A N 1
ATOM 2278 C CA . VAL A 1 295 ? -15.447 -6.337 28.665 1.00 83.62 295 VAL A CA 1
ATOM 2279 C C . VAL A 1 295 ? -14.111 -5.971 28.017 1.00 83.62 295 VAL A C 1
ATOM 2281 O O . VAL A 1 295 ? -13.530 -6.773 27.295 1.00 83.62 295 VAL A O 1
ATOM 2284 N N . GLY A 1 296 ? -13.636 -4.754 28.271 1.00 84.38 296 GLY A N 1
ATOM 2285 C CA . GLY A 1 296 ? -12.455 -4.168 27.641 1.00 84.38 296 GLY A CA 1
ATOM 2286 C C . GLY A 1 296 ? -12.746 -3.381 26.367 1.00 84.38 296 GLY A C 1
ATOM 2287 O O . GLY A 1 296 ? -11.862 -2.689 25.867 1.00 84.38 296 GLY A O 1
ATOM 2288 N N . SER A 1 297 ? -13.984 -3.417 25.863 1.00 89.31 297 SER A N 1
ATOM 2289 C CA . SER A 1 297 ? -14.407 -2.500 24.803 1.00 89.31 297 SER A CA 1
ATOM 2290 C C . SER A 1 297 ? -14.332 -1.054 25.293 1.00 89.31 297 SER A C 1
ATOM 2292 O O . SER A 1 297 ? -14.677 -0.749 26.443 1.00 89.31 297 SER A O 1
ATOM 2294 N N . CYS A 1 298 ? -13.899 -0.155 24.413 1.00 91.69 298 CYS A N 1
ATOM 2295 C CA . CYS A 1 298 ? -13.659 1.239 24.752 1.00 91.69 298 CYS A CA 1
ATOM 2296 C C . CYS A 1 298 ? -14.268 2.200 23.724 1.00 91.69 298 CYS A C 1
ATOM 2298 O O . CYS A 1 298 ? -14.339 1.928 22.521 1.00 91.69 298 CYS A O 1
ATOM 2300 N N . VAL A 1 299 ? -14.726 3.348 24.222 1.00 92.31 299 VAL A N 1
ATOM 2301 C CA . VAL A 1 299 ? -15.246 4.461 23.426 1.00 92.31 299 VAL A CA 1
ATOM 2302 C C . VAL A 1 299 ? -14.381 5.683 23.690 1.00 92.31 299 VAL A C 1
ATOM 2304 O O . VAL A 1 299 ? -14.276 6.133 24.832 1.00 92.31 299 VAL A O 1
ATOM 2307 N N . ILE A 1 300 ? -13.802 6.235 22.629 1.00 91.50 300 ILE A N 1
ATOM 2308 C CA . ILE A 1 300 ? -13.071 7.502 22.660 1.00 91.50 300 ILE A CA 1
ATOM 2309 C C . ILE A 1 300 ? -13.991 8.581 22.099 1.00 91.50 300 ILE A C 1
ATOM 2311 O O . ILE A 1 300 ? -14.479 8.479 20.967 1.00 91.50 300 ILE A O 1
ATOM 2315 N N . ARG A 1 301 ? -14.237 9.611 22.909 1.00 89.31 301 ARG A N 1
ATOM 2316 C CA . ARG A 1 301 ? -15.121 10.733 22.578 1.00 89.31 301 ARG A CA 1
ATOM 2317 C C . ARG A 1 301 ? -14.455 12.067 22.923 1.00 89.31 301 ARG A C 1
ATOM 2319 O O . ARG A 1 301 ? -13.666 12.113 23.867 1.00 89.31 301 ARG A O 1
ATOM 2326 N N . PRO A 1 302 ? -14.779 13.162 22.216 1.00 88.62 302 PRO A N 1
ATOM 2327 C CA . PRO A 1 302 ? -14.401 14.500 22.655 1.00 88.62 302 PRO A CA 1
ATOM 2328 C C . PRO A 1 302 ? -14.887 14.756 24.085 1.00 88.62 302 PRO A C 1
ATOM 2330 O O . PRO A 1 302 ? -15.999 14.354 24.451 1.00 88.62 302 PRO A O 1
ATOM 2333 N N . SER A 1 303 ? -14.054 15.395 24.906 1.00 84.31 303 SER A N 1
ATOM 2334 C CA . SER A 1 303 ? -14.467 15.777 26.253 1.00 84.31 303 SER A CA 1
ATOM 2335 C C . SER A 1 303 ? -15.491 16.911 26.194 1.00 84.31 303 SER A C 1
ATOM 2337 O O . SER A 1 303 ? -15.443 17.773 25.321 1.00 84.31 303 SER A O 1
ATOM 2339 N N . ALA A 1 304 ? -16.424 16.926 27.148 1.00 75.62 304 ALA A N 1
ATOM 2340 C CA . ALA A 1 304 ? -17.364 18.038 27.317 1.00 75.62 304 ALA A CA 1
ATOM 2341 C C . ALA A 1 304 ? -16.720 19.247 28.020 1.00 75.62 304 ALA A C 1
ATOM 2343 O O . ALA A 1 304 ? -17.324 20.315 28.118 1.00 75.62 304 ALA A O 1
ATOM 2344 N N . ARG A 1 305 ? -15.495 19.081 28.536 1.00 73.81 305 ARG A N 1
ATOM 2345 C CA . ARG A 1 305 ? -14.679 20.180 29.052 1.00 73.81 305 ARG A CA 1
ATOM 2346 C C . ARG A 1 305 ? -14.351 21.077 27.861 1.00 73.81 305 ARG A C 1
ATOM 2348 O O . ARG A 1 305 ? -13.963 20.562 26.822 1.00 73.81 305 ARG A O 1
ATOM 2355 N N . ASN A 1 306 ? -14.529 22.390 27.995 1.00 64.75 306 ASN A N 1
ATOM 2356 C CA . ASN A 1 306 ? -14.431 23.388 26.918 1.00 64.75 306 ASN A CA 1
ATOM 2357 C C . ASN A 1 306 ? -12.981 23.594 26.402 1.00 64.75 306 ASN A C 1
ATOM 2359 O O . ASN A 1 306 ? -12.486 24.715 26.322 1.00 64.75 306 ASN A O 1
ATOM 2363 N N . ASN A 1 307 ? -12.270 22.500 26.128 1.00 75.88 307 ASN A N 1
ATOM 2364 C CA . ASN A 1 307 ? -10.900 22.424 25.660 1.00 75.88 307 ASN A CA 1
ATOM 2365 C C . ASN A 1 307 ? -10.841 21.375 24.532 1.00 75.88 307 ASN A C 1
ATOM 2367 O O . ASN A 1 307 ? -11.081 20.195 24.792 1.00 75.88 307 ASN A O 1
ATOM 2371 N N . PRO A 1 308 ? -10.512 21.778 23.292 1.00 75.81 308 PRO A N 1
ATOM 2372 C CA . PRO A 1 308 ? -10.490 20.873 22.143 1.00 75.81 308 PRO A CA 1
ATOM 2373 C C . PRO A 1 308 ? -9.388 19.807 22.224 1.00 75.81 308 PRO A C 1
ATOM 2375 O O . PRO A 1 308 ? -9.465 18.814 21.510 1.00 75.81 308 PRO A O 1
ATOM 2378 N N . ASN A 1 309 ? -8.395 19.984 23.100 1.00 84.12 309 ASN A N 1
ATOM 2379 C CA . ASN A 1 309 ? -7.258 19.073 23.251 1.00 84.12 309 ASN A CA 1
ATOM 2380 C C . ASN A 1 309 ? -7.511 17.992 24.315 1.00 84.12 309 ASN A C 1
ATOM 2382 O O . ASN A 1 309 ? -6.564 17.461 24.892 1.00 84.12 309 ASN A O 1
ATOM 2386 N N . VAL A 1 310 ? -8.771 17.721 24.661 1.00 87.44 310 VAL A N 1
ATOM 2387 C CA . VAL A 1 310 ? -9.132 16.754 25.702 1.00 87.44 310 VAL A CA 1
ATOM 2388 C C . VAL A 1 310 ? -10.113 15.740 25.146 1.00 87.44 310 VAL A C 1
ATOM 2390 O O . VAL A 1 310 ? -11.178 16.090 24.632 1.00 87.44 310 VAL A O 1
ATOM 2393 N N . LEU A 1 311 ? -9.766 14.467 25.292 1.00 90.06 311 LEU A N 1
ATOM 2394 C CA . LEU A 1 311 ? -10.616 13.339 24.945 1.00 90.06 311 LEU A CA 1
ATOM 2395 C C . LEU A 1 311 ? -10.974 12.575 26.216 1.00 90.06 311 LEU A C 1
ATOM 2397 O O . LEU A 1 311 ? -10.158 12.425 27.121 1.00 90.06 311 LEU A O 1
ATOM 2401 N N . ASP A 1 312 ? -12.188 12.047 26.266 1.00 89.94 312 ASP A N 1
ATOM 2402 C CA . ASP A 1 312 ? -12.597 11.135 27.322 1.00 89.94 312 ASP A CA 1
ATOM 2403 C C . ASP A 1 312 ? -12.590 9.703 26.772 1.00 89.94 312 ASP A C 1
ATOM 2405 O O . ASP A 1 312 ? -13.259 9.385 25.781 1.00 89.94 312 ASP A O 1
ATOM 2409 N N . LEU A 1 313 ? -11.862 8.826 27.453 1.00 91.19 313 LEU A N 1
ATOM 2410 C CA . LEU A 1 313 ? -11.768 7.401 27.170 1.00 91.19 313 LEU A CA 1
ATOM 2411 C C . LEU A 1 313 ? -12.670 6.644 28.146 1.00 91.19 313 LEU A C 1
ATOM 2413 O O . LEU A 1 313 ? -12.378 6.560 29.336 1.00 91.19 313 LEU A O 1
ATOM 2417 N N . SER A 1 314 ? -13.786 6.112 27.649 1.00 90.75 314 SER A N 1
ATOM 2418 C CA . SER A 1 314 ? -14.727 5.307 28.437 1.00 90.75 314 SER A CA 1
ATOM 2419 C C . SER A 1 314 ? -14.451 3.823 28.198 1.00 90.75 314 SER A C 1
ATOM 2421 O O . SER A 1 314 ? -14.509 3.371 27.057 1.00 90.75 314 SER A O 1
ATOM 2423 N N . ILE A 1 315 ? -14.141 3.069 29.249 1.00 90.50 315 ILE A N 1
ATOM 2424 C CA . ILE A 1 315 ? -13.713 1.666 29.191 1.00 90.50 315 ILE A CA 1
ATOM 2425 C C . ILE A 1 315 ? -14.724 0.822 29.956 1.00 90.50 315 ILE A C 1
ATOM 2427 O O . ILE A 1 315 ? -15.001 1.096 31.125 1.00 90.50 315 ILE A O 1
ATOM 2431 N N . LYS A 1 316 ? -15.254 -0.222 29.315 1.00 88.50 316 LYS A N 1
ATOM 2432 C CA . LYS A 1 316 ? -16.075 -1.226 29.996 1.00 88.50 316 LYS A CA 1
ATOM 2433 C C . LYS A 1 316 ? -15.172 -2.134 30.826 1.00 88.50 316 LYS A C 1
ATOM 2435 O O . LYS A 1 316 ? -14.413 -2.924 30.269 1.00 88.50 316 LYS A O 1
ATOM 2440 N N . THR A 1 317 ? -15.253 -2.029 32.143 1.00 84.19 317 THR A N 1
ATOM 2441 C CA . THR A 1 317 ? -14.551 -2.899 33.088 1.00 84.19 317 THR A CA 1
ATOM 2442 C C . THR A 1 317 ? -15.458 -4.040 33.548 1.00 84.19 317 THR A C 1
ATOM 2444 O O . THR A 1 317 ? -16.638 -4.116 33.196 1.00 84.19 317 THR A O 1
ATOM 2447 N N . VAL A 1 318 ? -14.901 -4.948 34.348 1.00 71.44 318 VAL A N 1
ATOM 2448 C CA . VAL A 1 318 ? -15.676 -6.001 35.017 1.00 71.44 318 VAL A CA 1
ATOM 2449 C C . VAL A 1 318 ? -16.554 -5.379 36.122 1.00 71.44 318 VAL A C 1
ATOM 2451 O O . VAL A 1 318 ? -16.235 -4.298 36.622 1.00 71.44 318 VAL A O 1
ATOM 2454 N N . HIS A 1 319 ? -17.686 -6.028 36.417 1.00 67.69 319 HIS A N 1
ATOM 2455 C CA . HIS A 1 319 ? -18.810 -5.590 37.257 1.00 67.69 319 HIS A CA 1
ATOM 2456 C C . HIS A 1 319 ? -18.450 -4.825 38.548 1.00 67.69 319 HIS A C 1
ATOM 2458 O O . HIS A 1 319 ? -17.455 -5.103 39.216 1.00 67.69 319 HIS A O 1
ATOM 2464 N N . GLY A 1 320 ? -19.303 -3.847 38.876 1.00 52.50 320 GLY A N 1
ATOM 2465 C CA . GLY A 1 320 ? -19.341 -3.148 40.161 1.00 52.50 320 GLY A CA 1
ATOM 2466 C C . GLY A 1 320 ? -20.635 -3.476 40.923 1.00 52.50 320 GLY A C 1
ATOM 2467 O O . GLY A 1 320 ? -21.560 -4.038 40.339 1.00 52.50 320 GLY A O 1
ATOM 2468 N N . PRO A 1 321 ? -20.727 -3.098 42.206 1.00 48.06 321 PRO A N 1
ATOM 2469 C CA . PRO A 1 321 ? -21.576 -3.760 43.173 1.00 48.06 321 PRO A CA 1
ATOM 2470 C C . PRO A 1 321 ? -23.019 -3.281 43.041 1.00 48.06 321 PRO A C 1
ATOM 2472 O O . PRO A 1 321 ? -23.290 -2.083 43.103 1.00 48.06 321 PRO A O 1
ATOM 2475 N N . GLN A 1 322 ? -23.931 -4.250 42.963 1.00 48.56 322 GLN A N 1
ATOM 2476 C CA . GLN A 1 322 ? -25.388 -4.114 42.854 1.00 48.56 322 GLN A CA 1
ATOM 2477 C C . GLN A 1 322 ? -25.916 -3.748 41.456 1.00 48.56 322 GLN A C 1
ATOM 2479 O O . GLN A 1 322 ? -25.737 -2.644 40.948 1.00 48.56 322 GLN A O 1
ATOM 2484 N N . SER A 1 323 ? -26.721 -4.675 40.927 1.00 50.97 323 SER A N 1
ATOM 2485 C CA . SER A 1 323 ? -27.444 -4.655 39.650 1.00 50.97 323 SER A CA 1
ATOM 2486 C C . SER A 1 323 ? -26.601 -5.016 38.427 1.00 50.97 323 SER A C 1
ATOM 2488 O O . SER A 1 323 ? -25.404 -4.770 38.379 1.00 50.97 323 SER A O 1
ATOM 2490 N N . HIS A 1 324 ? -27.260 -5.611 37.434 1.00 56.22 324 HIS A N 1
ATOM 2491 C CA . HIS A 1 324 ? -26.771 -6.049 36.121 1.00 56.22 324 HIS A CA 1
ATOM 2492 C C . HIS A 1 324 ? -26.093 -4.947 35.266 1.00 56.22 324 HIS A C 1
ATOM 2494 O O . HIS A 1 324 ? -25.997 -5.059 34.048 1.00 56.22 324 HIS A O 1
ATOM 2500 N N . THR A 1 325 ? -25.636 -3.853 35.871 1.00 59.94 325 THR A N 1
ATOM 2501 C CA . THR A 1 325 ? -24.943 -2.746 35.225 1.00 59.94 325 THR A CA 1
ATOM 2502 C C . THR A 1 325 ? -23.434 -2.993 35.161 1.00 59.94 325 THR A C 1
ATOM 2504 O O . THR A 1 325 ? -22.804 -3.246 36.191 1.00 59.94 325 THR A O 1
ATOM 2507 N N . PRO A 1 326 ? -22.809 -2.895 33.979 1.00 68.19 326 PRO A N 1
ATOM 2508 C CA . PRO A 1 326 ? -21.366 -3.040 33.853 1.00 68.19 326 PRO A CA 1
ATOM 2509 C C . PRO A 1 326 ? -20.619 -1.854 34.476 1.00 68.19 326 PRO A C 1
ATOM 2511 O O . PRO A 1 326 ? -21.075 -0.708 34.423 1.00 68.19 326 PRO A O 1
ATOM 2514 N N . GLY A 1 327 ? -19.440 -2.133 35.037 1.00 77.06 327 GLY A N 1
ATOM 2515 C CA . GLY A 1 327 ? -18.512 -1.095 35.474 1.00 77.06 327 GLY A CA 1
ATOM 2516 C C . GLY A 1 327 ? -17.986 -0.331 34.261 1.00 77.06 327 GLY A C 1
ATOM 2517 O O . GLY A 1 327 ? -17.551 -0.935 33.283 1.00 77.06 327 GLY A O 1
ATOM 2518 N N . ILE A 1 328 ? -18.059 0.998 34.291 1.00 84.75 328 ILE A N 1
ATOM 2519 C CA . ILE A 1 328 ? -17.514 1.850 33.230 1.00 84.75 328 ILE A CA 1
ATOM 2520 C C . ILE A 1 328 ? -16.559 2.838 33.879 1.00 84.75 328 ILE A C 1
ATOM 2522 O O . ILE A 1 328 ? -16.967 3.661 34.702 1.00 84.75 328 ILE A O 1
ATOM 2526 N N . MET A 1 329 ? -15.287 2.740 33.507 1.00 85.88 329 MET A N 1
ATOM 2527 C CA . MET A 1 329 ? -14.253 3.676 33.926 1.00 85.88 329 MET A CA 1
ATOM 2528 C C . MET A 1 329 ? -14.096 4.761 32.865 1.00 85.88 329 MET A C 1
ATOM 2530 O O . MET A 1 329 ? -14.107 4.468 31.672 1.00 85.88 329 MET A O 1
ATOM 2534 N N . VAL A 1 330 ? -13.936 6.011 33.290 1.00 87.62 330 VAL A N 1
ATOM 2535 C CA . VAL A 1 330 ? -13.666 7.133 32.387 1.00 87.62 330 VAL A CA 1
ATOM 2536 C C . VAL A 1 330 ? -12.303 7.714 32.731 1.00 87.62 330 VAL A C 1
ATOM 2538 O O . VAL A 1 330 ? -12.100 8.168 33.854 1.00 87.62 330 VAL A O 1
ATOM 2541 N N . ALA A 1 331 ? -11.389 7.702 31.765 1.00 88.06 331 ALA A N 1
ATOM 2542 C CA . ALA A 1 331 ? -10.080 8.335 31.857 1.00 88.06 331 ALA A CA 1
ATOM 2543 C C . ALA A 1 331 ? -10.035 9.592 30.976 1.00 88.06 331 ALA A C 1
ATOM 2545 O O . ALA A 1 331 ? -10.618 9.623 29.890 1.00 88.06 331 ALA A O 1
ATOM 2546 N N . CYS A 1 332 ? -9.343 10.628 31.449 1.00 88.94 332 CYS A N 1
ATOM 2547 C CA . CYS A 1 332 ? -9.146 11.878 30.722 1.00 88.94 332 CYS A CA 1
ATOM 2548 C C . CYS A 1 332 ? -7.815 11.817 29.963 1.00 88.94 332 CYS A C 1
ATOM 2550 O O . CYS A 1 332 ? -6.758 11.684 30.577 1.00 88.94 332 CYS A O 1
ATOM 2552 N N . LEU A 1 333 ? -7.872 11.920 28.638 1.00 90.25 333 LEU A N 1
ATOM 2553 C CA . LEU A 1 333 ? -6.716 11.990 27.752 1.00 90.25 333 LEU A CA 1
ATOM 2554 C C . LEU A 1 333 ? -6.469 13.447 27.378 1.00 90.25 333 LEU A C 1
ATOM 2556 O O . LEU A 1 333 ? -7.299 14.077 26.724 1.00 90.25 333 LEU A O 1
ATOM 2560 N N . GLN A 1 334 ? -5.315 13.974 27.767 1.00 89.31 334 GLN A N 1
ATOM 2561 C CA . GLN A 1 334 ? -4.875 15.305 27.369 1.00 89.31 334 GLN A CA 1
ATOM 2562 C C . GLN A 1 334 ? -3.952 15.182 26.157 1.00 89.31 334 GLN A C 1
ATOM 2564 O O . GLN A 1 334 ? -2.869 14.608 26.259 1.00 89.31 334 GLN A O 1
ATOM 2569 N N . GLU A 1 335 ? -4.359 15.733 25.019 1.00 88.69 335 GLU A N 1
ATOM 2570 C CA . GLU A 1 335 ? -3.475 15.938 23.875 1.00 88.69 335 GLU A CA 1
ATOM 2571 C C . GLU A 1 335 ? -2.541 17.113 24.189 1.00 88.69 335 GLU A C 1
ATOM 2573 O O . GLU A 1 335 ? -2.966 18.185 24.644 1.00 88.69 335 GLU A O 1
ATOM 2578 N N . SER A 1 336 ? -1.244 16.893 24.001 1.00 81.75 336 SER A N 1
ATOM 2579 C CA . SER A 1 336 ? -0.241 17.939 24.175 1.00 81.75 336 SER A CA 1
ATOM 2580 C C . SER A 1 336 ? -0.214 18.896 22.977 1.00 81.75 336 SER A C 1
ATOM 2582 O O . SER A 1 336 ? -0.775 18.639 21.914 1.00 81.75 336 SER A O 1
ATOM 2584 N N . ALA A 1 337 ? 0.435 20.048 23.132 1.00 73.81 337 ALA A N 1
ATOM 2585 C CA . ALA A 1 337 ? 0.657 20.937 21.998 1.00 73.81 337 ALA A CA 1
ATOM 2586 C C . ALA A 1 337 ? 1.632 20.298 20.995 1.00 73.81 337 ALA A C 1
ATOM 2588 O O . ALA A 1 337 ? 2.542 19.560 21.378 1.00 73.81 337 ALA A O 1
ATOM 2589 N N . LYS A 1 338 ? 1.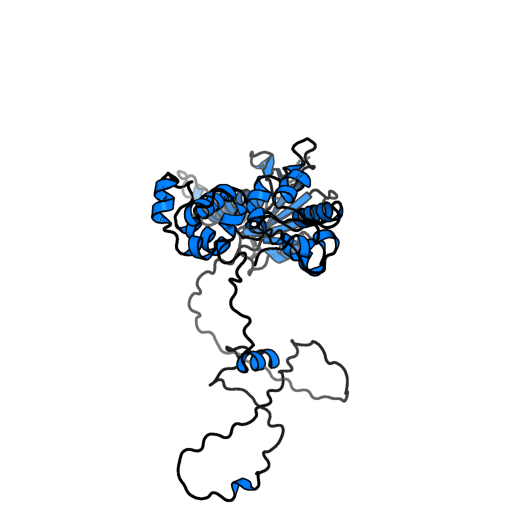493 20.642 19.707 1.00 66.38 338 LYS A N 1
ATOM 2590 C CA . LYS A 1 338 ? 2.471 20.241 18.687 1.00 66.38 338 LYS A CA 1
ATOM 2591 C C . LYS A 1 338 ? 3.880 20.663 19.128 1.00 66.38 338 LYS A C 1
ATOM 2593 O O . LYS A 1 338 ? 4.076 21.847 19.419 1.00 66.38 338 LYS A O 1
ATOM 2598 N N . PRO A 1 339 ? 4.861 19.744 19.154 1.00 64.31 339 PRO A N 1
ATOM 2599 C CA . PRO A 1 339 ? 6.226 20.099 19.511 1.00 64.31 339 PRO A CA 1
ATOM 2600 C C . PRO A 1 339 ? 6.760 21.126 18.507 1.00 64.31 339 PRO A C 1
ATOM 2602 O O . PRO A 1 339 ? 6.687 20.922 17.297 1.00 64.31 339 PRO A O 1
ATOM 2605 N N . GLN A 1 340 ? 7.274 22.254 18.998 1.00 59.38 340 GLN A N 1
ATOM 2606 C CA . GLN A 1 340 ? 7.908 23.277 18.165 1.00 59.38 340 GLN A CA 1
ATOM 2607 C C . GLN A 1 340 ? 9.412 22.985 18.052 1.00 59.38 340 GLN A C 1
ATOM 2609 O O . GLN A 1 340 ? 10.076 22.761 19.061 1.00 59.38 340 GLN A O 1
ATOM 2614 N N . GLY A 1 341 ? 9.969 22.975 16.834 1.00 69.12 341 GLY A N 1
ATOM 2615 C CA . GLY A 1 341 ? 11.414 22.814 16.612 1.00 69.12 341 GLY A CA 1
ATOM 2616 C C . GLY A 1 341 ? 11.792 22.034 15.348 1.00 69.12 341 GLY A C 1
ATOM 2617 O O . GLY A 1 341 ? 10.937 21.596 14.583 1.00 69.12 341 GLY A O 1
ATOM 2618 N N . ARG A 1 342 ? 13.101 21.824 15.134 1.00 53.88 342 ARG A N 1
ATOM 2619 C CA . ARG A 1 342 ? 13.653 21.129 13.945 1.00 53.88 342 ARG A CA 1
ATOM 2620 C C . ARG A 1 342 ? 13.184 19.669 13.799 1.00 53.88 342 ARG A C 1
ATOM 2622 O O . ARG A 1 342 ? 13.203 19.145 12.692 1.00 53.88 342 ARG A O 1
ATOM 2629 N N . ALA A 1 343 ? 12.731 19.038 14.886 1.00 58.94 343 ALA A N 1
ATOM 2630 C CA . ALA A 1 343 ? 12.190 17.674 14.913 1.00 58.94 343 ALA A CA 1
ATOM 2631 C C . ALA A 1 343 ? 10.646 17.608 14.872 1.00 58.94 343 ALA A C 1
ATOM 2633 O O . ALA A 1 343 ? 10.082 16.516 14.880 1.00 58.94 343 ALA A O 1
ATOM 2634 N N . ALA A 1 344 ? 9.948 18.748 14.777 1.00 58.84 344 ALA A N 1
ATOM 2635 C CA . ALA A 1 344 ? 8.481 18.809 14.707 1.00 58.84 344 ALA A CA 1
ATOM 2636 C C . ALA A 1 344 ? 7.899 18.067 13.490 1.00 58.84 344 ALA A C 1
ATOM 2638 O O . ALA A 1 344 ? 6.763 17.614 13.512 1.00 58.84 344 ALA A O 1
ATOM 2639 N N . HIS A 1 345 ? 8.689 17.909 12.424 1.00 61.28 345 HIS A N 1
ATOM 2640 C CA . HIS A 1 345 ? 8.305 17.150 11.232 1.00 61.28 345 HIS A CA 1
ATOM 2641 C C . HIS A 1 345 ? 8.361 15.618 11.441 1.00 61.28 345 HIS A C 1
ATOM 2643 O O . HIS A 1 345 ? 7.824 14.866 10.631 1.00 61.28 345 HIS A O 1
ATOM 2649 N N . LEU A 1 346 ? 9.030 15.133 12.496 1.00 62.72 346 LEU A N 1
ATOM 2650 C CA . LEU A 1 346 ? 9.163 13.698 12.791 1.00 62.72 346 LEU A CA 1
ATOM 2651 C C . LEU A 1 346 ? 8.017 13.157 13.657 1.00 62.72 346 LEU A C 1
ATOM 2653 O O . LEU A 1 346 ? 7.790 11.952 13.670 1.00 62.72 346 LEU A O 1
ATOM 2657 N N . THR A 1 347 ? 7.289 14.029 14.358 1.00 58.84 347 THR A N 1
ATOM 2658 C CA . THR A 1 347 ? 6.157 13.659 15.218 1.00 58.84 347 THR A CA 1
ATOM 2659 C C . THR A 1 347 ? 4.857 13.761 14.421 1.00 58.84 347 THR A C 1
ATOM 2661 O O . THR A 1 347 ? 4.448 14.834 13.982 1.00 58.84 347 THR A O 1
ATOM 2664 N N . LEU A 1 348 ? 4.227 12.610 14.163 1.00 62.75 348 LEU A N 1
ATOM 2665 C CA . LEU A 1 348 ? 3.024 12.504 13.324 1.00 62.75 348 LEU A CA 1
ATOM 2666 C C . LEU A 1 348 ? 1.787 13.150 13.969 1.00 62.75 348 LEU A C 1
ATOM 2668 O O . LEU A 1 348 ? 0.934 13.673 13.242 1.00 62.75 348 LEU A O 1
ATOM 2672 N N . ALA A 1 349 ? 1.717 13.113 15.301 1.00 66.75 349 ALA A N 1
ATOM 2673 C CA . ALA A 1 349 ? 0.692 13.712 16.146 1.00 66.75 349 ALA A CA 1
ATOM 2674 C C . ALA A 1 349 ? 1.319 14.168 17.481 1.00 66.75 349 ALA A C 1
ATOM 2676 O O . ALA A 1 349 ? 2.390 13.670 17.849 1.00 66.75 349 ALA A O 1
ATOM 2677 N N . PRO A 1 350 ? 0.711 15.133 18.192 1.00 78.81 350 PRO A N 1
ATOM 2678 C CA . PRO A 1 350 ? 1.098 15.429 19.562 1.00 78.81 350 PRO A CA 1
ATOM 2679 C C . PRO A 1 350 ? 0.833 14.216 20.468 1.00 78.81 350 PRO A C 1
ATOM 2681 O O . PRO A 1 350 ? -0.217 13.589 20.329 1.00 78.81 350 PRO A O 1
ATOM 2684 N N . PRO A 1 351 ? 1.743 13.886 21.400 1.00 85.44 351 PRO A N 1
ATOM 2685 C CA . PRO A 1 351 ? 1.522 12.783 22.322 1.00 85.44 351 PRO A CA 1
ATOM 2686 C C . PRO A 1 351 ? 0.338 13.062 23.250 1.00 85.44 351 PRO A C 1
ATOM 2688 O O . PRO A 1 351 ? 0.059 14.215 23.613 1.00 85.44 351 PRO A O 1
ATOM 2691 N N . PHE A 1 352 ? -0.312 11.985 23.671 1.00 89.81 352 PHE A N 1
ATOM 2692 C CA . PHE A 1 352 ? -1.363 11.987 24.676 1.00 89.81 352 PHE A CA 1
ATOM 2693 C C . PHE A 1 352 ? -0.764 11.784 26.061 1.00 89.81 352 PHE A C 1
ATOM 2695 O O . PHE A 1 352 ? 0.261 11.127 26.225 1.00 89.81 352 PHE A O 1
ATOM 2702 N N . SER A 1 353 ? -1.414 12.323 27.082 1.00 90.38 353 SER A N 1
ATOM 2703 C CA . SER A 1 353 ? -1.055 12.062 28.470 1.00 90.38 353 SER A CA 1
ATOM 2704 C C . SER A 1 353 ? -2.275 11.751 29.317 1.00 90.38 353 SER A C 1
ATOM 2706 O O . SER A 1 353 ? -3.318 12.386 29.148 1.00 90.38 353 SER A O 1
ATOM 2708 N N . ILE A 1 354 ? -2.119 10.798 30.234 1.00 90.00 354 ILE A N 1
ATOM 2709 C CA . ILE A 1 354 ? -3.101 10.467 31.266 1.00 90.00 354 ILE A CA 1
ATOM 2710 C C . ILE A 1 354 ? -2.495 10.842 32.614 1.00 90.00 354 ILE A C 1
ATOM 2712 O O . ILE A 1 354 ? -1.367 10.455 32.925 1.00 90.00 354 ILE A O 1
ATOM 2716 N N . ASP A 1 355 ? -3.251 11.589 33.412 1.00 86.19 355 ASP A N 1
ATOM 2717 C CA . ASP A 1 355 ? -2.894 11.866 34.797 1.00 86.19 355 ASP A CA 1
ATOM 2718 C C . ASP A 1 355 ? -3.332 10.701 35.697 1.00 86.19 355 ASP A C 1
ATOM 2720 O O . ASP A 1 355 ? -4.524 10.436 35.868 1.00 86.19 355 ASP A O 1
ATOM 2724 N N . LEU A 1 356 ? -2.348 9.993 36.252 1.00 84.75 356 LEU A N 1
ATOM 2725 C CA . LEU A 1 356 ? -2.512 8.872 37.173 1.00 84.75 356 LEU A CA 1
ATOM 2726 C C . LEU A 1 356 ? -1.897 9.184 38.548 1.00 84.75 356 LEU A C 1
ATOM 2728 O O . LEU A 1 356 ? -1.482 8.268 39.268 1.00 84.75 356 LEU A O 1
ATOM 2732 N N . HIS A 1 357 ? -1.842 10.462 38.951 1.00 81.69 357 HIS A N 1
ATOM 2733 C CA . HIS A 1 357 ? -1.346 10.859 40.275 1.00 81.69 357 HIS A CA 1
ATOM 2734 C C . HIS A 1 357 ? -2.074 10.145 41.424 1.00 81.69 357 HIS A C 1
ATOM 2736 O O . HIS A 1 357 ? -1.439 9.784 42.414 1.00 81.69 357 HIS A O 1
ATOM 2742 N N . TYR A 1 358 ? -3.364 9.838 41.259 1.00 74.94 358 TYR A N 1
ATOM 2743 C CA . TYR A 1 358 ? -4.162 9.089 42.238 1.00 74.94 358 TYR A CA 1
ATOM 2744 C C . TYR A 1 358 ? -3.663 7.652 42.488 1.00 74.94 358 TYR A C 1
ATOM 2746 O O . TYR A 1 358 ? -3.944 7.080 43.538 1.00 74.94 358 TYR A O 1
ATOM 2754 N N . CYS A 1 359 ? -2.906 7.071 41.552 1.00 71.62 359 CYS A N 1
ATOM 2755 C CA . CYS A 1 359 ? -2.282 5.750 41.680 1.00 71.62 359 CYS A CA 1
ATOM 2756 C C . CYS A 1 359 ? -0.774 5.817 41.969 1.00 71.62 359 CYS A C 1
ATOM 2758 O O . CYS A 1 359 ? -0.111 4.783 41.956 1.00 71.62 359 CYS A O 1
ATOM 2760 N N . GLY A 1 360 ? -0.205 7.008 42.186 1.00 76.94 360 GLY A N 1
ATOM 2761 C CA . GLY A 1 360 ? 1.235 7.182 42.404 1.00 76.94 360 GLY A CA 1
ATOM 2762 C C . GLY A 1 360 ? 2.103 7.010 41.149 1.00 76.94 360 GLY A C 1
ATOM 2763 O O . GLY A 1 360 ? 3.326 7.014 41.259 1.00 76.94 360 GLY A O 1
ATOM 2764 N N . LEU A 1 361 ? 1.496 6.887 39.962 1.00 78.25 361 LEU A N 1
ATOM 2765 C CA . LEU A 1 361 ? 2.202 6.725 38.682 1.00 78.25 361 LEU A CA 1
ATOM 2766 C C . LEU A 1 361 ? 2.516 8.063 37.988 1.00 78.25 361 LEU A C 1
ATOM 2768 O O . LEU A 1 361 ? 3.255 8.091 37.006 1.00 78.25 361 LEU A O 1
ATOM 2772 N N . GLY A 1 362 ? 1.989 9.176 38.508 1.00 86.88 362 GLY A N 1
ATOM 2773 C CA . GLY A 1 362 ? 2.171 10.508 37.930 1.00 86.88 362 GLY A CA 1
ATOM 2774 C C . GLY A 1 362 ? 1.514 10.648 36.556 1.00 86.88 362 GLY A C 1
ATOM 2775 O O . GLY A 1 362 ? 0.515 9.994 36.266 1.00 86.88 362 GLY A O 1
ATOM 2776 N N . VAL A 1 363 ? 2.071 11.512 35.705 1.00 88.25 363 VAL A N 1
ATOM 2777 C CA . VAL A 1 363 ? 1.565 11.744 34.344 1.00 88.25 363 VAL A CA 1
ATOM 2778 C C . VAL A 1 363 ? 2.280 10.825 33.355 1.00 88.25 363 VAL A C 1
ATOM 2780 O O . VAL A 1 363 ? 3.468 11.006 33.074 1.00 88.25 363 VAL A O 1
ATOM 2783 N N . VAL A 1 364 ? 1.543 9.872 32.787 1.00 89.69 364 VAL A N 1
ATOM 2784 C CA . VAL A 1 364 ? 2.056 8.932 31.780 1.00 89.69 364 VAL A CA 1
ATOM 2785 C C . VAL A 1 364 ? 1.785 9.483 30.384 1.00 89.69 364 VAL A C 1
ATOM 2787 O O . VAL A 1 364 ? 0.713 10.035 30.133 1.00 89.69 364 VAL A O 1
ATOM 2790 N N . LYS A 1 365 ? 2.762 9.361 29.479 1.00 90.50 365 LYS A N 1
ATOM 2791 C CA . LYS A 1 365 ? 2.692 9.864 28.099 1.00 90.50 365 LYS A CA 1
ATOM 2792 C C . LYS A 1 365 ? 2.656 8.711 27.099 1.00 90.50 365 LYS A C 1
ATOM 2794 O O . LYS A 1 365 ? 3.376 7.735 27.276 1.00 90.50 365 LYS A O 1
ATOM 2799 N N . TYR A 1 366 ? 1.881 8.888 26.039 1.00 90.44 366 TYR A N 1
ATOM 2800 C CA . TYR A 1 366 ? 1.646 7.930 24.964 1.00 90.44 366 TYR A CA 1
ATOM 2801 C C . TYR A 1 366 ? 1.815 8.633 23.615 1.00 90.44 366 TYR A C 1
ATOM 2803 O O . TYR A 1 366 ? 1.428 9.794 23.472 1.00 90.44 366 TYR A O 1
ATOM 2811 N N . GLU A 1 367 ? 2.400 7.961 22.628 1.00 87.62 367 GLU A N 1
ATOM 2812 C CA . GLU A 1 367 ? 2.662 8.552 21.310 1.00 87.62 367 GLU A CA 1
ATOM 2813 C C . GLU A 1 367 ? 1.387 8.697 20.473 1.00 87.62 367 GLU A C 1
ATOM 2815 O O . GLU A 1 367 ? 1.184 9.722 19.820 1.00 87.62 367 GLU A O 1
ATOM 2820 N N . ASP A 1 368 ? 0.510 7.698 20.528 1.00 87.19 368 ASP A N 1
ATOM 2821 C CA . ASP A 1 368 ? -0.760 7.657 19.813 1.00 87.19 368 ASP A CA 1
ATOM 2822 C C . ASP A 1 368 ? -1.855 6.941 20.631 1.00 87.19 368 ASP A C 1
ATOM 2824 O O . ASP A 1 368 ? -1.639 6.477 21.753 1.00 87.19 368 ASP A O 1
ATOM 2828 N N . LEU A 1 369 ? -3.075 6.901 20.088 1.00 88.12 369 LEU A N 1
ATOM 2829 C CA . LEU A 1 369 ? -4.228 6.286 20.756 1.00 88.12 369 LEU A CA 1
ATOM 2830 C C . LEU A 1 369 ? -4.158 4.754 20.762 1.00 88.12 369 LEU A C 1
ATOM 2832 O O . LEU A 1 369 ? -4.744 4.135 21.647 1.00 88.12 369 LEU A O 1
ATOM 2836 N N . ASP A 1 370 ? -3.450 4.144 19.811 1.00 88.06 370 ASP A N 1
ATOM 2837 C CA . ASP A 1 370 ? -3.272 2.692 19.784 1.00 88.06 370 ASP A CA 1
ATOM 2838 C C . ASP A 1 370 ? -2.354 2.249 20.927 1.00 88.06 370 ASP A C 1
ATOM 2840 O O . ASP A 1 370 ? -2.665 1.274 21.612 1.00 88.06 370 ASP A O 1
ATOM 2844 N N . GLN A 1 371 ? -1.305 3.024 21.215 1.00 89.50 371 GLN A N 1
ATOM 2845 C CA . GLN A 1 371 ? -0.445 2.824 22.373 1.00 89.50 371 GLN A CA 1
ATOM 2846 C C . GLN A 1 371 ? -1.204 3.027 23.687 1.00 89.50 371 GLN A C 1
ATOM 2848 O O . GLN A 1 371 ? -1.040 2.234 24.607 1.00 89.50 371 GLN A O 1
ATOM 2853 N N . VAL A 1 372 ? -2.091 4.027 23.785 1.00 90.25 372 VAL A N 1
ATOM 2854 C CA . VAL A 1 372 ? -2.982 4.161 24.956 1.00 90.25 372 VAL A CA 1
ATOM 2855 C C . VAL A 1 372 ? -3.796 2.879 25.160 1.00 90.25 372 VAL A C 1
ATOM 2857 O O . VAL A 1 372 ? -3.944 2.399 26.281 1.00 90.25 372 VAL A O 1
ATOM 2860 N N . ILE A 1 373 ? -4.340 2.293 24.096 1.00 89.38 373 ILE A N 1
ATOM 2861 C CA . ILE A 1 373 ? -5.144 1.076 24.232 1.00 89.38 373 ILE A CA 1
ATOM 2862 C C . ILE A 1 373 ? -4.273 -0.115 24.656 1.00 89.38 373 ILE A C 1
ATOM 2864 O O . ILE A 1 373 ? -4.631 -0.806 25.611 1.00 89.38 373 ILE A O 1
ATOM 2868 N N . ALA A 1 374 ? -3.135 -0.324 23.995 1.00 88.00 374 ALA A N 1
ATOM 2869 C CA . ALA A 1 374 ? -2.243 -1.452 24.254 1.00 88.00 374 ALA A CA 1
ATOM 2870 C C . ALA A 1 374 ? -1.559 -1.380 25.631 1.00 88.00 374 ALA A C 1
ATOM 2872 O O . ALA A 1 374 ? -1.487 -2.384 26.333 1.00 88.00 374 ALA A O 1
ATOM 2873 N N . ASP A 1 375 ? -1.104 -0.195 26.047 1.00 89.38 375 ASP A N 1
ATOM 2874 C CA . ASP A 1 375 ? -0.280 -0.036 27.250 1.00 89.38 375 ASP A CA 1
ATOM 2875 C C . ASP A 1 375 ? -1.104 0.353 28.490 1.00 89.38 375 ASP A C 1
ATOM 2877 O O . ASP A 1 375 ? -0.664 0.123 29.617 1.00 89.38 375 ASP A O 1
ATOM 2881 N N . PHE A 1 376 ? -2.297 0.942 28.324 1.00 89.50 376 PHE A N 1
ATOM 2882 C CA . PHE A 1 376 ? -3.158 1.340 29.447 1.00 89.50 376 PHE A CA 1
ATOM 2883 C C . PHE A 1 376 ? -4.439 0.510 29.546 1.00 89.50 376 PHE A C 1
ATOM 2885 O O . PHE A 1 376 ? -4.725 -0.045 30.607 1.00 89.50 376 PHE A O 1
ATOM 2892 N N . VAL A 1 377 ? -5.223 0.404 28.467 1.00 89.56 377 VAL A N 1
ATOM 2893 C CA . VAL A 1 377 ? -6.550 -0.241 28.526 1.00 89.56 377 VAL A CA 1
ATOM 2894 C C . VAL A 1 377 ? -6.436 -1.752 28.700 1.00 89.56 377 VAL A C 1
ATOM 2896 O O . VAL A 1 377 ? -7.083 -2.315 29.582 1.00 89.56 377 VAL A O 1
ATOM 2899 N N . GLU A 1 378 ? -5.626 -2.416 27.878 1.00 88.94 378 GLU A N 1
ATOM 2900 C CA . GLU A 1 378 ? -5.502 -3.876 27.895 1.00 88.94 378 GLU A CA 1
ATOM 2901 C C . GLU A 1 378 ? -4.952 -4.407 29.236 1.00 88.94 378 GLU A C 1
ATOM 2903 O O . GLU A 1 378 ? -5.613 -5.270 29.829 1.00 88.94 378 GLU A O 1
ATOM 2908 N N . PRO A 1 379 ? -3.850 -3.869 29.806 1.00 90.25 379 PRO A N 1
ATOM 2909 C CA . PRO A 1 379 ? -3.340 -4.314 31.103 1.00 90.25 379 PRO A CA 1
ATOM 2910 C C . PRO A 1 379 ? -4.317 -4.025 32.243 1.00 90.25 379 PRO A C 1
ATOM 2912 O O . PRO A 1 379 ? -4.513 -4.862 33.124 1.00 90.25 379 PRO A O 1
ATOM 2915 N N . LEU A 1 380 ? -4.993 -2.872 32.215 1.00 87.56 380 LEU A N 1
ATOM 2916 C CA . LEU A 1 380 ? -6.012 -2.539 33.208 1.00 87.56 380 LEU A CA 1
ATOM 2917 C C . LEU A 1 380 ? -7.142 -3.573 33.214 1.00 87.56 380 LEU A C 1
ATOM 2919 O O . LEU A 1 380 ? -7.526 -4.066 34.274 1.00 87.56 380 LEU A O 1
ATOM 2923 N N . VAL A 1 381 ? -7.668 -3.915 32.038 1.00 87.25 381 VAL A N 1
ATOM 2924 C CA . VAL A 1 381 ? -8.755 -4.892 31.902 1.00 87.25 381 VAL A CA 1
ATOM 2925 C C . VAL A 1 381 ? -8.302 -6.268 32.379 1.00 87.25 381 VAL A C 1
ATOM 2927 O O . VAL A 1 381 ? -9.039 -6.919 33.121 1.00 87.25 381 VAL A O 1
ATOM 2930 N N . GLN A 1 382 ? -7.080 -6.683 32.033 1.00 88.19 382 GLN A N 1
ATOM 2931 C CA . GLN A 1 382 ? -6.487 -7.928 32.528 1.00 88.19 382 GLN A CA 1
ATOM 2932 C C . GLN A 1 382 ? -6.390 -7.942 34.058 1.00 88.19 382 GLN A C 1
ATOM 2934 O O . GLN A 1 382 ? -6.774 -8.928 34.688 1.00 88.19 382 GLN A O 1
ATOM 2939 N N . HIS A 1 383 ? -5.952 -6.845 34.682 1.00 87.75 383 HIS A N 1
ATOM 2940 C CA . HIS A 1 383 ? -5.910 -6.732 36.140 1.00 87.75 383 HIS A CA 1
ATOM 2941 C C . HIS A 1 383 ? -7.307 -6.752 36.770 1.00 87.75 383 HIS A C 1
ATOM 2943 O O . HIS A 1 383 ? -7.511 -7.441 37.769 1.00 87.75 383 HIS A O 1
ATOM 2949 N N . CYS A 1 384 ? -8.297 -6.078 36.178 1.00 84.75 384 CYS A N 1
ATOM 2950 C CA . CYS A 1 384 ? -9.686 -6.157 36.635 1.00 84.75 384 CYS A CA 1
ATOM 2951 C C . CYS A 1 384 ? -10.230 -7.593 36.556 1.00 84.75 384 CYS A C 1
ATOM 2953 O O . CYS A 1 384 ? -10.871 -8.065 37.496 1.00 84.75 384 CYS A O 1
ATOM 2955 N N . MET A 1 385 ? -9.951 -8.312 35.466 1.00 84.62 385 MET A N 1
ATOM 2956 C CA . MET A 1 385 ? -10.319 -9.725 35.318 1.00 84.62 385 MET A CA 1
ATOM 2957 C C . MET A 1 385 ? -9.617 -10.604 36.361 1.00 84.62 385 MET A C 1
ATOM 2959 O O . MET A 1 385 ? -10.260 -11.439 36.992 1.00 84.62 385 MET A O 1
ATOM 2963 N N . ALA A 1 386 ? -8.330 -10.373 36.624 1.00 87.50 386 ALA A N 1
ATOM 2964 C CA . ALA A 1 386 ? -7.589 -11.100 37.652 1.00 87.50 386 ALA A CA 1
ATOM 2965 C C . ALA A 1 386 ? -8.187 -10.881 39.053 1.00 87.50 386 ALA A C 1
ATOM 2967 O O . ALA A 1 386 ? -8.428 -11.848 39.776 1.00 87.50 386 ALA A O 1
ATOM 2968 N N . VAL A 1 387 ? -8.501 -9.631 39.415 1.00 86.12 387 VAL A N 1
ATOM 2969 C CA . VAL A 1 387 ? -9.122 -9.294 40.708 1.00 86.12 387 VAL A CA 1
ATOM 2970 C C . VAL A 1 387 ? -10.494 -9.941 40.850 1.00 86.12 387 VAL A C 1
ATOM 2972 O O . VAL A 1 387 ? -10.784 -10.521 41.891 1.00 86.12 387 VAL A O 1
ATOM 2975 N N . THR A 1 388 ? -11.323 -9.885 39.809 1.00 83.69 388 THR A N 1
ATOM 2976 C CA . THR A 1 388 ? -12.679 -10.461 39.846 1.00 83.69 388 THR A CA 1
ATOM 2977 C C . THR A 1 388 ? -12.691 -11.988 39.836 1.00 83.69 388 THR A C 1
ATOM 2979 O O . THR A 1 388 ? -13.586 -12.596 40.415 1.00 83.69 388 THR A O 1
ATOM 2982 N N . SER A 1 389 ? -11.666 -12.624 39.262 1.00 85.88 389 SER A N 1
ATOM 2983 C CA . SER A 1 389 ? -11.478 -14.080 39.326 1.00 85.88 389 SER A CA 1
ATOM 2984 C C . SER A 1 389 ? -10.963 -14.586 40.682 1.00 85.88 389 SER A C 1
ATOM 2986 O O . SER A 1 389 ? -10.935 -15.794 40.929 1.00 85.88 389 SER A O 1
ATOM 2988 N N . HIS A 1 390 ? -10.527 -13.693 41.577 1.00 88.75 390 HIS A N 1
ATOM 2989 C CA . HIS A 1 390 ? -9.893 -14.088 42.828 1.00 88.75 390 HIS A CA 1
ATOM 2990 C C . HIS A 1 390 ? -10.895 -14.725 43.807 1.00 88.75 390 HIS A C 1
ATOM 2992 O O . HIS A 1 390 ? -11.991 -14.218 44.020 1.00 88.75 390 HIS A O 1
ATOM 2998 N N . ARG A 1 391 ? -10.499 -15.796 44.514 1.00 89.69 391 ARG A N 1
ATOM 2999 C CA . ARG A 1 391 ? -11.382 -16.532 45.452 1.00 89.69 391 ARG A CA 1
ATOM 3000 C C . ARG A 1 391 ? -11.970 -15.661 46.571 1.00 89.69 391 ARG A C 1
ATOM 3002 O O . ARG A 1 391 ? -13.016 -15.980 47.126 1.00 89.69 391 ARG A O 1
ATOM 3009 N N . LYS A 1 392 ? -11.255 -14.606 46.966 1.00 90.31 392 LYS A N 1
ATOM 3010 C CA . LYS A 1 392 ? -11.688 -13.646 47.996 1.00 90.31 392 LYS A CA 1
ATOM 3011 C C . LYS A 1 392 ? -12.341 -12.391 47.401 1.00 90.31 392 LYS A C 1
ATOM 3013 O O . LYS A 1 392 ? -12.521 -11.414 48.120 1.00 90.31 392 LYS A O 1
ATOM 3018 N N . TYR A 1 393 ? -12.668 -12.391 46.111 1.00 87.88 393 TYR A N 1
ATOM 3019 C CA . TYR A 1 393 ? -13.475 -11.340 45.509 1.00 87.88 393 TYR A CA 1
ATOM 3020 C C . TYR A 1 393 ? -14.946 -11.514 45.891 1.00 87.88 393 TYR A C 1
ATOM 3022 O O . TYR A 1 393 ? -15.474 -12.626 45.904 1.00 87.88 393 TYR A O 1
ATOM 3030 N N . MET A 1 394 ? -15.598 -10.409 46.228 1.00 84.81 394 MET A N 1
ATOM 3031 C CA . MET A 1 394 ? -17.020 -10.339 46.521 1.00 84.81 394 MET A CA 1
ATOM 3032 C C . MET A 1 394 ? -17.628 -9.187 45.734 1.00 84.81 394 MET A C 1
ATOM 3034 O O . MET A 1 394 ? -17.245 -8.033 45.925 1.00 84.81 394 MET A O 1
ATOM 3038 N N . ASP A 1 395 ? -18.617 -9.501 44.902 1.00 80.62 395 ASP A N 1
ATOM 3039 C CA . ASP A 1 395 ? -19.412 -8.500 44.195 1.00 80.62 395 ASP A CA 1
ATOM 3040 C C . ASP A 1 395 ? -20.498 -7.932 45.123 1.00 80.62 395 ASP A C 1
ATOM 3042 O O . ASP A 1 395 ? -21.665 -8.324 45.100 1.00 80.62 395 ASP A O 1
ATOM 3046 N N . ALA A 1 396 ? -20.077 -7.075 46.052 1.00 80.12 396 ALA A N 1
ATOM 3047 C CA . ALA A 1 396 ? -20.952 -6.473 47.048 1.00 80.12 396 ALA A CA 1
ATOM 3048 C C . ALA A 1 396 ? -20.463 -5.080 47.453 1.00 80.12 396 ALA A C 1
ATOM 3050 O O . ALA A 1 396 ? -19.275 -4.764 47.364 1.00 80.12 396 ALA A O 1
ATOM 3051 N N . ALA A 1 397 ? -21.381 -4.239 47.934 1.00 80.38 397 ALA A N 1
ATOM 3052 C CA . ALA A 1 397 ? -21.028 -2.930 48.475 1.00 80.38 397 ALA A CA 1
ATOM 3053 C C . ALA A 1 397 ? -20.055 -3.078 49.659 1.00 80.38 397 ALA A C 1
ATOM 3055 O O . ALA A 1 397 ? -20.143 -4.044 50.418 1.00 80.38 397 ALA A O 1
ATOM 3056 N N . GLN A 1 398 ? -19.159 -2.103 49.844 1.00 83.38 398 GLN A N 1
ATOM 3057 C CA . GLN A 1 398 ? -18.140 -2.127 50.903 1.00 83.38 398 GLN A CA 1
ATOM 3058 C C . GLN A 1 398 ? -18.717 -2.425 52.288 1.00 83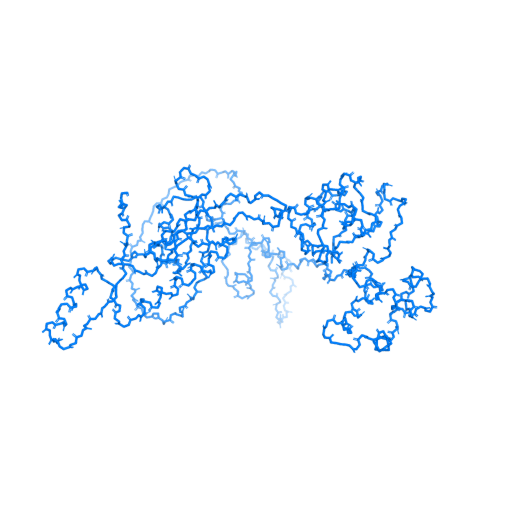.38 398 GLN A C 1
ATOM 3060 O O . GLN A 1 398 ? -18.122 -3.202 53.022 1.00 83.38 398 GLN A O 1
ATOM 3065 N N . THR A 1 399 ? -19.891 -1.888 52.625 1.00 87.06 399 THR A N 1
ATOM 3066 C CA . THR A 1 399 ? -20.552 -2.139 53.916 1.00 87.06 399 THR A CA 1
ATOM 3067 C C . THR A 1 399 ? -20.806 -3.629 54.168 1.00 87.06 399 THR A C 1
ATOM 3069 O O . THR A 1 399 ? -20.504 -4.133 55.245 1.00 87.06 399 THR A O 1
ATOM 3072 N N . ILE A 1 400 ? -21.273 -4.359 53.152 1.00 87.44 400 ILE A N 1
ATOM 3073 C CA . ILE A 1 400 ? -21.543 -5.804 53.225 1.00 87.44 400 ILE A CA 1
ATOM 3074 C C . ILE A 1 400 ? -20.231 -6.586 53.365 1.00 87.44 400 ILE A C 1
ATOM 3076 O O . ILE A 1 400 ? -20.140 -7.556 54.121 1.00 87.44 400 ILE A O 1
ATOM 3080 N N . VAL A 1 401 ? -19.193 -6.162 52.642 1.00 88.19 401 VAL A N 1
ATOM 3081 C CA . VAL A 1 401 ? -17.870 -6.796 52.699 1.00 88.19 401 VAL A CA 1
ATOM 3082 C C . VAL A 1 401 ? -17.220 -6.575 54.068 1.00 88.19 401 VAL A C 1
ATOM 3084 O O . VAL A 1 401 ? -16.676 -7.514 54.645 1.00 88.19 401 VAL A O 1
ATOM 3087 N N . GLU A 1 402 ? -17.333 -5.374 54.637 1.00 90.12 402 GLU A N 1
ATOM 3088 C CA . GLU A 1 402 ? -16.852 -5.057 55.985 1.00 90.12 402 GLU A CA 1
ATOM 3089 C C . GLU A 1 402 ? -17.563 -5.883 57.063 1.00 90.12 402 GLU A C 1
ATOM 3091 O O . GLU A 1 402 ? -16.909 -6.422 57.959 1.00 90.12 402 GLU A O 1
ATOM 3096 N N . GLU A 1 403 ? -18.885 -6.042 56.973 1.00 92.56 403 GLU A N 1
ATOM 3097 C CA . GLU A 1 403 ? -19.650 -6.909 57.877 1.00 92.56 403 GLU A CA 1
ATOM 3098 C C . GLU A 1 403 ? -19.207 -8.374 57.782 1.00 92.56 403 GLU A C 1
ATOM 3100 O O . GLU A 1 403 ? -19.054 -9.056 58.804 1.00 92.56 403 GLU A O 1
ATOM 3105 N N . ARG A 1 404 ? -18.923 -8.859 56.567 1.00 90.50 404 ARG A N 1
ATOM 3106 C CA . ARG A 1 404 ? -18.402 -10.213 56.345 1.00 90.50 404 ARG A CA 1
ATOM 3107 C C . ARG A 1 404 ? -17.024 -10.407 56.974 1.00 90.50 404 ARG A C 1
ATOM 3109 O O . ARG A 1 404 ? -16.814 -11.407 57.662 1.00 90.50 404 ARG A O 1
ATOM 3116 N N . VAL A 1 405 ? -16.115 -9.448 56.783 1.00 92.44 405 VAL A N 1
ATOM 3117 C CA . VAL A 1 405 ? -14.782 -9.437 57.412 1.00 92.44 405 VAL A CA 1
ATOM 3118 C C . VAL A 1 405 ? -14.912 -9.465 58.935 1.00 92.44 405 VAL A C 1
ATOM 3120 O O . VAL A 1 405 ? -14.260 -10.283 59.586 1.00 92.44 405 VAL A O 1
ATOM 3123 N N . ARG A 1 406 ? -15.781 -8.619 59.511 1.00 93.12 406 ARG A N 1
ATOM 3124 C CA . ARG A 1 406 ? -16.015 -8.573 60.964 1.00 93.12 406 ARG A CA 1
ATOM 3125 C C . ARG A 1 406 ? -16.536 -9.905 61.492 1.00 93.12 406 ARG A C 1
ATOM 3127 O O . ARG A 1 406 ? -16.030 -10.378 62.502 1.00 93.12 406 ARG A O 1
ATOM 3134 N N . THR A 1 407 ? -17.478 -10.530 60.790 1.00 93.62 407 THR A N 1
ATOM 3135 C CA . THR A 1 407 ? -18.076 -11.811 61.200 1.00 93.62 407 THR A CA 1
ATOM 3136 C C . THR A 1 407 ? -17.066 -12.964 61.152 1.00 93.62 407 THR A C 1
ATOM 3138 O O . THR A 1 407 ? -17.039 -13.812 62.039 1.00 93.62 407 THR A O 1
ATOM 3141 N N . GLU A 1 408 ? -16.189 -13.005 60.147 1.00 92.38 408 GLU A N 1
ATOM 3142 C CA . GLU A 1 408 ? -15.135 -14.027 60.071 1.00 92.38 408 GLU A CA 1
ATOM 3143 C C . GLU A 1 408 ? -14.042 -13.794 61.127 1.00 92.38 408 GLU A C 1
ATOM 3145 O O . GLU A 1 408 ? -13.508 -14.752 61.689 1.00 92.38 408 GLU A O 1
ATOM 3150 N N . LYS A 1 409 ? -13.753 -12.528 61.461 1.00 93.12 409 LYS A N 1
ATOM 3151 C CA . LYS A 1 409 ? -12.793 -12.169 62.513 1.00 93.12 409 LYS A CA 1
ATOM 3152 C C . LYS A 1 409 ? -13.313 -12.483 63.917 1.00 93.12 409 LYS A C 1
ATOM 3154 O O . LYS A 1 409 ? -12.525 -12.920 64.752 1.00 93.12 409 LYS A O 1
ATOM 3159 N N . THR A 1 410 ? -14.608 -12.290 64.184 1.00 94.06 410 THR A N 1
ATOM 3160 C CA . THR A 1 410 ? -15.216 -12.685 65.466 1.00 94.06 410 THR A CA 1
ATOM 3161 C C . THR A 1 410 ? -15.293 -14.201 65.612 1.00 94.06 410 THR A C 1
ATOM 3163 O O . THR A 1 410 ? -15.082 -14.704 66.712 1.00 94.06 410 THR A O 1
ATOM 3166 N N . ALA A 1 411 ? -15.526 -14.933 64.517 1.00 94.00 411 ALA A N 1
ATOM 3167 C CA . ALA A 1 411 ? -15.523 -16.395 64.521 1.00 94.00 411 ALA A CA 1
ATOM 3168 C C . ALA A 1 411 ? -14.119 -16.993 64.733 1.00 94.00 411 ALA A C 1
ATOM 3170 O O . ALA A 1 411 ? -13.979 -17.953 65.483 1.00 94.00 411 ALA A O 1
ATOM 3171 N N . ASN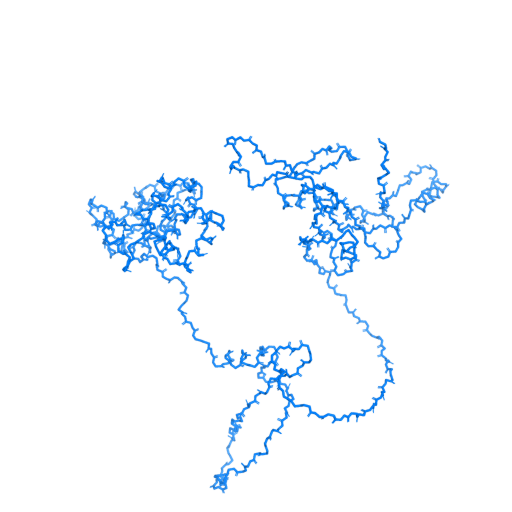 A 1 4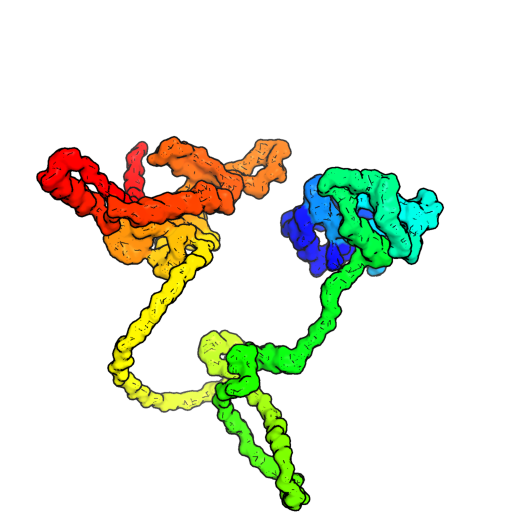12 ? -13.081 -16.424 64.104 1.00 93.44 412 ASN A N 1
ATOM 3172 C CA . ASN A 1 412 ? -11.694 -16.895 64.202 1.00 93.44 412 ASN A CA 1
ATOM 3173 C C . ASN A 1 412 ? -10.717 -15.740 64.512 1.00 93.44 412 ASN A C 1
ATOM 3175 O O . ASN A 1 412 ? -10.113 -15.178 63.591 1.00 93.44 412 ASN A O 1
ATOM 3179 N N . PRO A 1 413 ? -10.480 -15.413 65.800 1.00 91.94 413 PRO A N 1
ATOM 3180 C CA . PRO A 1 413 ? -9.648 -14.270 66.196 1.00 91.94 413 PRO A CA 1
ATOM 3181 C C . PRO A 1 413 ? -8.185 -14.333 65.728 1.00 91.94 413 PRO A C 1
ATOM 3183 O O . PRO A 1 413 ? -7.557 -13.291 65.532 1.00 91.94 413 PRO A O 1
ATOM 3186 N N . THR A 1 414 ? -7.638 -15.532 65.514 1.00 93.62 414 THR A N 1
ATOM 3187 C CA . THR A 1 414 ? -6.254 -15.755 65.055 1.00 93.62 414 THR A CA 1
ATOM 3188 C C . THR A 1 414 ? -6.058 -15.482 63.561 1.00 93.62 414 THR A C 1
ATOM 3190 O O . THR A 1 414 ? -4.954 -15.144 63.135 1.00 93.62 414 THR A O 1
ATOM 3193 N N . VAL A 1 415 ? -7.119 -15.586 62.757 1.00 90.50 415 VAL A N 1
ATOM 3194 C CA . VAL A 1 415 ? -7.071 -15.388 61.303 1.00 90.50 415 VAL A CA 1
ATOM 3195 C C . VAL A 1 415 ? -7.299 -13.911 60.973 1.00 90.50 415 VAL A C 1
ATOM 3197 O O . VAL A 1 415 ? -8.044 -13.206 61.652 1.00 90.50 415 VAL A O 1
ATOM 3200 N N . HIS A 1 416 ? -6.642 -13.414 59.927 1.00 90.44 416 HIS A N 1
ATOM 3201 C CA . HIS A 1 416 ? -6.837 -12.060 59.402 1.00 90.44 416 HIS A CA 1
ATOM 3202 C C . HIS A 1 416 ? -7.580 -12.159 58.062 1.00 90.44 416 HIS A C 1
ATOM 3204 O O . HIS A 1 416 ? -6.936 -12.340 57.026 1.00 90.44 416 HIS A O 1
ATOM 3210 N N . PRO A 1 417 ? -8.928 -12.143 58.066 1.00 91.69 417 PRO A N 1
ATOM 3211 C CA . PRO A 1 417 ? -9.700 -12.261 56.840 1.00 91.69 417 PRO A CA 1
ATOM 3212 C C . PRO A 1 417 ? -9.566 -10.991 56.001 1.00 91.69 417 PRO A C 1
ATOM 3214 O O . PRO A 1 417 ? -9.605 -9.877 56.520 1.00 91.69 417 PRO A O 1
ATOM 3217 N N . TYR A 1 418 ? -9.443 -11.174 54.691 1.00 92.62 418 TYR A N 1
ATOM 3218 C CA . TYR A 1 418 ? -9.459 -10.098 53.709 1.00 92.62 418 TYR A CA 1
ATOM 3219 C C . TYR A 1 418 ? -10.349 -10.497 52.533 1.00 92.62 418 TYR A C 1
ATOM 3221 O O . TYR A 1 418 ? -10.452 -11.679 52.186 1.00 92.62 418 TYR A O 1
ATOM 3229 N N . TYR A 1 419 ? -10.984 -9.495 51.935 1.00 90.44 419 TYR A N 1
ATOM 3230 C CA . TYR A 1 419 ? -11.830 -9.622 50.756 1.00 90.44 419 TYR A CA 1
ATOM 3231 C C . TYR A 1 419 ? -11.586 -8.436 49.828 1.00 90.44 419 TYR A C 1
ATOM 3233 O O . TYR A 1 419 ? -11.160 -7.370 50.269 1.00 90.44 419 TYR A O 1
ATOM 3241 N N . MET A 1 420 ? -11.841 -8.640 48.542 1.00 87.62 420 MET A N 1
ATOM 3242 C CA . MET A 1 420 ? -11.709 -7.620 47.505 1.00 87.62 420 MET A CA 1
ATOM 3243 C C . MET A 1 420 ? -13.096 -7.314 46.949 1.00 87.62 420 MET A C 1
ATOM 3245 O O . MET A 1 420 ? -13.869 -8.234 46.703 1.00 87.62 420 MET A O 1
ATOM 3249 N N . THR A 1 421 ? -13.404 -6.042 46.729 1.00 84.75 421 THR A N 1
ATOM 3250 C CA . THR A 1 421 ? -14.620 -5.618 46.027 1.00 84.75 421 THR A CA 1
ATOM 3251 C C . THR A 1 421 ? -14.288 -4.484 45.070 1.00 84.75 421 THR A C 1
ATOM 3253 O O . THR A 1 421 ? -13.358 -3.712 45.313 1.00 84.75 421 THR A O 1
ATOM 3256 N N . ALA A 1 422 ? -15.019 -4.406 43.961 1.00 78.56 422 ALA A N 1
ATOM 3257 C CA . ALA A 1 422 ? -14.938 -3.283 43.041 1.00 78.56 422 ALA A CA 1
ATOM 3258 C C . ALA A 1 422 ? -15.928 -2.207 43.496 1.00 78.56 422 ALA A C 1
ATOM 3260 O O . ALA A 1 422 ? -17.078 -2.508 43.799 1.00 78.56 422 ALA A O 1
ATOM 3261 N N . GLN A 1 423 ? -15.512 -0.944 43.520 1.00 73.12 423 GLN A N 1
ATOM 3262 C CA . GLN A 1 423 ? -16.403 0.171 43.823 1.00 73.12 423 GLN A CA 1
ATOM 3263 C C . GLN A 1 423 ? -16.254 1.282 42.800 1.00 73.12 423 GLN A C 1
ATOM 3265 O O . GLN A 1 423 ? -15.176 1.540 42.265 1.00 73.12 423 GLN A O 1
ATOM 3270 N N . LYS A 1 424 ? -17.359 1.991 42.571 1.00 68.69 424 LYS A N 1
ATOM 3271 C CA . LYS A 1 424 ? -17.331 3.237 41.821 1.00 68.69 424 LYS A CA 1
ATOM 3272 C C . LYS A 1 424 ? -16.694 4.313 42.696 1.00 68.69 424 LYS A C 1
ATOM 3274 O O . LYS A 1 424 ? -17.371 4.903 43.536 1.00 68.69 424 LYS A O 1
ATOM 3279 N N . CYS A 1 425 ? -15.412 4.592 42.481 1.00 57.69 425 CYS A N 1
ATOM 3280 C CA . CYS A 1 425 ? -14.793 5.787 43.039 1.00 57.69 425 CYS A CA 1
ATOM 3281 C C . CYS A 1 425 ? -15.452 7.019 42.410 1.00 57.69 425 CYS A C 1
ATOM 3283 O O . CYS A 1 425 ? -15.225 7.341 41.245 1.00 57.69 425 CYS A O 1
ATOM 3285 N N . ARG A 1 426 ? -16.276 7.727 43.186 1.00 51.69 426 ARG A N 1
ATOM 3286 C CA . ARG A 1 426 ? -16.423 9.166 42.984 1.00 51.69 426 ARG A CA 1
ATOM 3287 C C . ARG A 1 426 ? -15.144 9.761 43.549 1.00 51.69 426 ARG A C 1
ATOM 3289 O O . ARG A 1 426 ? -14.996 9.789 44.765 1.00 51.69 426 ARG A O 1
ATOM 3296 N N . LEU A 1 427 ? -14.213 10.157 42.684 1.00 45.56 427 LEU A N 1
ATOM 3297 C CA . LEU A 1 427 ? -13.171 11.084 43.108 1.00 45.56 427 LEU A CA 1
ATOM 3298 C C . LEU A 1 427 ? -13.922 12.322 43.600 1.00 45.56 427 LEU A C 1
ATOM 3300 O O . LEU A 1 427 ? -14.576 13.015 42.822 1.00 45.56 427 LEU A O 1
ATOM 3304 N N . VAL A 1 428 ? -13.979 12.473 44.919 1.00 36.62 428 VAL A N 1
ATOM 3305 C CA . VAL A 1 428 ? -14.408 13.711 45.547 1.00 36.62 428 VAL A CA 1
ATOM 3306 C C . VAL A 1 428 ? -13.321 14.696 45.159 1.00 36.62 428 VAL A C 1
ATOM 3308 O O . VAL A 1 428 ? -12.158 14.458 45.477 1.00 36.62 428 VAL A O 1
ATOM 3311 N N . ASP A 1 429 ? -13.683 15.732 44.407 1.00 33.44 429 ASP A N 1
ATOM 3312 C CA . ASP A 1 429 ? -12.815 16.882 44.186 1.00 33.44 429 ASP A CA 1
ATOM 3313 C C . ASP A 1 429 ? -12.528 17.501 45.566 1.00 33.44 429 ASP A C 1
ATOM 3315 O O . ASP A 1 429 ? -13.273 18.346 46.070 1.00 33.44 429 ASP A O 1
ATOM 3319 N N . GLU A 1 430 ? -11.488 17.015 46.243 1.00 28.81 430 GLU A N 1
ATOM 3320 C CA . GLU A 1 430 ? -10.908 17.692 47.392 1.00 28.81 430 GLU A CA 1
ATOM 3321 C C . GLU A 1 430 ? -10.118 18.893 46.866 1.00 28.81 430 GLU A C 1
ATOM 3323 O O . GLU A 1 430 ? -8.964 18.763 46.480 1.00 28.81 430 GLU A O 1
ATOM 3328 N N . LYS A 1 431 ? -10.838 20.022 46.825 1.00 29.92 431 LYS A N 1
ATOM 3329 C CA . LYS A 1 431 ? -10.412 21.434 46.829 1.00 29.92 431 LYS A CA 1
ATOM 3330 C C . LYS A 1 431 ? -9.203 21.862 45.998 1.00 29.92 431 LYS A C 1
ATOM 3332 O O . LYS A 1 431 ? -8.053 21.588 46.400 1.00 29.92 431 LYS A O 1
#

Radius of gyration: 35.53 Å; chains: 1; bounding box: 92×68×99 Å

Sequence (431 aa):
VGVDVNLACNVAWRSELLQFAPGLGPRKAGSLLAALARNRNKAESRSMLYKDLGVLGKVVFRNAGPYLRVRHVPGIRHLENLSFRTLDNSRISPEMYRLAIQLATQASGLGEAEAALEEREKIESYDLEVFMREAGLAGPPATPGLATLIDIVAELVCPGLELRPPWAELTPLQVFMLCCNENEDSLRPGRVVDRWMSFPPRDRPDAAARKRTDEARPKAEQVVMVRPIRHPMFKNMSQADDARAPVLSGSCNPRVLGNSMEPAQPVHHGALVRRFATMTLVDAHAYLGREDVAVGSCVIRPSARNNPNVLDLSIKTVHGPQSHTPGIMVACLQESAKPQGRAAHLTLAPPFSIDLHYCGLGVVKYEDLDQVIADFVEPLVQHCMAVTSHRKYMDAAQTIVEERVRTEKTANPTVHPYYMTAQKCRLVDEK

Organism: NCBI:txid47790

pLDDT: mean 77.58, std 21.35, range [22.56, 96.19]

InterPro domains:
  IPR017072 Transcription elongation factor Spt6 [PTHR10145] (1-194)
  IPR032706 Transcription elongation factor Spt6, helix-hairpin-helix motif [PF14635] (1-70)
  IPR035420 Spt6, SH2 domain [PF14633] (275-424)
  IPR036860 SH2 domain superfamily [G3DSA:3.30.505.10] (268-384)
  IPR037027 YqgF/RNase H-like domain superfamily [G3DSA:3.30.420.140] (164-182)
  IPR041692 HHH domain 9 [PF17674] (86-164)
  IPR042066 Spt6, Death-like domain [G3DSA:1.10.10.2740] (80-163)